Protein AF-0000000066700842 (afdb_homodimer)

Solvent-accessible surface area (backbone atoms only — not comparable to full-atom values): 39988 Å² total; per-residue (Å²): 136,82,82,76,76,73,84,73,77,69,73,78,73,84,53,83,78,74,80,72,80,72,80,82,64,70,74,82,77,83,47,33,60,37,54,50,39,67,72,70,68,52,43,60,32,34,36,45,34,36,33,27,32,25,20,32,38,39,31,43,34,75,40,54,44,80,88,47,80,78,62,74,87,70,60,76,51,50,92,52,49,38,45,78,55,42,80,39,56,25,23,54,95,92,33,82,44,49,33,39,39,32,76,28,30,33,30,40,50,82,71,65,73,36,75,87,44,85,44,36,34,33,31,70,65,45,78,86,78,27,48,77,42,82,59,62,88,60,90,57,68,44,55,42,69,49,47,75,46,54,38,51,87,19,44,25,37,33,43,28,30,29,42,66,55,52,50,31,33,42,31,33,29,33,64,83,80,69,40,75,79,48,66,41,67,51,81,64,62,69,68,56,44,62,30,66,20,76,85,74,30,33,38,35,36,33,42,77,52,56,30,32,28,47,38,48,67,62,87,44,46,75,44,73,52,68,60,70,43,71,53,48,58,60,78,69,74,53,66,81,47,54,18,40,22,83,60,30,34,39,34,32,36,52,44,79,84,48,51,34,32,32,32,33,39,38,67,69,37,71,67,65,44,45,33,39,74,44,56,86,93,55,48,77,41,69,38,49,30,44,41,54,90,76,65,72,25,67,34,43,56,52,36,53,68,79,56,53,75,76,67,73,71,61,72,76,69,67,73,73,70,72,71,72,70,71,72,68,79,76,80,69,77,68,84,73,69,71,72,68,63,69,69,65,63,66,66,82,108,136,82,81,76,77,73,84,75,79,67,72,80,73,83,50,80,78,74,79,72,80,73,76,89,63,72,72,82,78,84,48,32,60,36,54,50,39,66,73,70,68,53,43,59,32,36,37,44,34,35,34,27,31,25,20,31,37,40,33,43,34,76,42,53,44,80,87,49,81,80,63,74,84,70,60,77,52,50,91,50,49,37,44,78,53,42,81,40,55,24,22,55,94,91,33,81,42,50,32,37,38,32,75,28,31,34,30,42,50,81,72,66,72,35,76,87,44,86,44,36,32,32,31,70,66,44,79,87,78,27,47,77,40,81,58,62,87,61,90,55,68,42,53,40,68,51,45,75,46,53,39,51,86,19,46,24,38,35,42,28,28,30,42,65,54,54,51,29,32,42,32,34,28,32,64,82,79,69,40,76,79,48,67,42,67,51,80,63,64,69,69,57,43,65,30,64,20,74,84,77,29,33,38,36,36,33,42,78,53,55,29,33,28,48,38,47,66,63,86,45,46,75,43,72,51,71,60,71,43,70,53,48,58,60,79,70,73,53,66,79,47,54,17,40,22,85,60,30,34,38,35,32,34,51,44,80,86,48,54,34,32,32,31,33,38,39,68,68,38,71,66,66,44,45,33,38,74,46,56,86,90,54,47,75,41,68,35,51,30,45,40,57,92,77,63,72,25,67,35,42,56,51,37,53,69,79,57,54,75,76,67,73,70,62,71,74,70,67,69,80,65,79,78,72,73,74,74,72,72,80,75,66,68,67,80,65,61,92,75,83,69,88,70,68,73,74,67,75,121

Secondary structure (DSSP, 8-state):
----------------------TT--S-----TTHHHHHHSSS-EEEEEEETTSEEEEEEGGG--TT----GGGS---SS---S-EEEEEEETTEEEEEEEETTEEEEE----B--SSSEEEEE--TTTSEEEE----S-TT-EEEEEEE-TTSSEEEEEEE-TTS-EEEEEEETTTTEEEEEEEE--SS--EEEEETTTTEEEEESSSEEEEEEEEETTEEEEEEEEEEPTTPPP-EEEEEEEETTEEEEEEE-TTS-EEEEEEETT---EEEEEEE-TT--EEEEEEE--TTS-SHHHHHHHHHS-------------------------SS--SGGGGGGGGGGG-/----------------------SS--S-----TTHHHHHHSSS-EEEEEEETTSEEEEEEGGG--TT----GGGS---SS---S-EEEEEEETTEEEEEEEETTEEEEE----B--SSSEEEEE--TTTSEEEE----S-TT-EEEEEEE-TTSSEEEEEEE-TTS-EEEEEEETTTTEEEEEEEE--SS--EEEEETTTTEEEEESSSEEEEEEEEETTEEEEEEEEEEPTTPPP-EEEEEEEETTEEEEEEE-TTS-EEEEEEETT---EEEEEEE-TT--EEEEEEE--TTS-SHHHHHHHHHS-----------------------TTSSTT-S-SGGGSGGG--

Structure (mmCIF, N/CA/C/O backbone):
data_AF-0000000066700842-model_v1
#
loop_
_entity.id
_entity.type
_entity.pdbx_description
1 polymer 'Uncharacterized protein'
#
loop_
_atom_site.group_PDB
_atom_site.id
_atom_site.type_symbol
_atom_site.label_atom_id
_atom_site.label_alt_id
_atom_site.label_comp_id
_atom_site.label_asym_id
_atom_site.label_entity_id
_atom_site.label_seq_id
_atom_site.pdbx_PDB_ins_code
_atom_site.Cartn_x
_atom_site.Cartn_y
_atom_site.Cartn_z
_atom_site.occupancy
_atom_site.B_iso_or_equiv
_atom_site.auth_seq_id
_atom_site.auth_comp_id
_atom_site.auth_asym_id
_atom_site.auth_atom_id
_atom_site.pdbx_PDB_model_num
ATOM 1 N N . MET A 1 1 ? 36.562 4.559 14.281 1 19.84 1 MET A N 1
ATOM 2 C CA . MET A 1 1 ? 35.781 4.719 15.5 1 19.84 1 MET A CA 1
ATOM 3 C C . MET A 1 1 ? 34.344 4.266 15.281 1 19.84 1 MET A C 1
ATOM 5 O O . MET A 1 1 ? 33.594 4.887 14.523 1 19.84 1 MET A O 1
ATOM 9 N N . LYS A 1 2 ? 34 2.879 15.414 1 23.06 2 LYS A N 1
ATOM 10 C CA . LYS A 1 2 ? 32.812 2.025 15.258 1 23.06 2 LYS A CA 1
ATOM 11 C C . LYS A 1 2 ? 31.688 2.477 16.188 1 23.06 2 LYS A C 1
ATOM 13 O O . LYS A 1 2 ? 31.812 2.396 17.406 1 23.06 2 LYS A O 1
ATOM 18 N N . ALA A 1 3 ? 30.922 3.5 15.719 1 26.08 3 ALA A N 1
ATOM 19 C CA . ALA A 1 3 ? 29.875 4.082 16.547 1 26.08 3 ALA A CA 1
ATOM 20 C C . ALA A 1 3 ? 28.969 2.996 17.141 1 26.08 3 ALA A C 1
ATOM 22 O O . ALA A 1 3 ? 28.422 2.174 16.391 1 26.08 3 ALA A O 1
ATOM 23 N N . LEU A 1 4 ? 29.234 2.465 18.359 1 23.88 4 LEU A N 1
ATOM 24 C CA . LEU A 1 4 ? 28.656 1.458 19.234 1 23.88 4 LEU A CA 1
ATOM 25 C C . LEU A 1 4 ? 27.172 1.71 19.453 1 23.88 4 LEU A C 1
ATOM 27 O O . LEU A 1 4 ? 26.781 2.688 20.094 1 23.88 4 LEU A O 1
ATOM 31 N N . MET A 1 5 ? 26.328 1.499 18.422 1 29.5 5 MET A N 1
ATOM 32 C CA . MET A 1 5 ? 24.891 1.481 18.656 1 29.5 5 MET A CA 1
ATOM 33 C C . MET A 1 5 ? 24.547 0.594 19.859 1 29.5 5 MET A C 1
ATOM 35 O O . MET A 1 5 ? 24.906 -0.587 19.875 1 29.5 5 MET A O 1
ATOM 39 N N . ASP A 1 6 ? 24.578 1.137 21.016 1 29.22 6 ASP A N 1
ATOM 40 C CA . ASP A 1 6 ? 24.156 0.472 22.25 1 29.22 6 ASP A CA 1
ATOM 41 C C . ASP A 1 6 ? 22.891 -0.35 22.031 1 29.22 6 ASP A C 1
ATOM 43 O O . ASP A 1 6 ? 22.031 0.031 21.234 1 29.22 6 ASP A O 1
ATOM 47 N N . GLU A 1 7 ? 22.891 -1.622 22.391 1 31.84 7 GLU A N 1
ATOM 48 C CA . GLU A 1 7 ? 21.906 -2.709 22.391 1 31.84 7 GLU A CA 1
ATOM 49 C C . GLU A 1 7 ? 20.625 -2.293 23.094 1 31.84 7 GLU A C 1
ATOM 51 O O . GLU A 1 7 ? 20.531 -2.32 24.328 1 31.84 7 GLU A O 1
ATOM 56 N N . THR A 1 8 ? 19.953 -1.259 22.781 1 30.39 8 THR A N 1
ATOM 57 C CA . THR A 1 8 ? 18.703 -0.942 23.453 1 30.39 8 THR A CA 1
ATOM 58 C C . THR A 1 8 ? 17.719 -2.104 23.359 1 30.39 8 THR A C 1
ATOM 60 O O . THR A 1 8 ? 17.375 -2.539 22.25 1 30.39 8 THR A O 1
ATOM 63 N N . GLU A 1 9 ? 17.516 -2.865 24.453 1 24.47 9 GLU A N 1
ATOM 64 C CA . GLU A 1 9 ? 16.562 -3.943 24.656 1 24.47 9 GLU A CA 1
ATOM 65 C C . GLU A 1 9 ? 15.148 -3.514 24.266 1 24.47 9 GLU A C 1
ATOM 67 O O . GLU A 1 9 ? 14.648 -2.49 24.75 1 24.47 9 GLU A O 1
ATOM 72 N N . ALA A 1 10 ? 14.68 -3.998 23.25 1 32.94 10 ALA A N 1
ATOM 73 C CA . ALA A 1 10 ? 13.297 -3.842 22.812 1 32.94 10 ALA A CA 1
ATOM 74 C C . ALA A 1 10 ? 12.328 -4.426 23.828 1 32.94 10 ALA A C 1
ATOM 76 O O . ALA A 1 10 ? 12.445 -5.59 24.219 1 32.94 10 ALA A O 1
ATOM 77 N N . GLN A 1 11 ? 11.766 -3.734 24.797 1 27.69 11 GLN A N 1
ATOM 78 C CA . GLN A 1 11 ? 10.719 -4.195 25.703 1 27.69 11 GLN A CA 1
ATOM 79 C C . GLN A 1 11 ? 9.484 -4.664 24.922 1 27.69 11 GLN A C 1
ATOM 81 O O . GLN A 1 11 ? 8.914 -3.908 24.141 1 27.69 11 GLN A O 1
ATOM 86 N N . SER A 1 12 ? 9.32 -6.02 24.938 1 28.28 12 SER A N 1
ATOM 87 C CA . SER A 1 12 ? 8.164 -6.664 24.328 1 28.28 12 SER A CA 1
ATOM 88 C C . SER A 1 12 ? 6.898 -6.422 25.141 1 28.28 12 SER A C 1
ATOM 90 O O . SER A 1 12 ? 6.801 -6.867 26.297 1 28.28 12 SER A O 1
ATOM 92 N N . THR A 1 13 ? 6.242 -5.383 25.156 1 27.39 13 THR A N 1
ATOM 93 C CA . THR A 1 13 ? 4.961 -5.309 25.844 1 27.39 13 THR A CA 1
ATOM 94 C C . THR A 1 13 ? 3.932 -6.223 25.188 1 27.39 13 THR A C 1
ATOM 96 O O . THR A 1 13 ? 3.578 -6.027 24.031 1 27.39 13 THR A O 1
ATOM 99 N N . PHE A 1 14 ? 3.66 -7.445 25.75 1 25.64 14 PHE A N 1
ATOM 100 C CA . PHE A 1 14 ? 2.654 -8.422 25.359 1 25.64 14 PHE A CA 1
ATOM 101 C C . PHE A 1 14 ? 1.25 -7.891 25.625 1 25.64 14 PHE A C 1
ATOM 103 O O . PHE A 1 14 ? 0.866 -7.672 26.781 1 25.64 14 PHE A O 1
ATOM 110 N N . THR A 1 15 ? 0.658 -6.953 25 1 28.38 15 THR A N 1
ATOM 111 C CA . THR A 1 15 ? -0.712 -6.609 25.375 1 28.38 15 THR A CA 1
ATOM 112 C C . THR A 1 15 ? -1.689 -7.656 24.844 1 28.38 15 THR A C 1
ATOM 114 O O . THR A 1 15 ? -1.552 -8.133 23.719 1 28.38 15 THR A O 1
ATOM 117 N N . ALA A 1 16 ? -2.707 -8.195 25.75 1 25.86 16 ALA A N 1
ATOM 118 C CA . ALA A 1 16 ? -3.869 -9.07 25.625 1 25.86 16 ALA A CA 1
ATOM 119 C C . ALA A 1 16 ? -4.844 -8.531 24.578 1 25.86 16 ALA A C 1
ATOM 121 O O . ALA A 1 16 ? -5.262 -7.371 24.641 1 25.86 16 ALA A O 1
ATOM 122 N N . SER A 1 17 ? -4.934 -9.078 23.391 1 28.41 17 SER A N 1
ATOM 123 C CA . SER A 1 17 ? -5.914 -8.797 22.344 1 28.41 17 SER A CA 1
ATOM 124 C C . SER A 1 17 ? -7.332 -9.078 22.828 1 28.41 17 SER A C 1
ATOM 126 O O . SER A 1 17 ? -7.664 -10.219 23.172 1 28.41 17 SER A O 1
ATOM 128 N N . THR A 1 18 ? -7.949 -8.188 23.516 1 29.16 18 THR A N 1
ATOM 129 C CA . THR A 1 18 ? -9.375 -8.414 23.734 1 29.16 18 THR A CA 1
ATOM 130 C C . THR A 1 18 ? -10.102 -8.633 22.422 1 29.16 18 THR A C 1
ATOM 132 O O . THR A 1 18 ? -10.039 -7.789 21.516 1 29.16 18 THR A O 1
ATOM 135 N N . SER A 1 19 ? -10.555 -9.82 22.172 1 30.36 19 SER A N 1
ATOM 136 C CA . SER A 1 19 ? -11.406 -10.219 21.062 1 30.36 19 SER A CA 1
ATOM 137 C C . SER A 1 19 ? -12.664 -9.359 20.984 1 30.36 19 SER A C 1
ATOM 139 O O . SER A 1 19 ? -13.516 -9.422 21.875 1 30.36 19 SER A O 1
ATOM 141 N N . LEU A 1 20 ? -12.609 -8.227 20.469 1 31.84 20 LEU A N 1
ATOM 142 C CA . LEU A 1 20 ? -13.82 -7.453 20.219 1 31.84 20 LEU A CA 1
ATOM 143 C C . LEU A 1 20 ? -14.828 -8.273 19.422 1 31.84 20 LEU A C 1
ATOM 145 O O . LEU A 1 20 ? -14.508 -8.781 18.344 1 31.84 20 LEU A O 1
ATOM 149 N N . GLU A 1 21 ? -15.867 -8.781 20.031 1 32.81 21 GLU A N 1
ATOM 150 C CA . GLU A 1 21 ? -17.031 -9.438 19.438 1 32.81 21 GLU A CA 1
ATOM 151 C C . GLU A 1 21 ? -17.656 -8.578 18.328 1 32.81 21 GLU A C 1
ATOM 153 O O . GLU A 1 21 ? -18.047 -7.438 18.578 1 32.81 21 GLU A O 1
ATOM 158 N N . THR A 1 22 ? -17.172 -8.68 17.125 1 37.62 22 THR A N 1
ATOM 159 C CA . THR A 1 22 ? -17.734 -7.992 15.961 1 37.62 22 THR A CA 1
ATOM 160 C C . THR A 1 22 ? -19.234 -8.305 15.82 1 37.62 22 THR A C 1
ATOM 162 O O . THR A 1 22 ? -19.609 -9.453 15.609 1 37.62 22 THR A O 1
ATOM 165 N N . GLU A 1 23 ? -20.141 -7.645 16.359 1 40.72 23 GLU A N 1
ATOM 166 C CA . GLU A 1 23 ? -21.578 -7.836 16.406 1 40.72 23 GLU A CA 1
ATOM 167 C C . GLU A 1 23 ? -22.125 -8.258 15.047 1 40.72 23 GLU A C 1
ATOM 169 O O . GLU A 1 23 ? -23.031 -9.102 14.969 1 40.72 23 GLU A O 1
ATOM 174 N N . GLY A 1 24 ? -22.125 -7.367 13.93 1 43.5 24 GLY A N 1
ATOM 175 C CA . GLY A 1 24 ? -22.953 -7.609 12.766 1 43.5 24 GLY A CA 1
ATOM 176 C C . GLY A 1 24 ? -22.266 -8.43 11.688 1 43.5 24 GLY A C 1
ATOM 177 O O . GLY A 1 24 ? -21.984 -7.922 10.602 1 43.5 24 GLY A O 1
ATOM 178 N N . THR A 1 25 ? -21.516 -9.281 11.938 1 48.47 25 THR A N 1
ATOM 179 C CA . THR A 1 25 ? -20.828 -10.156 10.992 1 48.47 25 THR A CA 1
ATOM 180 C C . THR A 1 25 ? -21.828 -10.844 10.07 1 48.47 25 THR A C 1
ATOM 182 O O . THR A 1 25 ? -22.781 -11.469 10.539 1 48.47 25 THR A O 1
ATOM 185 N N . SER A 1 26 ? -21.922 -10.328 8.859 1 59.78 26 SER A N 1
ATOM 186 C CA . SER A 1 26 ? -22.625 -11.148 7.879 1 59.78 26 SER A CA 1
ATOM 187 C C . SER A 1 26 ? -22.312 -12.625 8.062 1 59.78 26 SER A C 1
ATOM 189 O O . SER A 1 26 ? -21.297 -12.977 8.68 1 59.78 26 SER A O 1
ATOM 191 N N . GLY A 1 27 ? -23.312 -13.484 7.93 1 67.44 27 GLY A N 1
ATOM 192 C CA . GLY A 1 27 ? -23.156 -14.93 7.953 1 67.44 27 GLY A CA 1
ATOM 193 C C . GLY A 1 27 ? -21.844 -15.391 7.336 1 67.44 27 GLY A C 1
ATOM 194 O O . GLY A 1 27 ? -21.094 -14.586 6.781 1 67.44 27 GLY A O 1
ATOM 195 N N . PRO A 1 28 ? -21.422 -16.562 7.734 1 79.12 28 PRO A N 1
ATOM 196 C CA . PRO A 1 28 ? -20.188 -17.125 7.176 1 79.12 28 PRO A CA 1
ATOM 197 C C . PRO A 1 28 ? -20.156 -17.047 5.652 1 79.12 28 PRO A C 1
ATOM 199 O O . PRO A 1 28 ? -21.188 -17.188 4.992 1 79.12 28 PRO A O 1
ATOM 202 N N . LEU A 1 29 ? -19.016 -16.609 5.176 1 89.75 29 LEU A N 1
ATOM 203 C CA . LEU A 1 29 ? -18.844 -16.641 3.727 1 89.75 29 LEU A CA 1
ATOM 204 C C . LEU A 1 29 ? -18.828 -18.078 3.213 1 89.75 29 LEU A C 1
ATOM 206 O O . LEU A 1 29 ? -18.25 -18.953 3.85 1 89.75 29 LEU A O 1
ATOM 210 N N . ASP A 1 30 ? -19.562 -18.406 2.25 1 90.81 30 ASP A N 1
ATOM 211 C CA . ASP A 1 30 ? -19.547 -19.719 1.609 1 90.81 30 ASP A CA 1
ATOM 212 C C . ASP A 1 30 ? -18.391 -19.828 0.619 1 90.81 30 ASP A C 1
ATOM 214 O O . ASP A 1 30 ? -18.594 -19.75 -0.594 1 90.81 30 ASP A O 1
ATOM 218 N N . CYS A 1 31 ? -17.156 -19.984 1.251 1 94.19 31 CYS A N 1
ATOM 219 C CA . CYS A 1 31 ? -15.961 -20.062 0.423 1 94.19 31 CYS A CA 1
ATOM 220 C C . CYS A 1 31 ? -15.461 -21.5 0.32 1 94.19 31 CYS A C 1
ATOM 222 O O . CYS A 1 31 ? -15.422 -22.219 1.318 1 94.19 31 CYS A O 1
ATOM 224 N N . SER A 1 32 ? -15.125 -21.891 -0.94 1 93.5 32 SER A N 1
ATOM 225 C CA . SER A 1 32 ? -14.531 -23.219 -1.135 1 93.5 32 SER A CA 1
ATOM 226 C C . SER A 1 32 ? -13.734 -23.266 -2.432 1 93.5 32 SER A C 1
ATOM 228 O O . SER A 1 32 ? -14.195 -22.797 -3.475 1 93.5 32 SER A O 1
ATOM 230 N N . LEU A 1 33 ? -12.625 -23.984 -2.35 1 94.31 33 LEU A N 1
ATOM 231 C CA . LEU A 1 33 ? -11.773 -24.141 -3.527 1 94.31 33 LEU A CA 1
ATOM 232 C C . LEU A 1 33 ? -12.469 -24.984 -4.59 1 94.31 33 LEU A C 1
ATOM 234 O O . LEU A 1 33 ? -12.141 -24.891 -5.773 1 94.31 33 LEU A O 1
ATOM 238 N N . ASN A 1 34 ? -13.352 -25.75 -4.152 1 92.31 34 ASN A N 1
ATOM 239 C CA . ASN A 1 34 ? -14.023 -26.672 -5.074 1 92.31 34 ASN A CA 1
ATOM 240 C C . ASN A 1 34 ? -14.891 -25.906 -6.074 1 92.31 34 ASN A C 1
ATOM 242 O O . ASN A 1 34 ? -15.281 -26.453 -7.105 1 92.31 34 ASN A O 1
ATOM 246 N N . LYS A 1 35 ? -15.188 -24.75 -5.801 1 94.12 35 LYS A N 1
ATOM 247 C CA . LYS A 1 35 ? -16.016 -23.938 -6.691 1 94.12 35 LYS A CA 1
ATOM 248 C C . LYS A 1 35 ? -15.242 -23.547 -7.949 1 94.12 35 LYS A C 1
ATOM 250 O O . LYS A 1 35 ? -15.844 -23.125 -8.945 1 94.12 35 LYS A O 1
ATOM 255 N N . LEU A 1 36 ? -13.945 -23.672 -7.895 1 95.19 36 LEU A N 1
ATOM 256 C CA . LEU A 1 36 ? -13.102 -23.281 -9.016 1 95.19 36 LEU A CA 1
ATOM 257 C C . LEU A 1 36 ? -13.352 -24.188 -10.219 1 95.19 36 LEU A C 1
ATOM 259 O O . LEU A 1 36 ? -13.43 -23.703 -11.359 1 95.19 36 LEU A O 1
ATOM 263 N N . SER A 1 37 ? -13.492 -25.438 -9.961 1 93.31 37 SER A N 1
ATOM 264 C CA . SER A 1 37 ? -13.711 -26.391 -11.039 1 93.31 37 SER A CA 1
ATOM 265 C C . SER A 1 37 ? -15.008 -26.094 -11.789 1 93.31 37 SER A C 1
ATOM 267 O O . SER A 1 37 ? -15.062 -26.188 -13.016 1 93.31 37 SER A O 1
ATOM 269 N N . THR A 1 38 ? -15.984 -25.75 -11.031 1 93.06 38 THR A N 1
ATOM 270 C CA . THR A 1 38 ? -17.266 -25.422 -11.641 1 93.06 38 THR A CA 1
ATOM 271 C C . THR A 1 38 ? -17.172 -24.125 -12.453 1 93.06 38 THR A C 1
ATOM 273 O O . THR A 1 38 ? -17.703 -24.047 -13.555 1 93.06 38 THR A O 1
ATOM 276 N N . LEU A 1 39 ? -16.531 -2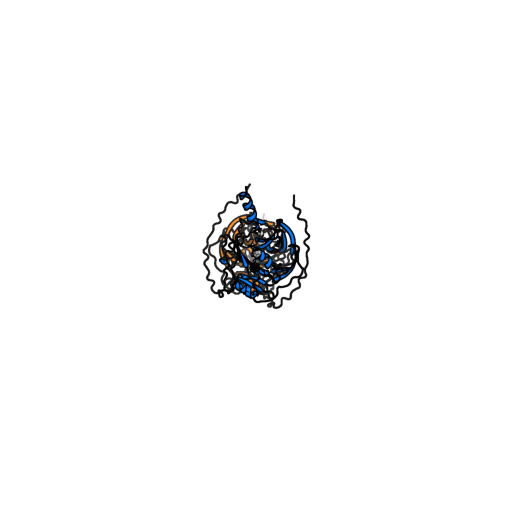3.172 -11.945 1 95.69 39 LEU A N 1
ATOM 277 C CA . LEU A 1 39 ? -16.375 -21.891 -12.617 1 95.69 39 LEU A CA 1
ATOM 278 C C . LEU A 1 39 ? -15.586 -22.047 -13.914 1 95.69 39 LEU A C 1
ATOM 280 O O . LEU A 1 39 ? -15.984 -21.516 -14.961 1 95.69 39 LEU A O 1
ATOM 284 N N . ILE A 1 40 ? -14.469 -22.781 -13.836 1 95 40 ILE A N 1
ATOM 285 C CA . ILE A 1 40 ? -13.562 -22.906 -14.969 1 95 40 ILE A CA 1
ATOM 286 C C . ILE A 1 40 ? -14.133 -23.891 -15.984 1 95 40 ILE A C 1
ATOM 288 O O . ILE A 1 40 ? -13.898 -23.75 -17.188 1 95 40 ILE A O 1
ATOM 292 N N . GLY A 1 41 ? -14.867 -24.906 -15.477 1 93.44 41 GLY A N 1
ATOM 293 C CA . GLY A 1 41 ? -15.508 -25.875 -16.344 1 93.44 41 GLY A CA 1
ATOM 294 C C . GLY A 1 41 ? -14.672 -27.125 -16.578 1 93.44 41 GLY A C 1
ATOM 295 O O . GLY A 1 41 ? -15.094 -28.031 -17.297 1 93.44 41 GLY A O 1
ATOM 296 N N . HIS A 1 42 ? -13.461 -27.141 -16.094 1 92.75 42 HIS A N 1
ATOM 297 C CA . HIS A 1 42 ? -12.578 -28.312 -16.156 1 92.75 42 HIS A CA 1
ATOM 298 C C . HIS A 1 42 ? -11.57 -28.297 -15.008 1 92.75 42 HIS A C 1
ATOM 300 O O . HIS A 1 42 ? -11.484 -27.312 -14.266 1 92.75 42 HIS A O 1
ATOM 306 N N . ASN A 1 43 ? -10.789 -29.328 -14.891 1 93.31 43 ASN A N 1
ATOM 307 C CA . ASN A 1 43 ? -9.859 -29.453 -13.773 1 93.31 43 ASN A CA 1
ATOM 308 C C . ASN A 1 43 ? -8.422 -29.234 -14.211 1 93.31 43 ASN A C 1
ATOM 310 O O . ASN A 1 43 ? -7.484 -29.516 -13.461 1 93.31 43 ASN A O 1
ATOM 314 N N . ASN A 1 44 ? -8.211 -28.75 -15.438 1 94.88 44 ASN A N 1
ATOM 315 C CA . ASN A 1 44 ? -6.871 -28.516 -15.953 1 94.88 44 ASN A CA 1
ATOM 316 C C . ASN A 1 44 ? -6.328 -27.156 -15.5 1 94.88 44 ASN A C 1
ATOM 318 O O . ASN A 1 44 ? -6.109 -26.266 -16.328 1 94.88 44 ASN A O 1
ATOM 322 N N . PHE A 1 45 ? -6.164 -27.062 -14.234 1 96.69 45 PHE A N 1
ATOM 323 C CA . PHE A 1 45 ? -5.605 -25.844 -13.656 1 96.69 45 PHE A CA 1
ATOM 324 C C . PHE A 1 45 ? -4.824 -26.156 -12.383 1 96.69 45 PHE A C 1
ATOM 326 O O . PHE A 1 45 ? -4.859 -27.297 -11.891 1 96.69 45 PHE A O 1
ATOM 333 N N . SER A 1 46 ? -4.074 -25.203 -11.938 1 97.44 46 SER A N 1
ATOM 334 C CA . SER A 1 46 ? -3.346 -25.344 -10.68 1 97.44 46 SER A CA 1
ATOM 335 C C . SER A 1 46 ? -3.297 -24.016 -9.93 1 97.44 46 SER A C 1
ATOM 337 O O . SER A 1 46 ? -3.551 -22.953 -10.508 1 97.44 46 SER A O 1
ATOM 339 N N . ILE A 1 47 ? -3.033 -24.078 -8.672 1 97.75 47 ILE A N 1
ATOM 340 C CA . ILE A 1 47 ? -2.855 -22.922 -7.797 1 97.75 47 ILE A CA 1
ATOM 341 C C . ILE A 1 47 ? -1.503 -23.016 -7.09 1 97.75 47 ILE A C 1
ATOM 343 O O . ILE A 1 47 ? -1.18 -24.047 -6.484 1 97.75 47 ILE A O 1
ATOM 347 N N . LEU A 1 48 ? -0.688 -22.016 -7.27 1 98.31 48 LEU A N 1
ATOM 348 C CA . LEU A 1 48 ? 0.511 -21.828 -6.457 1 98.31 48 LEU A CA 1
ATOM 349 C C . LEU A 1 48 ? 0.263 -20.828 -5.34 1 98.31 48 LEU A C 1
ATOM 351 O O . LEU A 1 48 ? -0.263 -19.734 -5.582 1 98.31 48 LEU A O 1
ATOM 355 N N . GLY A 1 49 ? 0.622 -21.172 -4.078 1 97.25 49 GLY A N 1
ATOM 356 C CA . GLY A 1 49 ? 0.383 -20.25 -2.986 1 97.25 49 GLY A CA 1
ATOM 357 C C . GLY A 1 49 ? 1.436 -20.328 -1.897 1 97.25 49 GLY A C 1
ATOM 358 O O . GLY A 1 49 ? 2.326 -21.172 -1.944 1 97.25 49 GLY A O 1
ATOM 359 N N . MET A 1 50 ? 1.317 -19.391 -1.054 1 96.56 50 MET A N 1
ATOM 360 C CA . MET A 1 50 ? 2.215 -19.312 0.095 1 96.56 50 MET A CA 1
ATOM 361 C C . MET A 1 50 ? 1.487 -18.75 1.316 1 96.56 50 MET A C 1
ATOM 363 O O . MET A 1 50 ? 0.695 -17.812 1.201 1 96.56 50 MET A O 1
ATOM 367 N N . LEU A 1 51 ? 1.799 -19.344 2.43 1 94.75 51 LEU A N 1
ATOM 368 C CA . LEU A 1 51 ? 1.16 -18.969 3.688 1 94.75 51 LEU A CA 1
ATOM 369 C C . LEU A 1 51 ? 2.109 -18.156 4.559 1 94.75 51 LEU A C 1
ATOM 371 O O . LEU A 1 51 ? 3.311 -18.094 4.285 1 94.75 51 LEU A O 1
ATOM 375 N N . GLN A 1 52 ? 1.584 -17.609 5.562 1 90.81 52 GLN A N 1
ATOM 376 C CA . GLN A 1 52 ? 2.332 -16.797 6.52 1 90.81 52 GLN A CA 1
ATOM 377 C C . GLN A 1 52 ? 3.406 -17.625 7.219 1 90.81 52 GLN A C 1
ATOM 379 O O . GLN A 1 52 ? 4.441 -17.094 7.629 1 90.81 52 GLN A O 1
ATOM 384 N N . ASN A 1 53 ? 3.135 -18.875 7.422 1 92 53 ASN A N 1
ATOM 385 C CA . ASN A 1 53 ? 4.09 -19.766 8.086 1 92 53 ASN A CA 1
ATOM 386 C C . ASN A 1 53 ? 5.176 -20.234 7.129 1 92 53 ASN A C 1
ATOM 388 O O . ASN A 1 53 ? 5.84 -21.25 7.387 1 92 53 ASN A O 1
ATOM 392 N N . CYS A 1 54 ? 5.262 -19.703 5.988 1 94.62 54 CYS A N 1
ATOM 393 C CA . CYS A 1 54 ? 6.32 -19.875 5 1 94.62 54 CYS A CA 1
ATOM 394 C C . CYS A 1 54 ? 6.125 -21.172 4.227 1 94.62 54 CYS A C 1
ATOM 396 O O . CYS A 1 54 ? 7.039 -21.641 3.537 1 94.62 54 CYS A O 1
ATOM 398 N N . ALA A 1 55 ? 4.98 -21.734 4.406 1 96.31 55 ALA A N 1
ATOM 399 C CA . ALA A 1 55 ? 4.672 -22.906 3.592 1 96.31 55 ALA A CA 1
ATOM 400 C C . ALA A 1 55 ? 4.234 -22.516 2.188 1 96.31 55 ALA A C 1
ATOM 402 O O . ALA A 1 55 ? 3.383 -21.625 2.023 1 96.31 55 ALA A O 1
ATOM 403 N N . ILE A 1 56 ? 4.848 -23.141 1.263 1 97.12 56 ILE A N 1
ATOM 404 C CA . ILE A 1 56 ? 4.438 -23 -0.132 1 97.12 56 ILE A CA 1
ATOM 405 C C . ILE A 1 56 ? 3.623 -24.234 -0.543 1 97.12 56 ILE A C 1
ATOM 407 O O . ILE A 1 56 ? 3.973 -25.359 -0.197 1 97.12 56 ILE A O 1
ATOM 411 N N . PHE A 1 57 ? 2.547 -24 -1.249 1 97.19 57 PHE A N 1
ATOM 412 C CA . PHE A 1 57 ? 1.727 -25.141 -1.657 1 97.19 57 PHE A CA 1
ATOM 413 C C . PHE A 1 57 ? 1.375 -25.047 -3.139 1 97.19 57 PHE A C 1
ATOM 415 O O . PHE A 1 57 ? 1.389 -23.953 -3.719 1 97.19 57 PHE A O 1
ATOM 422 N N . TYR A 1 58 ? 1.188 -26.141 -3.713 1 97.62 58 TYR A N 1
ATOM 423 C CA . TYR A 1 58 ? 0.777 -26.328 -5.102 1 97.62 58 TYR A CA 1
ATOM 424 C C . TYR A 1 58 ? -0.391 -27.297 -5.199 1 97.62 58 TYR A C 1
ATOM 426 O O . TYR A 1 58 ? -0.281 -28.453 -4.781 1 97.62 58 TYR A O 1
ATOM 434 N N . ILE A 1 59 ? -1.481 -26.781 -5.715 1 96.75 59 ILE A N 1
ATOM 435 C CA . ILE A 1 59 ? -2.697 -27.594 -5.809 1 96.75 59 ILE A CA 1
ATOM 436 C C . ILE A 1 59 ? -3.062 -27.812 -7.277 1 96.75 59 ILE A C 1
ATOM 438 O O . ILE A 1 59 ? -3.119 -26.859 -8.055 1 96.75 59 ILE A O 1
ATOM 442 N N . LEU A 1 60 ? -3.324 -29.016 -7.582 1 95.81 60 LEU A N 1
ATOM 443 C CA . LEU A 1 60 ? -3.824 -29.344 -8.914 1 95.81 60 LEU A CA 1
ATOM 444 C C . LEU A 1 60 ? -5.348 -29.438 -8.914 1 95.81 60 LEU A C 1
ATOM 446 O O . LEU A 1 60 ? -5.945 -29.953 -7.973 1 95.81 60 LEU A O 1
ATOM 450 N N . GLY A 1 61 ? -5.91 -28.891 -9.969 1 95.19 61 GLY A N 1
ATOM 451 C CA . GLY A 1 61 ? -7.359 -28.922 -10.078 1 95.19 61 GLY A CA 1
ATOM 452 C C . GLY A 1 61 ? -7.93 -30.328 -9.992 1 95.19 61 GLY A C 1
ATOM 453 O O . GLY A 1 61 ? -9.008 -30.531 -9.43 1 95.19 61 GLY A O 1
ATOM 454 N N . GLU A 1 62 ? -7.273 -31.297 -10.492 1 92.56 62 GLU A N 1
ATOM 455 C CA . GLU A 1 62 ? -7.738 -32.688 -10.508 1 92.56 62 GLU A CA 1
ATOM 456 C C . GLU A 1 62 ? -7.77 -33.281 -9.094 1 92.56 62 GLU A C 1
ATOM 458 O O . GLU A 1 62 ? -8.469 -34.25 -8.844 1 92.56 62 GLU A O 1
ATOM 463 N N . ASN A 1 63 ? -7.012 -32.625 -8.211 1 93.06 63 ASN A N 1
ATOM 464 C CA . ASN A 1 63 ? -6.949 -33.156 -6.848 1 93.06 63 ASN A CA 1
ATOM 465 C C . ASN A 1 63 ? -8.031 -32.531 -5.969 1 93.06 63 ASN A C 1
ATOM 467 O O . ASN A 1 63 ? -8.203 -32.906 -4.812 1 93.06 63 ASN A O 1
ATOM 471 N N . ILE A 1 64 ? -8.656 -31.5 -6.488 1 92.81 64 ILE A N 1
ATOM 472 C CA . ILE A 1 64 ? -9.734 -30.859 -5.742 1 92.81 64 ILE A CA 1
ATOM 473 C C . ILE A 1 64 ? -11.031 -31.656 -5.922 1 92.81 64 ILE A C 1
ATOM 475 O O . ILE A 1 64 ? -11.656 -31.594 -6.98 1 92.81 64 ILE A O 1
ATOM 479 N N . LYS A 1 65 ? -11.367 -32.25 -4.887 1 86.94 65 LYS A N 1
ATOM 480 C CA . LYS A 1 65 ? -12.586 -33.062 -4.941 1 86.94 65 LYS A CA 1
ATOM 481 C C . LYS A 1 65 ? -13.812 -32.219 -4.621 1 86.94 65 LYS A C 1
ATOM 483 O O . LYS A 1 65 ? -13.734 -31.25 -3.848 1 86.94 65 LYS A O 1
ATOM 488 N N . SER A 1 66 ? -14.898 -32.5 -5.172 1 79.19 66 SER A N 1
ATOM 489 C CA . SER A 1 66 ? -16.125 -31.734 -5.074 1 79.19 66 SER A CA 1
ATOM 490 C C . SER A 1 66 ? -16.594 -31.625 -3.629 1 79.19 66 SER A C 1
ATOM 492 O O . SER A 1 66 ? -17.125 -30.594 -3.221 1 79.19 66 SER A O 1
ATOM 494 N N . GLU A 1 67 ? -16.391 -32.594 -2.859 1 77.19 67 GLU A N 1
ATOM 495 C CA . GLU A 1 67 ? -16.969 -32.594 -1.519 1 77.19 67 GLU A CA 1
ATOM 496 C C . GLU A 1 67 ? -15.914 -32.25 -0.466 1 77.19 67 GLU A C 1
ATOM 498 O O . GLU A 1 67 ? -16.219 -32.219 0.729 1 77.19 67 GLU A O 1
ATOM 503 N N . SER A 1 68 ? -14.828 -31.844 -1.027 1 74.5 68 SER A N 1
ATOM 504 C CA . SER A 1 68 ? -13.773 -31.625 -0.046 1 74.5 68 SER A CA 1
ATOM 505 C C . SER A 1 68 ? -13.594 -30.141 0.252 1 74.5 68 SER A C 1
ATOM 507 O O . SER A 1 68 ? -13.656 -29.312 -0.656 1 74.5 68 SER A O 1
ATOM 509 N N . ASN A 1 69 ? -13.703 -29.875 1.56 1 78.31 69 ASN A N 1
ATOM 510 C CA . ASN A 1 69 ? -13.328 -28.547 2.01 1 78.31 69 ASN A CA 1
ATOM 511 C C . ASN A 1 69 ? -11.852 -28.469 2.396 1 78.31 69 ASN A C 1
ATOM 513 O O . ASN A 1 69 ? -11.438 -29.078 3.393 1 78.31 69 ASN A O 1
ATOM 517 N N . ILE A 1 70 ? -11.094 -27.938 1.565 1 85.69 70 ILE A N 1
ATOM 518 C CA . ILE A 1 70 ? -9.656 -27.812 1.795 1 85.69 70 ILE A CA 1
ATOM 519 C C . ILE A 1 70 ? -9.391 -26.609 2.701 1 85.69 70 ILE A C 1
ATOM 521 O O . ILE A 1 70 ? -9.734 -25.484 2.363 1 85.69 70 ILE A O 1
ATOM 525 N N . ASP A 1 71 ? -8.859 -26.859 3.83 1 87.12 71 ASP A N 1
ATOM 526 C CA . ASP A 1 71 ? -8.406 -25.797 4.703 1 87.12 71 ASP A CA 1
ATOM 527 C C . ASP A 1 71 ? -6.922 -25.5 4.484 1 87.12 71 ASP A C 1
ATOM 529 O O . ASP A 1 71 ? -6.059 -26.234 4.961 1 87.12 71 ASP A O 1
ATOM 533 N N . LEU A 1 72 ? -6.645 -24.453 3.863 1 91 72 LEU A N 1
ATOM 534 C CA . LEU A 1 72 ? -5.277 -24.078 3.498 1 91 72 LEU A CA 1
ATOM 535 C C . LEU A 1 72 ? -4.441 -23.797 4.738 1 91 72 LEU A C 1
ATOM 537 O O . LEU A 1 72 ? -3.215 -23.922 4.711 1 91 72 LEU A O 1
ATOM 541 N N . PHE A 1 73 ? -5.062 -23.406 5.805 1 87.19 73 PHE A N 1
ATOM 542 C CA . PHE A 1 73 ? -4.344 -22.953 6.992 1 87.19 73 PHE A CA 1
ATOM 543 C C . PHE A 1 73 ? -3.891 -24.156 7.828 1 87.19 73 PHE A C 1
ATOM 545 O O . PHE A 1 73 ? -3.156 -23.984 8.805 1 87.19 73 PHE A O 1
ATOM 552 N N . GLU A 1 74 ? -4.238 -25.359 7.359 1 87.44 74 GLU A N 1
ATOM 553 C CA . GLU A 1 74 ? -3.773 -26.594 8.008 1 87.44 74 GLU A CA 1
ATOM 554 C C . GLU A 1 74 ? -2.428 -27.031 7.445 1 87.44 74 GLU A C 1
ATOM 556 O O . GLU A 1 74 ? -1.778 -27.922 8 1 87.44 74 GLU A O 1
ATOM 561 N N . ILE A 1 75 ? -2.057 -26.391 6.406 1 91.25 75 ILE A N 1
ATOM 562 C CA . ILE A 1 75 ? -0.769 -26.75 5.82 1 91.25 75 ILE A CA 1
ATOM 563 C C . ILE A 1 75 ? 0.357 -26.344 6.773 1 91.25 75 ILE A C 1
ATOM 565 O O . ILE A 1 75 ? 0.485 -25.172 7.137 1 91.25 75 ILE A O 1
ATOM 569 N N . GLU A 1 76 ? 1.163 -27.266 7.117 1 89.69 76 GLU A N 1
ATOM 570 C CA . GLU A 1 76 ? 2.213 -27.047 8.109 1 89.69 76 GLU A CA 1
ATOM 571 C C . GLU A 1 76 ? 3.385 -26.281 7.52 1 89.69 76 GLU A C 1
ATOM 573 O O . GLU A 1 76 ? 3.789 -26.516 6.383 1 89.69 76 GLU A O 1
ATOM 578 N N . GLY A 1 77 ? 3.816 -25.297 8.25 1 91 77 GLY A N 1
ATOM 579 C CA . GLY A 1 77 ? 4.98 -24.516 7.879 1 91 77 GLY A CA 1
ATOM 580 C C . GLY A 1 77 ? 5.938 -24.281 9.031 1 91 77 GLY A C 1
ATOM 581 O O . GLY A 1 77 ? 6.141 -25.172 9.867 1 91 77 GLY A O 1
ATOM 582 N N . SER A 1 78 ? 6.688 -23.297 8.961 1 85.56 78 SER A N 1
ATOM 583 C CA . SER A 1 78 ? 7.656 -22.953 10 1 85.56 78 SER A CA 1
ATOM 584 C C . SER A 1 78 ? 7.109 -21.875 10.93 1 85.56 78 SER A C 1
ATOM 586 O O . SER A 1 78 ? 6.016 -21.359 10.703 1 85.56 78 SER A O 1
ATOM 588 N N . LEU A 1 79 ? 7.855 -21.656 11.969 1 75.88 79 LEU A N 1
ATOM 589 C CA . LEU A 1 79 ? 7.473 -20.641 12.93 1 75.88 79 LEU A CA 1
ATOM 590 C C . LEU A 1 79 ? 7.754 -19.234 12.383 1 75.88 79 LEU A C 1
ATOM 592 O O . LEU A 1 79 ? 7.324 -18.234 12.969 1 75.88 79 LEU A O 1
ATOM 596 N N . GLY A 1 80 ? 8.398 -19.359 11.289 1 67.81 80 GLY A N 1
ATOM 597 C CA . GLY A 1 80 ? 8.727 -18.062 10.711 1 67.81 80 GLY A CA 1
ATOM 598 C C . GLY A 1 80 ? 7.52 -17.344 10.148 1 67.81 80 GLY A C 1
ATOM 599 O O . GLY A 1 80 ? 6.445 -17.938 10.008 1 67.81 80 GLY A O 1
ATOM 600 N N . ARG A 1 81 ? 7.75 -16.016 10.031 1 81.75 81 ARG A N 1
ATOM 601 C CA . ARG A 1 81 ? 6.695 -15.203 9.438 1 81.75 81 ARG A CA 1
ATOM 602 C C . ARG A 1 81 ? 7.09 -14.727 8.047 1 81.75 81 ARG A C 1
ATOM 604 O O . ARG A 1 81 ? 8.117 -14.062 7.875 1 81.75 81 ARG A O 1
ATOM 611 N N . CYS A 1 82 ? 6.383 -15.25 7.125 1 87.88 82 CYS A N 1
ATOM 612 C CA . CYS A 1 82 ? 6.547 -14.844 5.734 1 87.88 82 CYS A CA 1
ATOM 613 C C . CYS A 1 82 ? 5.438 -13.898 5.305 1 87.88 82 CYS A C 1
ATOM 615 O O . CYS A 1 82 ? 4.387 -14.336 4.836 1 87.88 82 CYS A O 1
ATOM 617 N N . GLN A 1 83 ? 5.832 -12.633 5.586 1 83.31 83 GLN A N 1
ATOM 618 C CA . GLN A 1 83 ? 4.887 -11.594 5.188 1 83.31 83 GLN A CA 1
ATOM 619 C C . GLN A 1 83 ? 5.359 -10.875 3.926 1 83.31 83 GLN A C 1
ATOM 621 O O . GLN A 1 83 ? 6.562 -10.672 3.734 1 83.31 83 GLN A O 1
ATOM 626 N N . LEU A 1 84 ? 4.512 -10.578 3.072 1 83.31 84 LEU A N 1
ATOM 627 C CA . LEU A 1 84 ? 4.758 -9.797 1.865 1 83.31 84 LEU A CA 1
ATOM 628 C C . LEU A 1 84 ? 5.68 -10.555 0.91 1 83.31 84 LEU A C 1
ATOM 630 O O . LEU A 1 84 ? 6.559 -9.953 0.287 1 83.31 84 LEU A O 1
ATOM 634 N N . THR A 1 85 ? 5.652 -11.828 1.006 1 92.5 85 THR A N 1
ATOM 635 C CA . THR A 1 85 ? 6.418 -12.68 0.103 1 92.5 85 THR A CA 1
ATOM 636 C C . THR A 1 85 ? 5.508 -13.297 -0.955 1 92.5 85 THR A C 1
ATOM 638 O O . THR A 1 85 ? 4.336 -13.578 -0.688 1 92.5 85 THR A O 1
ATOM 641 N N . GLN A 1 86 ? 6.105 -13.477 -2.094 1 95.56 86 GLN A N 1
ATOM 642 C CA . GLN A 1 86 ? 5.367 -14.023 -3.227 1 95.56 86 GLN A CA 1
ATOM 643 C C . GLN A 1 86 ? 6.188 -15.094 -3.953 1 95.56 86 GLN A C 1
ATOM 645 O O . GLN A 1 86 ? 7.293 -14.812 -4.426 1 95.56 86 GLN A O 1
ATOM 650 N N . PRO A 1 87 ? 5.645 -16.297 -4.023 1 97.94 87 PRO A N 1
ATOM 651 C CA . PRO A 1 87 ? 6.316 -17.297 -4.84 1 97.94 87 PRO A CA 1
ATOM 652 C C . PRO A 1 87 ? 6.055 -17.125 -6.336 1 97.94 87 PRO A C 1
ATOM 654 O O . PRO A 1 87 ? 4.918 -16.859 -6.738 1 97.94 87 PRO A O 1
ATOM 657 N N . LEU A 1 88 ? 7.094 -17.25 -7.113 1 98.06 88 LEU A N 1
ATOM 658 C CA . LEU A 1 88 ? 7.004 -17.141 -8.562 1 98.06 88 LEU A CA 1
ATOM 659 C C . LEU A 1 88 ? 7.766 -18.281 -9.242 1 98.06 88 LEU A C 1
ATOM 661 O O . LEU A 1 88 ? 8.875 -18.625 -8.836 1 98.06 88 LEU A O 1
ATOM 665 N N . PHE A 1 89 ? 7.148 -18.828 -10.234 1 97.81 89 PHE A N 1
ATOM 666 C CA . PHE A 1 89 ? 7.871 -19.781 -11.07 1 97.81 89 PHE A CA 1
ATOM 667 C C . PHE A 1 89 ? 8.797 -19.047 -12.047 1 97.81 89 PHE A C 1
ATOM 669 O O . PHE A 1 89 ? 8.461 -17.969 -12.531 1 97.81 89 PHE A O 1
ATOM 676 N N . TYR A 1 90 ? 9.867 -19.609 -12.258 1 97.06 90 TYR A N 1
ATOM 677 C CA . TYR A 1 90 ? 10.773 -19.234 -13.344 1 97.06 90 TYR A CA 1
ATOM 678 C C . TYR A 1 90 ? 11.508 -20.453 -13.891 1 97.06 90 TYR A C 1
ATOM 680 O O . TYR A 1 90 ? 11.391 -21.562 -13.344 1 97.06 90 TYR A O 1
ATOM 688 N N . ARG A 1 91 ? 12.148 -20.281 -15 1 96.62 91 ARG A N 1
ATOM 689 C CA . ARG A 1 91 ? 12.805 -21.438 -15.609 1 96.62 91 ARG A CA 1
ATOM 690 C C . ARG A 1 91 ? 14.305 -21.203 -15.727 1 96.62 91 ARG A C 1
ATOM 692 O O . ARG A 1 91 ? 14.75 -20.156 -16.188 1 96.62 91 ARG A O 1
ATOM 699 N N . GLN A 1 92 ? 14.984 -22.125 -15.219 1 94.25 92 GLN A N 1
ATOM 700 C CA . GLN A 1 92 ? 16.438 -22.141 -15.312 1 94.25 92 GLN A CA 1
ATOM 701 C C . GLN A 1 92 ? 16.953 -23.547 -15.609 1 94.25 92 GLN A C 1
ATOM 703 O O . GLN A 1 92 ? 16.469 -24.531 -15.047 1 94.25 92 GLN A O 1
ATOM 708 N N . ASN A 1 93 ? 17.906 -23.625 -16.562 1 92.56 93 ASN A N 1
ATOM 709 C CA . ASN A 1 93 ? 18.469 -24.906 -16.984 1 92.56 93 ASN A CA 1
ATOM 710 C C . ASN A 1 93 ? 17.375 -25.891 -17.391 1 92.56 93 ASN A C 1
ATOM 712 O O . ASN A 1 93 ? 17.391 -27.047 -16.969 1 92.56 93 ASN A O 1
ATOM 716 N N . ASN A 1 94 ? 16.406 -25.438 -18.016 1 91.81 94 ASN A N 1
ATOM 717 C CA . ASN A 1 94 ? 15.305 -26.203 -18.594 1 91.81 94 ASN A CA 1
ATOM 718 C C . ASN A 1 94 ? 14.422 -26.812 -17.5 1 91.81 94 ASN A C 1
ATOM 720 O O . ASN A 1 94 ? 13.711 -27.781 -17.75 1 91.81 94 ASN A O 1
ATOM 724 N N . GLU A 1 95 ? 14.5 -26.25 -16.375 1 95.44 95 GLU A N 1
ATOM 725 C CA . GLU A 1 95 ? 13.656 -26.703 -15.266 1 95.44 95 GLU A CA 1
ATOM 726 C C . GLU A 1 95 ? 12.914 -25.531 -14.625 1 95.44 95 GLU A C 1
ATOM 728 O O . GLU A 1 95 ? 13.484 -24.453 -14.453 1 95.44 95 GLU A O 1
ATOM 733 N N . TYR A 1 96 ? 11.695 -25.844 -14.32 1 96.38 96 TYR A N 1
ATOM 734 C CA . TYR A 1 96 ? 10.938 -24.844 -13.578 1 96.38 96 TYR A CA 1
ATOM 735 C C . TYR A 1 96 ? 11.336 -24.844 -12.102 1 96.38 96 TYR A C 1
ATOM 737 O O . TYR A 1 96 ? 11.398 -25.906 -11.469 1 96.38 96 TYR A O 1
ATOM 745 N N . GLN A 1 97 ? 11.633 -23.688 -11.664 1 96.38 97 GLN A N 1
ATOM 746 C CA . GLN A 1 97 ? 12.031 -23.453 -10.281 1 96.38 97 GLN A CA 1
ATOM 747 C C . GLN A 1 97 ? 11.172 -22.375 -9.633 1 96.38 97 GLN A C 1
ATOM 749 O O . GLN A 1 97 ? 10.336 -21.75 -10.297 1 96.38 97 GLN A O 1
ATOM 754 N N . LEU A 1 98 ? 11.359 -22.234 -8.273 1 97.25 98 LEU A N 1
ATOM 755 C CA . LEU A 1 98 ? 10.633 -21.203 -7.559 1 97.25 98 LEU A CA 1
ATOM 756 C C . LEU A 1 98 ? 11.586 -20.109 -7.074 1 97.25 98 LEU A C 1
ATOM 758 O O . LEU A 1 98 ? 12.703 -20.406 -6.641 1 97.25 98 LEU A O 1
ATOM 762 N N . LEU A 1 99 ? 11.18 -18.969 -7.191 1 97.38 99 LEU A N 1
ATOM 763 C CA . LEU A 1 99 ? 11.797 -17.859 -6.465 1 97.38 99 LEU A CA 1
ATOM 764 C C . LEU A 1 99 ? 10.773 -17.156 -5.582 1 97.38 99 LEU A C 1
ATOM 766 O O . LEU A 1 99 ? 9.586 -17.094 -5.918 1 97.38 99 LEU A O 1
ATOM 770 N N . ILE A 1 100 ? 11.188 -16.703 -4.41 1 97.62 100 ILE A N 1
ATOM 771 C CA . ILE A 1 100 ? 10.344 -15.953 -3.488 1 97.62 100 ILE A CA 1
ATOM 772 C C . ILE A 1 100 ? 10.719 -14.469 -3.541 1 97.62 100 ILE A C 1
ATOM 774 O O . ILE A 1 100 ? 11.836 -14.094 -3.18 1 97.62 100 ILE A O 1
ATOM 778 N N . ALA A 1 101 ? 9.812 -13.68 -4.035 1 97.25 101 ALA A N 1
ATOM 779 C CA . ALA A 1 101 ? 10.039 -12.242 -4.133 1 97.25 101 ALA A CA 1
ATOM 780 C C . ALA A 1 101 ? 9.555 -11.523 -2.881 1 97.25 101 ALA A C 1
ATOM 782 O O . ALA A 1 101 ? 8.484 -11.836 -2.355 1 97.25 101 ALA A O 1
ATOM 783 N N . GLN A 1 102 ? 10.375 -10.594 -2.422 1 94.62 102 GLN A N 1
ATOM 784 C CA . GLN A 1 102 ? 10.031 -9.742 -1.291 1 94.62 102 GLN A CA 1
ATOM 785 C C . GLN A 1 102 ? 10.664 -8.359 -1.435 1 94.62 102 GLN A C 1
ATOM 787 O O . GLN A 1 102 ? 11.852 -8.18 -1.154 1 94.62 102 GLN A O 1
ATOM 792 N N . LYS A 1 103 ? 9.867 -7.414 -1.859 1 93.44 103 LYS A N 1
ATOM 793 C CA . LYS A 1 103 ? 10.281 -6.023 -2.021 1 93.44 103 LYS A CA 1
ATOM 794 C C . LYS A 1 103 ? 11.547 -5.922 -2.857 1 93.44 103 LYS A C 1
ATOM 796 O O . LYS A 1 103 ? 11.562 -6.305 -4.031 1 93.44 103 LYS A O 1
ATOM 801 N N . MET A 1 104 ? 12.734 -5.648 -2.182 1 95 104 MET A N 1
ATOM 802 C CA . MET A 1 104 ? 13.961 -5.41 -2.945 1 95 104 MET A CA 1
ATOM 803 C C . MET A 1 104 ? 14.875 -6.633 -2.902 1 95 104 MET A C 1
ATOM 805 O O . MET A 1 104 ? 16.062 -6.535 -3.219 1 95 104 MET A O 1
ATOM 809 N N . SER A 1 105 ? 14.266 -7.785 -2.566 1 95.69 105 SER A N 1
ATOM 810 C CA . SER A 1 105 ? 15.023 -9.031 -2.527 1 95.69 105 SER A CA 1
ATOM 811 C C . SER A 1 105 ? 14.258 -10.172 -3.191 1 95.69 105 SER A C 1
ATOM 813 O O . SER A 1 105 ? 13.031 -10.133 -3.275 1 95.69 105 SER A O 1
ATOM 815 N N . VAL A 1 106 ? 15.016 -11.07 -3.635 1 97.12 106 VAL A N 1
ATOM 816 C CA . VAL A 1 106 ? 14.453 -12.352 -4.039 1 97.12 106 VAL A CA 1
ATOM 817 C C . VAL A 1 106 ? 15.297 -13.492 -3.467 1 97.12 106 VAL A C 1
ATOM 819 O O . VAL A 1 106 ? 16.5 -13.32 -3.236 1 97.12 106 VAL A O 1
ATOM 822 N N . TYR A 1 107 ? 14.633 -14.562 -3.219 1 96.56 107 TYR A N 1
ATOM 823 C CA . TYR A 1 107 ? 15.273 -15.766 -2.699 1 96.56 107 TYR A CA 1
ATOM 824 C C . TYR A 1 107 ? 15.148 -16.922 -3.686 1 96.56 107 TYR A C 1
ATOM 826 O O . TYR A 1 107 ? 14.047 -17.25 -4.129 1 96.56 107 TYR A O 1
ATOM 834 N N . THR A 1 108 ? 16.281 -17.406 -3.982 1 96.56 108 THR A N 1
ATOM 835 C CA . THR A 1 108 ? 16.281 -18.594 -4.832 1 96.56 108 THR A CA 1
ATOM 836 C C . THR A 1 108 ? 16.734 -19.828 -4.047 1 96.56 108 THR A C 1
ATOM 838 O O . THR A 1 108 ? 17.609 -19.719 -3.182 1 96.56 108 THR A O 1
ATOM 841 N N . GLY A 1 109 ? 16.094 -20.859 -4.281 1 91.75 109 GLY A N 1
ATOM 842 C CA . GLY A 1 109 ? 16.391 -22.125 -3.639 1 91.75 109 GLY A CA 1
ATOM 843 C C . GLY A 1 109 ? 15.617 -23.297 -4.234 1 91.75 109 GLY A C 1
ATOM 844 O O . GLY A 1 109 ? 14.938 -23.141 -5.25 1 91.75 109 GLY A O 1
ATOM 845 N N . GLN A 1 110 ? 15.859 -24.391 -3.662 1 89.44 110 GLN A N 1
ATOM 846 C CA . GLN A 1 110 ? 15.211 -25.594 -4.172 1 89.44 110 GLN A CA 1
ATOM 847 C C . GLN A 1 110 ? 13.961 -25.922 -3.365 1 89.44 110 GLN A C 1
ATOM 849 O O . GLN A 1 110 ? 14.031 -26.109 -2.146 1 89.44 110 GLN A O 1
ATOM 854 N N . CYS A 1 111 ? 12.93 -25.859 -4.016 1 93.88 111 CYS A N 1
ATOM 855 C CA . CYS A 1 111 ? 11.688 -26.359 -3.436 1 93.88 111 CYS A CA 1
ATOM 856 C C . CYS A 1 111 ? 11.539 -27.859 -3.672 1 93.88 111 CYS A C 1
ATOM 858 O O . CYS A 1 111 ? 11.297 -28.297 -4.801 1 93.88 111 CYS A O 1
ATOM 860 N N . ILE A 1 112 ? 11.727 -28.625 -2.631 1 92.44 112 ILE A N 1
ATOM 861 C CA . ILE A 1 112 ? 11.492 -30.062 -2.707 1 92.44 112 ILE A CA 1
ATOM 862 C C . ILE A 1 112 ? 10.031 -30.375 -2.371 1 92.44 112 ILE A C 1
ATOM 864 O O . ILE A 1 112 ? 9.664 -30.453 -1.197 1 92.44 112 ILE A O 1
ATOM 868 N N . TRP A 1 113 ? 9.312 -30.531 -3.402 1 95.56 113 TRP A N 1
ATOM 869 C CA . TRP A 1 113 ? 7.875 -30.734 -3.248 1 95.56 113 TRP A CA 1
ATOM 870 C C . TRP A 1 113 ? 7.578 -32.031 -2.488 1 95.56 113 TRP A C 1
ATOM 872 O O . TRP A 1 113 ? 8.031 -33.094 -2.881 1 95.56 113 TRP A O 1
ATOM 882 N N . GLN A 1 114 ? 6.902 -31.875 -1.454 1 93 114 GLN A N 1
ATOM 883 C CA . GLN A 1 114 ? 6.461 -33.031 -0.662 1 93 114 GLN A CA 1
ATOM 884 C C . GLN A 1 114 ? 4.988 -33.344 -0.91 1 93 114 GLN A C 1
ATOM 886 O O . GLN A 1 114 ? 4.176 -32.406 -1.062 1 93 114 GLN A O 1
ATOM 891 N N . ASN A 1 115 ? 4.691 -34.562 -0.948 1 90.25 115 ASN A N 1
ATOM 892 C CA . ASN A 1 115 ? 3.32 -35.031 -1.162 1 90.25 115 ASN A CA 1
ATOM 893 C C . ASN A 1 115 ? 2.711 -35.594 0.119 1 90.25 115 ASN A C 1
ATOM 895 O O . ASN A 1 115 ? 2.393 -36.781 0.191 1 90.25 115 ASN A O 1
ATOM 899 N N . ARG A 1 116 ? 2.449 -34.75 1.021 1 83.38 116 ARG A N 1
ATOM 900 C CA . ARG A 1 116 ? 1.918 -35.188 2.309 1 83.38 116 ARG A CA 1
ATOM 901 C C . ARG A 1 116 ? 0.395 -35.125 2.324 1 83.38 116 ARG A C 1
ATOM 903 O O . ARG A 1 116 ? -0.236 -35.438 3.336 1 83.38 116 ARG A O 1
ATOM 910 N N . SER A 1 117 ? -0.178 -34.656 1.27 1 87.81 117 SER A N 1
ATOM 911 C CA . SER A 1 117 ? -1.623 -34.531 1.109 1 87.81 117 SER A CA 1
ATOM 912 C C . SER A 1 117 ? -2.068 -35.031 -0.264 1 87.81 117 SER A C 1
ATOM 914 O O . SER A 1 117 ? -1.309 -34.969 -1.232 1 87.81 117 SER A O 1
ATOM 916 N N . ASP A 1 118 ? -3.254 -35.562 -0.254 1 87.56 118 ASP A N 1
ATOM 917 C CA . ASP A 1 118 ? -3.812 -35.969 -1.538 1 87.56 118 ASP A CA 1
ATOM 918 C C . ASP A 1 118 ? -4.289 -34.781 -2.344 1 87.56 118 ASP A C 1
ATOM 920 O O . ASP A 1 118 ? -4.637 -34.906 -3.518 1 87.56 118 ASP A O 1
ATOM 924 N N . VAL A 1 119 ? -4.156 -33.688 -1.748 1 90.25 119 VAL A N 1
ATOM 925 C CA . VAL A 1 119 ? -4.758 -32.5 -2.367 1 90.25 119 VAL A CA 1
ATOM 926 C C . VAL A 1 119 ? -3.662 -31.562 -2.877 1 90.25 119 VAL A C 1
ATOM 928 O O . VAL A 1 119 ? -3.793 -30.969 -3.949 1 90.25 119 VAL A O 1
ATOM 931 N N . TYR A 1 120 ? -2.635 -31.516 -2.057 1 94.25 120 TYR A N 1
ATOM 932 C CA . TYR A 1 120 ? -1.644 -30.5 -2.414 1 94.25 120 TYR A CA 1
ATOM 933 C C . TYR A 1 120 ? -0.229 -31.031 -2.23 1 94.25 120 TYR A C 1
ATOM 935 O O . TYR A 1 120 ? -0.004 -31.953 -1.443 1 94.25 120 TYR A O 1
ATOM 943 N N . LEU A 1 121 ? 0.708 -30.469 -3.027 1 96.12 121 LEU A N 1
ATOM 944 C CA . LEU A 1 121 ? 2.141 -30.547 -2.766 1 96.12 121 LEU A CA 1
ATOM 945 C C . LEU A 1 121 ? 2.613 -29.344 -1.959 1 96.12 121 LEU A C 1
ATOM 947 O O . LEU A 1 121 ? 2.004 -28.266 -2.018 1 96.12 121 LEU A O 1
ATOM 951 N N . SER A 1 122 ? 3.633 -29.562 -1.168 1 96.38 122 SER A N 1
ATOM 952 C CA . SER A 1 122 ? 4.094 -28.422 -0.386 1 96.38 122 SER A CA 1
ATOM 953 C C . SER A 1 122 ? 5.609 -28.453 -0.218 1 96.38 122 SER A C 1
ATOM 955 O O . SER A 1 122 ? 6.246 -29.484 -0.39 1 96.38 122 SER A O 1
ATOM 957 N N . CYS A 1 123 ? 6.227 -27.375 -0.012 1 96.38 123 CYS A N 1
ATOM 958 C CA . CYS A 1 123 ? 7.605 -27.188 0.422 1 96.38 123 CYS A CA 1
ATOM 959 C C . CYS A 1 123 ? 7.738 -26 1.356 1 96.38 123 CYS A C 1
ATOM 961 O O . CYS A 1 123 ? 6.77 -25.266 1.582 1 96.38 123 CYS A O 1
ATOM 963 N N . LEU A 1 124 ? 8.875 -25.859 1.971 1 95.38 124 LEU A N 1
ATOM 964 C CA . LEU A 1 124 ? 9.062 -24.828 2.988 1 95.38 124 LEU A CA 1
ATOM 965 C C . LEU A 1 124 ? 10.102 -23.812 2.547 1 95.38 124 LEU A C 1
ATOM 967 O O . LEU A 1 124 ? 11.188 -24.172 2.098 1 95.38 124 LEU A O 1
ATOM 971 N N . PHE A 1 125 ? 9.766 -22.562 2.631 1 95.62 125 PHE A N 1
ATOM 972 C CA . PHE A 1 125 ? 10.727 -21.484 2.443 1 95.62 125 PHE A CA 1
ATOM 973 C C . PHE A 1 125 ? 11.477 -21.188 3.736 1 95.62 125 PHE A C 1
ATOM 975 O O . PHE A 1 125 ? 10.867 -20.938 4.773 1 95.62 125 PHE A O 1
ATOM 982 N N . ASP A 1 126 ? 12.68 -21.266 3.617 1 91.69 126 ASP A N 1
ATOM 983 C CA . ASP A 1 126 ? 13.57 -20.922 4.719 1 91.69 126 ASP A CA 1
ATOM 984 C C . ASP A 1 126 ? 14.586 -19.859 4.297 1 91.69 126 ASP A C 1
ATOM 986 O O . ASP A 1 126 ? 15.508 -20.141 3.531 1 91.69 126 ASP A O 1
ATOM 990 N N . ARG A 1 127 ? 14.484 -18.75 4.867 1 88.62 127 ARG A N 1
ATOM 991 C CA . ARG A 1 127 ? 15.328 -17.609 4.516 1 88.62 127 ARG A CA 1
ATOM 992 C C . ARG A 1 127 ? 16.797 -17.938 4.723 1 88.62 127 ARG A C 1
ATOM 994 O O . ARG A 1 127 ? 17.672 -17.391 4.043 1 88.62 127 ARG A O 1
ATOM 1001 N N . LYS A 1 128 ? 17.062 -18.766 5.652 1 88 128 LYS A N 1
ATOM 1002 C CA . LYS A 1 128 ? 18.438 -19.094 5.973 1 88 128 LYS A CA 1
ATOM 1003 C C . LYS A 1 128 ? 19.031 -20.047 4.941 1 88 128 LYS A C 1
ATOM 1005 O O . LYS A 1 128 ? 20.25 -20.047 4.707 1 88 128 LYS A O 1
ATOM 1010 N N . GLN A 1 129 ? 18.219 -20.828 4.348 1 92.12 129 GLN A N 1
ATOM 1011 C CA . GLN A 1 129 ? 18.703 -21.875 3.438 1 92.12 129 GLN A CA 1
ATOM 1012 C C . GLN A 1 129 ? 18.656 -21.406 1.987 1 92.12 129 GLN A C 1
ATOM 1014 O O . GLN A 1 129 ? 19.375 -21.906 1.134 1 92.12 129 GLN A O 1
ATOM 1019 N N . TRP A 1 130 ? 17.766 -20.5 1.708 1 95.19 130 TRP A N 1
ATOM 1020 C CA . TRP A 1 130 ? 17.625 -19.984 0.346 1 95.19 130 TRP A CA 1
ATOM 1021 C C . TRP A 1 130 ? 18.578 -18.828 0.098 1 95.19 130 TRP A C 1
ATOM 1023 O O . TRP A 1 130 ? 18.891 -18.047 1.012 1 95.19 130 TRP A O 1
ATOM 1033 N N . GLN A 1 131 ? 19.094 -18.75 -1.078 1 96.19 131 GLN A N 1
ATOM 1034 C CA . GLN A 1 131 ? 20.031 -17.688 -1.436 1 96.19 131 GLN A CA 1
ATOM 1035 C C . GLN A 1 131 ? 19.297 -16.359 -1.678 1 96.19 131 GLN A C 1
ATOM 1037 O O . GLN A 1 131 ? 18.391 -16.297 -2.508 1 96.19 131 GLN A O 1
ATOM 1042 N N . LYS A 1 132 ? 19.719 -15.367 -0.914 1 95.38 132 LYS A N 1
ATOM 1043 C CA . LYS A 1 132 ? 19.125 -14.039 -1.061 1 95.38 132 LYS A CA 1
ATOM 1044 C C . LYS A 1 132 ? 19.844 -13.234 -2.139 1 95.38 132 LYS A C 1
ATOM 1046 O O . LYS A 1 132 ? 21.078 -13.188 -2.174 1 95.38 132 LYS A O 1
ATOM 1051 N N . HIS A 1 133 ? 19.125 -12.672 -3.043 1 96.62 133 HIS A N 1
ATOM 1052 C CA . HIS A 1 133 ? 19.609 -11.758 -4.066 1 96.62 133 HIS A CA 1
ATOM 1053 C C . HIS A 1 133 ? 18.969 -10.383 -3.934 1 96.62 133 HIS A C 1
ATOM 1055 O O . HIS A 1 133 ? 17.766 -10.266 -3.727 1 96.62 133 HIS A O 1
ATOM 1061 N N . SER A 1 134 ? 19.812 -9.336 -3.969 1 95.19 134 SER A N 1
ATOM 1062 C CA . SER A 1 134 ? 19.281 -7.977 -4 1 95.19 134 SER A CA 1
ATOM 1063 C C . SER A 1 134 ? 18.766 -7.617 -5.395 1 95.19 134 SER A C 1
ATOM 1065 O O . SER A 1 134 ? 19.5 -7.727 -6.375 1 95.19 134 SER A O 1
ATOM 1067 N N . VAL A 1 135 ? 17.562 -7.273 -5.461 1 97.19 135 VAL A N 1
ATOM 1068 C CA . VAL A 1 135 ? 16.984 -6.82 -6.723 1 97.19 135 VAL A CA 1
ATOM 1069 C C . VAL A 1 135 ? 16.547 -5.367 -6.594 1 97.19 135 VAL A C 1
ATOM 1071 O O . VAL A 1 135 ? 15.414 -5.023 -6.941 1 97.19 135 VAL A O 1
ATOM 1074 N N . LYS A 1 136 ? 17.359 -4.594 -6.031 1 94.94 136 LYS A N 1
ATOM 1075 C CA . LYS A 1 136 ? 17.141 -3.154 -5.934 1 94.94 136 LYS A CA 1
ATOM 1076 C C . LYS A 1 136 ? 17.375 -2.471 -7.277 1 94.94 136 LYS A C 1
ATOM 1078 O O . LYS A 1 136 ? 18.516 -2.332 -7.719 1 94.94 136 LYS A O 1
ATOM 1083 N N . PRO A 1 137 ? 16.344 -1.96 -7.848 1 95.56 137 PRO A N 1
ATOM 1084 C CA . PRO A 1 137 ? 16.484 -1.477 -9.227 1 95.56 137 PRO A CA 1
ATOM 1085 C C . PRO A 1 137 ? 17.078 -0.077 -9.297 1 95.56 137 PRO A C 1
ATOM 1087 O O . PRO A 1 137 ? 17.5 0.364 -10.375 1 95.56 137 PRO A O 1
ATOM 1090 N N . SER A 1 138 ? 17.078 0.65 -8.219 1 92.12 138 SER A N 1
ATOM 1091 C CA . SER A 1 138 ? 17.594 2.016 -8.164 1 92.12 138 SER A CA 1
ATOM 1092 C C . SER A 1 138 ? 18.391 2.26 -6.891 1 92.12 138 SER A C 1
ATOM 1094 O O . SER A 1 138 ? 18.156 1.599 -5.875 1 92.12 138 SER A O 1
ATOM 1096 N N . THR A 1 139 ? 19.25 3.203 -6.984 1 88.62 139 THR A N 1
ATOM 1097 C CA . THR A 1 139 ? 20.047 3.551 -5.816 1 88.62 139 THR A CA 1
ATOM 1098 C C . THR A 1 139 ? 19.266 4.465 -4.875 1 88.62 139 THR A C 1
ATOM 1100 O O . THR A 1 139 ? 19.656 4.656 -3.723 1 88.62 139 THR A O 1
ATOM 1103 N N . SER A 1 140 ? 18.203 4.934 -5.367 1 87.19 140 SER A N 1
ATOM 1104 C CA . SER A 1 140 ? 17.406 5.852 -4.559 1 87.19 140 SER A CA 1
ATOM 1105 C C . SER A 1 140 ? 16.734 5.125 -3.398 1 87.19 140 SER A C 1
ATOM 1107 O O . SER A 1 140 ? 16.156 4.051 -3.586 1 87.19 140 SER A O 1
ATOM 1109 N N . ASP A 1 141 ? 16.766 5.742 -2.244 1 85.06 141 ASP A N 1
ATOM 1110 C CA . ASP A 1 141 ? 16.125 5.191 -1.058 1 85.06 141 ASP A CA 1
ATOM 1111 C C . ASP A 1 141 ? 14.609 5.355 -1.128 1 85.06 141 ASP A C 1
ATOM 1113 O O . ASP A 1 141 ? 13.875 4.738 -0.355 1 85.06 141 ASP A O 1
ATOM 1117 N N . ASP A 1 142 ? 14.195 6.066 -2.072 1 87.19 142 ASP A N 1
ATOM 1118 C CA . ASP A 1 142 ? 12.766 6.367 -2.131 1 87.19 142 ASP A CA 1
ATOM 1119 C C . ASP A 1 142 ? 12.07 5.523 -3.193 1 87.19 142 ASP A C 1
ATOM 1121 O O . ASP A 1 142 ? 10.938 5.82 -3.586 1 87.19 142 ASP A O 1
ATOM 1125 N N . THR A 1 143 ? 12.758 4.527 -3.598 1 90.62 143 THR A N 1
ATOM 1126 C CA . THR A 1 143 ? 12.188 3.557 -4.527 1 90.62 143 THR A CA 1
ATOM 1127 C C . THR A 1 143 ? 11.133 2.705 -3.834 1 90.62 143 THR A C 1
ATOM 1129 O O . THR A 1 143 ? 11.352 2.209 -2.727 1 90.62 143 THR A O 1
ATOM 1132 N N . GLU A 1 144 ? 9.984 2.586 -4.492 1 91.56 144 GLU A N 1
ATOM 1133 C CA . GLU A 1 144 ? 8.922 1.745 -3.947 1 91.56 144 GLU A CA 1
ATOM 1134 C C . GLU A 1 144 ? 8.578 0.607 -4.902 1 91.56 144 GLU A C 1
ATOM 1136 O O . GLU A 1 144 ? 8.117 0.846 -6.02 1 91.56 144 GLU A O 1
ATOM 1141 N N . ILE A 1 145 ? 8.711 -0.558 -4.422 1 95.06 145 ILE A N 1
ATOM 1142 C CA . ILE A 1 145 ? 8.414 -1.725 -5.246 1 95.06 145 ILE A CA 1
ATOM 1143 C C . ILE A 1 145 ? 6.902 -1.914 -5.352 1 95.06 145 ILE A C 1
ATOM 1145 O O . ILE A 1 145 ? 6.199 -1.914 -4.336 1 95.06 145 ILE A O 1
ATOM 1149 N N . ILE A 1 146 ? 6.461 -2.051 -6.539 1 94.94 146 ILE A N 1
ATOM 1150 C CA . ILE A 1 146 ? 5.047 -2.287 -6.801 1 94.94 146 ILE A CA 1
ATOM 1151 C C . ILE A 1 146 ? 4.77 -3.789 -6.824 1 94.94 146 ILE A C 1
ATOM 1153 O O . ILE A 1 146 ? 3.783 -4.254 -6.25 1 94.94 146 ILE A O 1
ATOM 1157 N N . GLY A 1 147 ? 5.637 -4.453 -7.551 1 96.56 147 GLY A N 1
ATOM 1158 C CA . GLY A 1 147 ? 5.449 -5.895 -7.648 1 96.56 147 GLY A CA 1
ATOM 1159 C C . GLY A 1 147 ? 6.508 -6.578 -8.492 1 96.56 147 GLY A C 1
ATOM 1160 O O . GLY A 1 147 ? 7.391 -5.918 -9.039 1 96.56 147 GLY A O 1
ATOM 1161 N N . HIS A 1 148 ? 6.367 -7.863 -8.531 1 97.94 148 HIS A N 1
ATOM 1162 C CA . HIS A 1 148 ? 7.281 -8.719 -9.281 1 97.94 148 HIS A CA 1
ATOM 1163 C C . HIS A 1 148 ? 6.52 -9.625 -10.234 1 97.94 148 HIS A C 1
ATOM 1165 O O . HIS A 1 148 ? 5.453 -10.148 -9.898 1 97.94 148 HIS A O 1
ATOM 1171 N N . ILE A 1 149 ? 7.113 -9.766 -11.391 1 97.81 149 ILE A N 1
ATOM 1172 C CA . ILE A 1 149 ? 6.551 -10.672 -12.383 1 97.81 149 ILE A CA 1
ATOM 1173 C C . ILE A 1 149 ? 7.672 -11.453 -13.062 1 97.81 149 ILE A C 1
ATOM 1175 O O . ILE A 1 149 ? 8.742 -10.906 -13.344 1 97.81 149 ILE A O 1
ATOM 1179 N N . THR A 1 150 ? 7.379 -12.68 -13.273 1 96.56 150 THR A N 1
ATOM 1180 C CA . THR A 1 150 ? 8.297 -13.453 -14.094 1 96.56 150 THR A CA 1
ATOM 1181 C C . THR A 1 150 ? 7.641 -13.844 -15.414 1 96.56 150 THR A C 1
ATOM 1183 O O . THR A 1 150 ? 6.418 -14.008 -15.484 1 96.56 150 THR A O 1
ATOM 1186 N N . ASP A 1 151 ? 8.438 -13.898 -16.406 1 93.56 151 ASP A N 1
ATOM 1187 C CA . ASP A 1 151 ? 8.078 -14.75 -17.531 1 93.56 151 ASP A CA 1
ATOM 1188 C C . ASP A 1 151 ? 8.453 -16.203 -17.266 1 93.56 151 ASP A C 1
ATOM 1190 O O . ASP A 1 151 ? 9.633 -16.562 -17.312 1 93.56 151 ASP A O 1
ATOM 1194 N N . VAL A 1 152 ? 7.492 -16.953 -17.016 1 95 152 VAL A N 1
ATOM 1195 C CA . VAL A 1 152 ? 7.629 -18.266 -16.391 1 95 152 VAL A CA 1
ATOM 1196 C C . VAL A 1 152 ? 8.578 -19.141 -17.203 1 95 152 VAL A C 1
ATOM 1198 O O . VAL A 1 152 ? 9.25 -20.016 -16.656 1 95 152 VAL A O 1
ATOM 1201 N N . ASP A 1 153 ? 8.758 -18.922 -18.453 1 94 153 ASP A N 1
ATOM 1202 C CA . ASP A 1 153 ? 9.547 -19.781 -19.328 1 94 153 ASP A CA 1
ATOM 1203 C C . ASP A 1 153 ? 10.977 -19.266 -19.469 1 94 153 ASP A C 1
ATOM 1205 O O . ASP A 1 153 ? 11.75 -19.766 -20.281 1 94 153 ASP A O 1
ATOM 1209 N N . THR A 1 154 ? 11.297 -18.281 -18.703 1 96.81 154 THR A N 1
ATOM 1210 C CA . THR A 1 154 ? 12.633 -17.688 -18.781 1 96.81 154 THR A CA 1
ATOM 1211 C C . THR A 1 154 ? 13.203 -17.484 -17.375 1 96.81 154 THR A C 1
ATOM 1213 O O . THR A 1 154 ? 12.531 -17.766 -16.375 1 96.81 154 THR A O 1
ATOM 1216 N N . ASN A 1 155 ? 14.43 -17.047 -17.344 1 97.25 155 ASN A N 1
ATOM 1217 C CA . ASN A 1 155 ? 15.062 -16.719 -16.078 1 97.25 155 ASN A CA 1
ATOM 1218 C C . ASN A 1 155 ? 15.023 -15.219 -15.805 1 97.25 155 ASN A C 1
ATOM 1220 O O . ASN A 1 155 ? 15.898 -14.68 -15.133 1 97.25 155 ASN A O 1
ATOM 1224 N N . ILE A 1 156 ? 14 -14.609 -16.391 1 98 156 ILE A N 1
ATOM 1225 C CA . ILE A 1 156 ? 13.891 -13.156 -16.297 1 98 156 ILE A CA 1
ATOM 1226 C C . ILE A 1 156 ? 12.852 -12.781 -15.242 1 98 156 ILE A C 1
ATOM 1228 O O . ILE A 1 156 ? 11.734 -13.312 -15.258 1 98 156 ILE A O 1
ATOM 1232 N N . LEU A 1 157 ? 13.203 -11.93 -14.336 1 98.31 157 LEU A N 1
ATOM 1233 C CA . LEU A 1 157 ? 12.328 -11.305 -13.352 1 98.31 157 LEU A CA 1
ATOM 1234 C C . LEU A 1 157 ? 12.102 -9.836 -13.672 1 98.31 157 LEU A C 1
ATOM 1236 O O . LEU A 1 157 ? 13.062 -9.094 -13.922 1 98.31 157 LEU A O 1
ATOM 1240 N N . HIS A 1 158 ? 10.922 -9.445 -13.711 1 98.56 158 HIS A N 1
ATOM 1241 C CA . HIS A 1 158 ? 10.562 -8.031 -13.836 1 98.56 158 HIS A CA 1
ATOM 1242 C C . HIS A 1 158 ? 10.227 -7.43 -12.477 1 98.56 158 HIS A C 1
ATOM 1244 O O . HIS A 1 158 ? 9.359 -7.934 -11.766 1 98.56 158 HIS A O 1
ATOM 1250 N N . VAL A 1 159 ? 10.93 -6.395 -12.148 1 98.19 159 VAL A N 1
ATOM 1251 C CA . VAL A 1 159 ? 10.695 -5.652 -10.914 1 98.19 159 VAL A CA 1
ATOM 1252 C C . VAL A 1 159 ? 10.039 -4.312 -11.234 1 98.19 159 VAL A C 1
ATOM 1254 O O . VAL A 1 159 ? 10.688 -3.416 -11.789 1 98.19 159 VAL A O 1
ATOM 1257 N N . PHE A 1 160 ? 8.852 -4.199 -10.828 1 97.94 160 PHE A N 1
ATOM 1258 C CA . PHE A 1 160 ? 8.109 -2.965 -11.062 1 97.94 160 PHE A CA 1
ATOM 1259 C C . PHE A 1 160 ? 8.211 -2.041 -9.852 1 97.94 160 PHE A C 1
ATOM 1261 O O . PHE A 1 160 ? 8.016 -2.475 -8.711 1 97.94 160 PHE A O 1
ATOM 1268 N N . TYR A 1 161 ? 8.516 -0.746 -10.148 1 95.94 161 TYR A N 1
ATOM 1269 C CA . TYR A 1 161 ? 8.688 0.148 -9.008 1 95.94 161 TYR A CA 1
ATOM 1270 C C . TYR A 1 161 ? 8.352 1.586 -9.391 1 95.94 161 TYR A C 1
ATOM 1272 O O . TYR A 1 161 ? 8.367 1.942 -10.57 1 95.94 161 TYR A O 1
ATOM 1280 N N . ASN A 1 162 ? 8.008 2.367 -8.344 1 92.81 162 ASN A N 1
ATOM 1281 C CA . ASN A 1 162 ? 7.902 3.82 -8.43 1 92.81 162 ASN A CA 1
ATOM 1282 C C . ASN A 1 162 ? 9.211 4.504 -8.031 1 92.81 162 ASN A C 1
ATOM 1284 O O . ASN A 1 162 ? 9.805 4.168 -7.008 1 92.81 162 ASN A O 1
ATOM 1288 N N . ASP A 1 163 ? 9.609 5.402 -8.852 1 90.75 163 ASP A N 1
ATOM 1289 C CA . ASP A 1 163 ? 10.742 6.211 -8.414 1 90.75 163 ASP A CA 1
ATOM 1290 C C . ASP A 1 163 ? 10.281 7.398 -7.578 1 90.75 163 ASP A C 1
ATOM 1292 O O . ASP A 1 163 ? 9.102 7.512 -7.242 1 90.75 163 ASP A O 1
ATOM 1296 N N . GLU A 1 164 ? 11.172 8.266 -7.207 1 84.5 164 GLU A N 1
ATOM 1297 C CA . GLU A 1 164 ? 10.891 9.367 -6.289 1 84.5 164 GLU A CA 1
ATOM 1298 C C . GLU A 1 164 ? 9.938 10.383 -6.918 1 84.5 164 GLU A C 1
ATOM 1300 O O . GLU A 1 164 ? 9.305 11.164 -6.207 1 84.5 164 GLU A O 1
ATOM 1305 N N . ASN A 1 165 ? 9.828 10.383 -8.25 1 83.75 165 ASN A N 1
ATOM 1306 C CA . ASN A 1 165 ? 8.961 11.32 -8.953 1 83.75 165 ASN A CA 1
ATOM 1307 C C . ASN A 1 165 ? 7.613 10.688 -9.297 1 83.75 165 ASN A C 1
ATOM 1309 O O . ASN A 1 165 ? 6.766 11.328 -9.922 1 83.75 165 ASN A O 1
ATOM 1313 N N . GLY A 1 166 ? 7.461 9.445 -8.922 1 84.06 166 GLY A N 1
ATOM 1314 C CA . GLY A 1 166 ? 6.195 8.773 -9.188 1 84.06 166 GLY A CA 1
ATOM 1315 C C . GLY A 1 166 ? 6.145 8.109 -10.547 1 84.06 166 GLY A C 1
ATOM 1316 O O . GLY A 1 166 ? 5.082 7.668 -10.992 1 84.06 166 GLY A O 1
ATOM 1317 N N . ILE A 1 167 ? 7.27 8.094 -11.203 1 90.19 167 ILE A N 1
ATOM 1318 C CA . ILE A 1 167 ? 7.34 7.418 -12.492 1 90.19 167 ILE A CA 1
ATOM 1319 C C . ILE A 1 167 ? 7.457 5.91 -12.281 1 90.19 167 ILE A C 1
ATOM 1321 O O . ILE A 1 167 ? 8.211 5.457 -11.414 1 90.19 167 ILE A O 1
ATOM 1325 N N . ILE A 1 168 ? 6.73 5.176 -13.086 1 93.56 168 ILE A N 1
ATOM 1326 C CA . ILE A 1 168 ? 6.699 3.727 -12.938 1 93.56 168 ILE A CA 1
ATOM 1327 C C . ILE A 1 168 ? 7.688 3.084 -13.906 1 93.56 168 ILE A C 1
ATOM 1329 O O . ILE A 1 168 ? 7.703 3.414 -15.094 1 93.56 168 ILE A O 1
ATOM 1333 N N . HIS A 1 169 ? 8.461 2.15 -13.383 1 96.62 169 HIS A N 1
ATOM 1334 C CA . HIS A 1 169 ? 9.492 1.476 -14.164 1 96.62 169 HIS A CA 1
ATOM 1335 C C . HIS A 1 169 ? 9.312 -0.038 -14.125 1 96.62 169 HIS A C 1
ATOM 1337 O O . HIS A 1 169 ? 8.844 -0.583 -13.125 1 96.62 169 HIS A O 1
ATOM 1343 N N . ASP A 1 170 ? 9.602 -0.659 -15.25 1 97.81 170 ASP A N 1
ATOM 1344 C CA . ASP A 1 170 ? 9.867 -2.09 -15.344 1 97.81 170 ASP A CA 1
ATOM 1345 C C . ASP A 1 170 ? 11.367 -2.357 -15.484 1 97.81 170 ASP A C 1
ATOM 1347 O O . ASP A 1 170 ? 11.945 -2.123 -16.547 1 97.81 170 ASP A O 1
ATOM 1351 N N . ALA A 1 171 ? 11.953 -2.83 -14.367 1 98.31 171 ALA A N 1
ATOM 1352 C CA . ALA A 1 171 ? 13.359 -3.225 -14.406 1 98.31 171 ALA A CA 1
ATOM 1353 C C . ALA A 1 171 ? 13.508 -4.727 -14.625 1 98.31 171 ALA A C 1
ATOM 1355 O O . ALA A 1 171 ? 13.016 -5.527 -13.828 1 98.31 171 ALA A O 1
ATOM 1356 N N . THR A 1 172 ? 14.172 -5.047 -15.703 1 98.25 172 THR A N 1
ATOM 1357 C CA . THR A 1 172 ? 14.344 -6.445 -16.078 1 98.25 172 THR A CA 1
ATOM 1358 C C . THR A 1 172 ? 15.609 -7.023 -15.445 1 98.25 172 THR A C 1
ATOM 1360 O O . THR A 1 172 ? 16.719 -6.57 -15.734 1 98.25 172 THR A O 1
ATOM 1363 N N . TYR A 1 173 ? 15.414 -8.016 -14.609 1 98.19 173 TYR A N 1
ATOM 1364 C CA . TYR A 1 173 ? 16.484 -8.68 -13.875 1 98.19 173 TYR A CA 1
ATOM 1365 C C . TYR A 1 173 ? 16.688 -10.102 -14.383 1 98.19 173 TYR A C 1
ATOM 1367 O O . TYR A 1 173 ? 15.734 -10.875 -14.492 1 98.19 173 TYR A O 1
ATOM 1375 N N . ASN A 1 174 ? 17.875 -10.414 -14.719 1 97.56 174 ASN A N 1
ATOM 1376 C CA . ASN A 1 174 ? 18.234 -11.781 -15.078 1 97.56 174 ASN A CA 1
ATOM 1377 C C . ASN A 1 174 ? 18.672 -12.586 -13.859 1 97.56 174 ASN A C 1
ATOM 1379 O O . ASN A 1 174 ? 19.719 -12.297 -13.266 1 97.56 174 ASN A O 1
ATOM 1383 N N . ALA A 1 175 ? 17.953 -13.586 -13.539 1 95.5 175 ALA A N 1
ATOM 1384 C CA . ALA A 1 175 ? 18.203 -14.352 -12.32 1 95.5 175 ALA A CA 1
ATOM 1385 C C . ALA A 1 175 ? 19.484 -15.156 -12.422 1 95.5 175 ALA A C 1
ATOM 1387 O O . ALA A 1 175 ? 20.156 -15.398 -11.414 1 95.5 175 ALA A O 1
ATOM 1388 N N . SER A 1 176 ? 19.859 -15.562 -13.539 1 93.44 176 SER A N 1
ATOM 1389 C CA . SER A 1 176 ? 21.062 -16.359 -13.734 1 93.44 176 SER A CA 1
ATOM 1390 C C . SER A 1 176 ? 22.328 -15.516 -13.602 1 93.44 176 SER A C 1
ATOM 1392 O O . SER A 1 176 ? 23.266 -15.898 -12.906 1 93.44 176 SER A O 1
ATOM 1394 N N . SER A 1 177 ? 22.344 -14.383 -14.242 1 94.62 177 SER A N 1
ATOM 1395 C CA . SER A 1 177 ? 23.516 -13.516 -14.188 1 94.62 177 SER A CA 1
ATOM 1396 C C . SER A 1 177 ? 23.453 -12.586 -12.984 1 94.62 177 SER A C 1
ATOM 1398 O O . SER A 1 177 ? 24.438 -11.906 -12.672 1 94.62 177 SER A O 1
ATOM 1400 N N . GLU A 1 178 ? 22.344 -12.5 -12.359 1 95.44 178 GLU A N 1
ATOM 1401 C CA . GLU A 1 178 ? 22.125 -11.695 -11.156 1 95.44 178 GLU A CA 1
ATOM 1402 C C . GLU A 1 178 ? 22.375 -10.211 -11.438 1 95.44 178 GLU A C 1
ATOM 1404 O O . GLU A 1 178 ? 23.047 -9.531 -10.656 1 95.44 178 GLU A O 1
ATOM 1409 N N . ARG A 1 179 ? 21.812 -9.82 -12.578 1 96.19 179 ARG A N 1
ATOM 1410 C CA . ARG A 1 179 ? 21.984 -8.414 -12.953 1 96.19 179 ARG A CA 1
ATOM 1411 C C . ARG A 1 179 ? 20.734 -7.883 -13.648 1 96.19 179 ARG A C 1
ATOM 1413 O O . ARG A 1 179 ? 20 -8.641 -14.297 1 96.19 179 ARG A O 1
ATOM 1420 N N . PHE A 1 180 ? 20.609 -6.625 -13.477 1 97.81 180 PHE A N 1
ATOM 1421 C CA . PHE A 1 180 ? 19.594 -5.945 -14.289 1 97.81 180 PHE A CA 1
ATOM 1422 C C . PHE A 1 180 ? 20.094 -5.754 -15.719 1 97.81 180 PHE A C 1
ATOM 1424 O O . PHE A 1 180 ? 21.234 -5.352 -15.938 1 97.81 180 PHE A O 1
ATOM 1431 N N . ILE A 1 181 ? 19.203 -6 -16.734 1 96.81 181 ILE A N 1
ATOM 1432 C CA . ILE A 1 181 ? 19.688 -6.004 -18.109 1 96.81 181 ILE A CA 1
ATOM 1433 C C . ILE A 1 181 ? 18.922 -4.977 -18.938 1 96.81 181 ILE A C 1
ATOM 1435 O O . ILE A 1 181 ? 19.344 -4.609 -20.031 1 96.81 181 ILE A O 1
ATOM 1439 N N . LYS A 1 182 ? 17.781 -4.531 -18.484 1 95.75 182 LYS A N 1
ATOM 1440 C CA . LYS A 1 182 ? 16.969 -3.551 -19.188 1 95.75 182 LYS A CA 1
ATOM 1441 C C . LYS A 1 182 ? 16.047 -2.814 -18.234 1 95.75 182 LYS A C 1
ATOM 1443 O O . LYS A 1 182 ? 15.656 -3.359 -17.188 1 95.75 182 LYS A O 1
ATOM 1448 N N . GLN A 1 183 ? 15.742 -1.604 -18.516 1 95.56 183 GLN A N 1
ATOM 1449 C CA . GLN A 1 183 ? 14.75 -0.814 -17.781 1 95.56 183 GLN A CA 1
ATOM 1450 C C . GLN A 1 183 ? 13.789 -0.117 -18.734 1 95.56 183 GLN A C 1
ATOM 1452 O O . GLN A 1 183 ? 14.211 0.412 -19.766 1 95.56 183 GLN A O 1
ATOM 1457 N N . ALA A 1 184 ? 12.57 -0.223 -18.469 1 95.38 184 ALA A N 1
ATOM 1458 C CA . ALA A 1 184 ? 11.531 0.442 -19.25 1 95.38 184 ALA A CA 1
ATOM 1459 C C . ALA A 1 184 ? 10.664 1.334 -18.375 1 95.38 184 ALA A C 1
ATOM 1461 O O . ALA A 1 184 ? 10.398 1.008 -17.219 1 95.38 184 ALA A O 1
ATOM 1462 N N . VAL A 1 185 ? 10.234 2.469 -18.922 1 94.38 185 VAL A N 1
ATOM 1463 C CA . VAL A 1 185 ? 9.289 3.354 -18.25 1 94.38 185 VAL A CA 1
ATOM 1464 C C . VAL A 1 185 ? 7.867 3.062 -18.734 1 94.38 185 VAL A C 1
ATOM 1466 O O . VAL A 1 185 ? 7.625 2.984 -19.938 1 94.38 185 VAL A O 1
ATOM 1469 N N . LEU A 1 186 ? 7.051 2.869 -17.781 1 92.81 186 LEU A N 1
ATOM 1470 C CA . LEU A 1 186 ? 5.656 2.633 -18.156 1 92.81 186 LEU A CA 1
ATOM 1471 C C . LEU A 1 186 ? 4.871 3.939 -18.172 1 92.81 186 LEU A C 1
ATOM 1473 O O . LEU A 1 186 ? 5.199 4.879 -17.438 1 92.81 186 LEU A O 1
ATOM 1477 N N . GLN A 1 187 ? 3.82 3.938 -18.906 1 83.5 187 GLN A N 1
ATOM 1478 C CA . GLN A 1 187 ? 2.998 5.133 -19.062 1 83.5 187 GLN A CA 1
ATOM 1479 C C . GLN A 1 187 ? 1.937 5.211 -17.969 1 83.5 187 GLN A C 1
ATOM 1481 O O . GLN A 1 187 ? 1.377 6.277 -17.703 1 83.5 187 GLN A O 1
ATOM 1486 N N . GLN A 1 188 ? 1.662 4.156 -17.438 1 81.19 188 GLN A N 1
ATOM 1487 C CA . GLN A 1 188 ? 0.604 4.09 -16.438 1 81.19 188 GLN A CA 1
ATOM 1488 C C . GLN A 1 188 ? 0.936 4.965 -15.234 1 81.19 188 GLN A C 1
ATOM 1490 O O . GLN A 1 188 ? 2.098 5.059 -14.828 1 81.19 188 GLN A O 1
ATOM 1495 N N . LYS A 1 189 ? -0.204 5.523 -14.852 1 77.5 189 LYS A N 1
ATOM 1496 C CA . LYS A 1 189 ? -0.102 6.266 -13.594 1 77.5 189 LYS A CA 1
ATOM 1497 C C . LYS A 1 189 ? -0.833 5.543 -12.469 1 77.5 189 LYS A C 1
ATOM 1499 O O . LYS A 1 189 ? -1.784 4.797 -12.711 1 77.5 189 LYS A O 1
ATOM 1504 N N . ASN A 1 190 ? -0.396 5.586 -11.312 1 79.5 190 ASN A N 1
ATOM 1505 C CA . ASN A 1 190 ? -1.043 5.047 -10.117 1 79.5 190 ASN A CA 1
ATOM 1506 C C . ASN A 1 190 ? -1.162 3.525 -10.188 1 79.5 190 ASN A C 1
ATOM 1508 O O . ASN A 1 190 ? -2.225 2.969 -9.906 1 79.5 190 ASN A O 1
ATOM 1512 N N . LEU A 1 191 ? -0.165 2.93 -10.758 1 89.5 191 LEU A N 1
ATOM 1513 C CA . LEU A 1 191 ? -0.127 1.472 -10.805 1 89.5 191 LEU A CA 1
ATOM 1514 C C . LEU A 1 191 ? -0.004 0.885 -9.406 1 89.5 191 LEU A C 1
ATOM 1516 O O . LEU A 1 191 ? 0.923 1.224 -8.664 1 89.5 191 LEU A O 1
ATOM 1520 N N . LYS A 1 192 ? -0.946 -0.015 -9.094 1 87 192 LYS A N 1
ATOM 1521 C CA . LYS A 1 192 ? -0.984 -0.551 -7.73 1 87 192 LYS A CA 1
ATOM 1522 C C . LYS A 1 192 ? -0.542 -2.012 -7.703 1 87 192 LYS A C 1
ATOM 1524 O O . LYS A 1 192 ? 0.193 -2.426 -6.805 1 87 192 LYS A O 1
ATOM 1529 N N . LYS A 1 193 ? -1.04 -2.758 -8.625 1 92.75 193 LYS A N 1
ATOM 1530 C CA . LYS A 1 193 ? -0.791 -4.195 -8.695 1 92.75 193 LYS A CA 1
ATOM 1531 C C . LYS A 1 193 ? -0.753 -4.676 -10.141 1 92.75 193 LYS A C 1
ATOM 1533 O O . LYS A 1 193 ? -1.273 -4.004 -11.039 1 92.75 193 LYS A O 1
ATOM 1538 N N . LEU A 1 194 ? -0.148 -5.836 -10.297 1 95.44 194 LEU A N 1
ATOM 1539 C CA . LEU A 1 194 ? -0.056 -6.348 -11.664 1 95.44 194 LEU A CA 1
ATOM 1540 C C . LEU A 1 194 ? -0.048 -7.875 -11.672 1 95.44 194 LEU A C 1
ATOM 1542 O O . LEU A 1 194 ? 0.234 -8.5 -10.648 1 95.44 194 LEU A O 1
ATOM 1546 N N . SER A 1 195 ? -0.404 -8.422 -12.773 1 97 195 SER A N 1
ATOM 1547 C CA . SER A 1 195 ? -0.388 -9.844 -13.086 1 97 195 SER A CA 1
ATOM 1548 C C . SER A 1 195 ? -0.127 -10.086 -14.57 1 97 195 SER A C 1
ATOM 1550 O O . SER A 1 195 ? -0.62 -9.336 -15.422 1 97 195 SER A O 1
ATOM 1552 N N . TYR A 1 196 ? 0.645 -11.094 -14.852 1 97.62 196 TYR A N 1
ATOM 1553 C CA . TYR A 1 196 ? 0.99 -11.398 -16.234 1 97.62 196 TYR A CA 1
ATOM 1554 C C . TYR A 1 196 ? 0.503 -12.789 -16.625 1 97.62 196 TYR A C 1
ATOM 1556 O O . TYR A 1 196 ? 0.796 -13.773 -15.938 1 97.62 196 TYR A O 1
ATOM 1564 N N . ASP A 1 197 ? -0.258 -12.766 -17.641 1 95.94 197 ASP A N 1
ATOM 1565 C CA . ASP A 1 197 ? -0.667 -14.008 -18.297 1 95.94 197 ASP A CA 1
ATOM 1566 C C . ASP A 1 197 ? 0.265 -14.352 -19.453 1 95.94 197 ASP A C 1
ATOM 1568 O O . ASP A 1 197 ? 0.107 -13.828 -20.562 1 95.94 197 ASP A O 1
ATOM 1572 N N . SER A 1 198 ? 1.076 -15.25 -19.234 1 92.56 198 SER A N 1
ATOM 1573 C CA . SER A 1 198 ? 2.117 -15.586 -20.188 1 92.56 198 SER A CA 1
ATOM 1574 C C . SER A 1 198 ? 1.523 -16.234 -21.438 1 92.56 198 SER A C 1
ATOM 1576 O O . SER A 1 198 ? 2.029 -16.031 -22.547 1 92.56 198 SER A O 1
ATOM 1578 N N . ASP A 1 199 ? 0.531 -17.031 -21.328 1 92.19 199 ASP A N 1
ATOM 1579 C CA . ASP A 1 199 ? -0.076 -17.719 -22.469 1 92.19 199 ASP A CA 1
ATOM 1580 C C . ASP A 1 199 ? -0.713 -16.719 -23.438 1 92.19 199 ASP A C 1
ATOM 1582 O O . ASP A 1 199 ? -0.626 -16.891 -24.656 1 92.19 199 ASP A O 1
ATOM 1586 N N . ARG A 1 200 ? -1.342 -15.758 -22.875 1 93.88 200 ARG A N 1
ATOM 1587 C CA . ARG A 1 200 ? -2.043 -14.781 -23.703 1 93.88 200 ARG A CA 1
ATOM 1588 C C . ARG A 1 200 ? -1.185 -13.539 -23.938 1 93.88 200 ARG A C 1
ATOM 1590 O O . ARG A 1 200 ? -1.559 -12.656 -24.703 1 93.88 200 ARG A O 1
ATOM 1597 N N . GLN A 1 201 ? -0.105 -13.469 -23.25 1 95 201 GLN A N 1
ATOM 1598 C CA . GLN A 1 201 ? 0.806 -12.328 -23.344 1 95 201 GLN A CA 1
ATOM 1599 C C . GLN A 1 201 ? 0.092 -11.023 -23 1 95 201 GLN A C 1
ATOM 1601 O O . GLN A 1 201 ? 0.185 -10.047 -23.75 1 95 201 GLN A O 1
ATOM 1606 N N . LEU A 1 202 ? -0.586 -11.039 -21.906 1 97 202 LEU A N 1
ATOM 1607 C CA . LEU A 1 202 ? -1.318 -9.883 -21.406 1 97 202 LEU A CA 1
ATOM 1608 C C . LEU A 1 202 ? -0.848 -9.5 -20.016 1 97 202 LEU A C 1
ATOM 1610 O O . LEU A 1 202 ? -0.766 -10.352 -19.125 1 97 202 LEU A O 1
ATOM 1614 N N . MET A 1 203 ? -0.493 -8.25 -19.906 1 97.06 203 MET A N 1
ATOM 1615 C CA . MET A 1 203 ? -0.211 -7.68 -18.594 1 97.06 203 MET A CA 1
ATOM 1616 C C . MET A 1 203 ? -1.453 -7.016 -18 1 97.06 203 MET A C 1
ATOM 1618 O O . MET A 1 203 ? -1.954 -6.035 -18.562 1 97.06 203 MET A O 1
ATOM 1622 N N . TYR A 1 204 ? -1.929 -7.562 -16.922 1 96.44 204 TYR A N 1
ATOM 1623 C CA . TYR A 1 204 ? -3.045 -6.953 -16.203 1 96.44 204 TYR A CA 1
ATOM 1624 C C . TYR A 1 204 ? -2.545 -5.992 -15.141 1 96.44 204 TYR A C 1
ATOM 1626 O O . TYR A 1 204 ? -1.639 -6.32 -14.375 1 96.44 204 TYR A O 1
ATOM 1634 N N . MET A 1 205 ? -3.146 -4.832 -15.094 1 94.12 205 MET A N 1
ATOM 1635 C CA . MET A 1 205 ? -2.701 -3.766 -14.195 1 94.12 205 MET A CA 1
ATOM 1636 C C . MET A 1 205 ? -3.885 -3.135 -13.477 1 94.12 205 MET A C 1
ATOM 1638 O O . MET A 1 205 ? -4.883 -2.773 -14.102 1 94.12 205 MET A O 1
ATOM 1642 N N . LEU A 1 206 ? -3.67 -3.033 -12.156 1 91.56 206 LEU A N 1
ATOM 1643 C CA . LEU A 1 206 ? -4.656 -2.299 -11.375 1 91.56 206 LEU A CA 1
ATOM 1644 C C . LEU A 1 206 ? -4.227 -0.847 -11.18 1 91.56 206 LEU A C 1
ATOM 1646 O O . LEU A 1 206 ? -3.258 -0.57 -10.469 1 91.56 206 LEU A O 1
ATOM 1650 N N . THR A 1 207 ? -4.867 -0.002 -11.82 1 84.5 207 THR A N 1
ATOM 1651 C CA . THR A 1 207 ? -4.75 1.438 -11.617 1 84.5 207 THR A CA 1
ATOM 1652 C C . THR A 1 207 ? -6.004 1.992 -10.945 1 84.5 207 THR A C 1
ATOM 1654 O O . THR A 1 207 ? -6.41 1.513 -9.883 1 84.5 207 THR A O 1
ATOM 1657 N N . ASN A 1 208 ? -6.703 2.889 -11.562 1 74.88 208 ASN A N 1
ATOM 1658 C CA . ASN A 1 208 ? -8.031 3.264 -11.086 1 74.88 208 ASN A CA 1
ATOM 1659 C C . ASN A 1 208 ? -9.078 2.23 -11.492 1 74.88 208 ASN A C 1
ATOM 1661 O O . ASN A 1 208 ? -10.133 2.133 -10.859 1 74.88 208 ASN A O 1
ATOM 1665 N N . GLU A 1 209 ? -8.727 1.614 -12.539 1 82.94 209 GLU A N 1
ATOM 1666 C CA . GLU A 1 209 ? -9.492 0.477 -13.039 1 82.94 209 GLU A CA 1
ATOM 1667 C C . GLU A 1 209 ? -8.57 -0.665 -13.469 1 82.94 209 GLU A C 1
ATOM 1669 O O . GLU A 1 209 ? -7.359 -0.479 -13.586 1 82.94 209 GLU A O 1
ATOM 1674 N N . MET A 1 210 ? -9.234 -1.766 -13.586 1 90.19 210 MET A N 1
ATOM 1675 C CA . MET A 1 210 ? -8.461 -2.902 -14.086 1 90.19 210 MET A CA 1
ATOM 1676 C C . MET A 1 210 ? -8.281 -2.826 -15.594 1 90.19 210 MET A C 1
ATOM 1678 O O . MET A 1 210 ? -9.266 -2.793 -16.344 1 90.19 210 MET A O 1
ATOM 1682 N N . VAL A 1 211 ? -7.035 -2.77 -16.031 1 91.94 211 VAL A N 1
ATOM 1683 C CA . VAL A 1 211 ? -6.742 -2.695 -17.469 1 91.94 211 VAL A CA 1
ATOM 1684 C C . VAL A 1 211 ? -5.758 -3.797 -17.844 1 91.94 211 VAL A C 1
ATOM 1686 O O . VAL A 1 211 ? -5.168 -4.441 -16.969 1 91.94 211 VAL A O 1
ATOM 1689 N N . TYR A 1 212 ? -5.715 -4.102 -19.062 1 95 212 TYR A N 1
ATOM 1690 C CA . TYR A 1 212 ? -4.66 -4.988 -19.547 1 95 212 TYR A CA 1
ATOM 1691 C C . TYR A 1 212 ? -4.004 -4.422 -20.797 1 95 212 TYR A C 1
ATOM 1693 O O . TYR A 1 212 ? -4.602 -3.609 -21.5 1 95 212 TYR A O 1
ATOM 1701 N N . GLN A 1 213 ? -2.781 -4.785 -20.906 1 95.56 213 GLN A N 1
ATOM 1702 C CA . GLN A 1 213 ? -1.945 -4.371 -22.031 1 95.56 213 GLN A CA 1
ATOM 1703 C C . GLN A 1 213 ? -1.232 -5.57 -22.656 1 95.56 213 GLN A C 1
ATOM 1705 O O . GLN A 1 213 ? -0.767 -6.461 -21.938 1 95.56 213 GLN A O 1
ATOM 1710 N N . LYS A 1 214 ? -1.229 -5.555 -23.969 1 96.56 214 LYS A N 1
ATOM 1711 C CA . LYS A 1 214 ? -0.486 -6.605 -24.672 1 96.56 214 LYS A CA 1
ATOM 1712 C C . LYS A 1 214 ? 1.02 -6.398 -24.516 1 96.56 214 LYS A C 1
ATOM 1714 O O . LYS A 1 214 ? 1.511 -5.273 -24.641 1 96.56 214 LYS A O 1
ATOM 1719 N N . VAL A 1 215 ? 1.65 -7.492 -24.266 1 96.31 215 VAL A N 1
ATOM 1720 C CA . VAL A 1 215 ? 3.094 -7.484 -24.047 1 96.31 215 VAL A CA 1
ATOM 1721 C C . VAL A 1 215 ? 3.754 -8.539 -24.922 1 96.31 215 VAL A C 1
ATOM 1723 O O . VAL A 1 215 ? 3.316 -9.695 -24.953 1 96.31 215 VAL A O 1
ATOM 1726 N N . LYS A 1 216 ? 4.723 -8.109 -25.641 1 95.12 216 LYS A N 1
ATOM 1727 C CA . LYS A 1 216 ? 5.559 -9.062 -26.375 1 95.12 216 LYS A CA 1
ATOM 1728 C C . LYS A 1 216 ? 6.801 -9.43 -25.562 1 95.12 216 LYS A C 1
ATOM 1730 O O . LYS A 1 216 ? 7.512 -8.555 -25.062 1 95.12 216 LYS A O 1
ATOM 1735 N N . SER A 1 217 ? 6.977 -10.703 -25.406 1 94.81 217 SER A N 1
ATOM 1736 C CA . SER A 1 217 ? 8.141 -11.195 -24.672 1 94.81 217 SER A CA 1
ATOM 1737 C C . SER A 1 217 ? 9.18 -11.773 -25.625 1 94.81 217 SER A C 1
ATOM 1739 O O . SER A 1 217 ? 8.891 -12.703 -26.375 1 94.81 217 SER A O 1
ATOM 1741 N N . ASN A 1 218 ? 10.328 -11.125 -25.672 1 95.25 218 ASN A N 1
ATOM 1742 C CA . ASN A 1 218 ? 11.5 -11.688 -26.328 1 95.25 218 ASN A CA 1
ATOM 1743 C C . ASN A 1 218 ? 12.477 -12.289 -25.328 1 95.25 218 ASN A C 1
ATOM 1745 O O . ASN A 1 218 ? 13.375 -11.594 -24.828 1 95.25 218 ASN A O 1
ATOM 1749 N N . PHE A 1 219 ? 12.398 -13.578 -25.078 1 93 219 PHE A N 1
ATOM 1750 C CA . PHE A 1 219 ? 13.195 -14.289 -24.094 1 93 219 PHE A CA 1
ATOM 1751 C C . PHE A 1 219 ? 13.078 -13.625 -22.719 1 93 219 PHE A C 1
ATOM 1753 O O . PHE A 1 219 ? 14.086 -13.367 -22.062 1 93 219 PHE A O 1
ATOM 1760 N N . GLY A 1 220 ? 11.922 -13.211 -22.438 1 94.88 220 GLY A N 1
ATOM 1761 C CA . GLY A 1 220 ? 11.633 -12.656 -21.125 1 94.88 220 GLY A CA 1
ATOM 1762 C C . GLY A 1 220 ? 11.703 -11.141 -21.078 1 94.88 220 GLY A C 1
ATOM 1763 O O . GLY A 1 220 ? 11.258 -10.523 -20.109 1 94.88 220 GLY A O 1
ATOM 1764 N N . ILE A 1 221 ? 12.266 -10.562 -22.109 1 96 221 ILE A N 1
ATOM 1765 C CA . ILE A 1 221 ? 12.328 -9.102 -22.156 1 96 221 ILE A CA 1
ATOM 1766 C C . ILE A 1 221 ? 11.039 -8.555 -22.766 1 96 221 ILE A C 1
ATOM 1768 O O . ILE A 1 221 ? 10.719 -8.844 -23.922 1 96 221 ILE A O 1
ATOM 1772 N N . PHE A 1 222 ? 10.383 -7.707 -22.047 1 97.06 222 PHE A N 1
ATOM 1773 C CA . PHE A 1 222 ? 9.047 -7.27 -22.422 1 97.06 222 PHE A CA 1
ATOM 1774 C C . PHE A 1 222 ? 9.109 -6.023 -23.297 1 97.06 222 PHE A C 1
ATOM 1776 O O . PHE A 1 222 ? 9.93 -5.133 -23.062 1 97.06 222 PHE A O 1
ATOM 1783 N N . SER A 1 223 ? 8.336 -6.027 -24.297 1 95.75 223 SER A N 1
ATOM 1784 C CA . SER A 1 223 ? 7.941 -4.84 -25.047 1 95.75 223 SER A CA 1
ATOM 1785 C C . SER A 1 223 ? 6.438 -4.609 -24.969 1 95.75 223 SER A C 1
ATOM 1787 O O . SER A 1 223 ? 5.648 -5.516 -25.234 1 95.75 223 SER A O 1
ATOM 1789 N N . TYR A 1 224 ? 6.117 -3.424 -24.594 1 94.62 224 TYR A N 1
ATOM 1790 C CA . TYR A 1 224 ? 4.715 -3.117 -24.328 1 94.62 224 TYR A CA 1
ATOM 1791 C C . TYR A 1 224 ? 4.066 -2.461 -25.547 1 94.62 224 TYR A C 1
ATOM 1793 O O . TYR A 1 224 ? 4.613 -1.51 -26.109 1 94.62 224 TYR A O 1
ATOM 1801 N N . GLU A 1 225 ? 2.922 -2.951 -25.844 1 93.56 225 GLU A N 1
ATOM 1802 C CA . GLU A 1 225 ? 2.133 -2.238 -26.844 1 93.56 225 GLU A CA 1
ATOM 1803 C C . GLU A 1 225 ? 1.572 -0.936 -26.266 1 93.56 225 GLU A C 1
ATOM 1805 O O . GLU A 1 225 ? 1.242 -0.858 -25.094 1 93.56 225 GLU A O 1
ATOM 1810 N N . PRO A 1 226 ? 1.326 0.015 -27.062 1 88.19 226 PRO A N 1
ATOM 1811 C CA . PRO A 1 226 ? 0.979 1.344 -26.562 1 88.19 226 PRO A CA 1
ATOM 1812 C C . PRO A 1 226 ? -0.472 1.438 -26.094 1 88.19 226 PRO A C 1
ATOM 1814 O O . PRO A 1 226 ? -0.828 2.354 -25.344 1 88.19 226 PRO A O 1
ATOM 1817 N N . THR A 1 227 ? -1.295 0.468 -26.484 1 89 227 THR A N 1
ATOM 1818 C CA . THR A 1 227 ? -2.713 0.572 -26.156 1 89 227 THR A CA 1
ATOM 1819 C C . THR A 1 227 ? -3.066 -0.353 -25 1 89 227 THR A C 1
ATOM 1821 O O . THR A 1 227 ? -2.471 -1.422 -24.844 1 89 227 THR A O 1
ATOM 1824 N N . TYR A 1 228 ? -3.963 0.154 -24.203 1 88.44 228 TYR A N 1
ATOM 1825 C CA . TYR A 1 228 ? -4.508 -0.655 -23.125 1 88.44 228 TYR A CA 1
ATOM 1826 C C . TYR A 1 228 ? -6.016 -0.829 -23.281 1 88.44 228 TYR A C 1
ATOM 1828 O O . TYR A 1 228 ? -6.672 -0.037 -23.953 1 88.44 228 TYR A O 1
ATOM 1836 N N . ALA A 1 229 ? -6.496 -1.873 -22.75 1 91.44 229 ALA A N 1
ATOM 1837 C CA . ALA A 1 229 ? -7.934 -2.137 -22.719 1 91.44 229 ALA A CA 1
ATOM 1838 C C . ALA A 1 229 ? -8.422 -2.381 -21.297 1 91.44 229 ALA A C 1
ATOM 1840 O O . ALA A 1 229 ? -7.676 -2.9 -20.453 1 91.44 229 ALA A O 1
ATOM 1841 N N . LYS A 1 230 ? -9.617 -1.937 -21.031 1 90.31 230 LYS A N 1
ATOM 1842 C CA . LYS A 1 230 ? -10.258 -2.225 -19.75 1 90.31 230 LYS A CA 1
ATOM 1843 C C . LYS A 1 230 ? -10.742 -3.67 -19.688 1 90.31 230 LYS A C 1
ATOM 1845 O O . LYS A 1 230 ? -11.25 -4.199 -20.688 1 90.31 230 LYS A O 1
ATOM 1850 N N . VAL A 1 231 ? -10.531 -4.258 -18.547 1 90.75 231 VAL A N 1
ATOM 1851 C CA . VAL A 1 231 ? -11.102 -5.586 -18.359 1 90.75 231 VAL A CA 1
ATOM 1852 C C . VAL A 1 231 ? -12.617 -5.484 -18.219 1 90.75 231 VAL A C 1
ATOM 1854 O O . VAL A 1 231 ? -13.125 -4.816 -17.312 1 90.75 231 VAL A O 1
ATOM 1857 N N . ASN A 1 232 ? -13.297 -6.164 -19.031 1 82.81 232 ASN A N 1
ATOM 1858 C CA . ASN A 1 232 ? -14.75 -6.066 -19.078 1 82.81 232 ASN A CA 1
ATOM 1859 C C . ASN A 1 232 ? -15.398 -6.742 -17.875 1 82.81 232 ASN A C 1
ATOM 1861 O O . ASN A 1 232 ? -15 -7.836 -17.484 1 82.81 232 ASN A O 1
ATOM 1865 N N . LYS A 1 233 ? -16.469 -6.027 -17.359 1 79.75 233 LYS A N 1
ATOM 1866 C CA . LYS A 1 233 ? -17.328 -6.566 -16.312 1 79.75 233 LYS A CA 1
ATOM 1867 C C . LYS A 1 233 ? -16.516 -6.977 -15.086 1 79.75 233 LYS A C 1
ATOM 1869 O O . LYS A 1 233 ? -16.797 -8.008 -14.469 1 79.75 233 LYS A O 1
ATOM 1874 N N . PHE A 1 234 ? -15.453 -6.363 -14.945 1 78.62 234 PHE A N 1
ATOM 1875 C CA . PHE A 1 234 ? -14.672 -6.578 -13.727 1 78.62 234 PHE A CA 1
ATOM 1876 C C . PHE A 1 234 ? -15.227 -5.742 -12.578 1 78.62 234 PHE A C 1
ATOM 1878 O O . PHE A 1 234 ? -15.336 -4.52 -12.688 1 78.62 234 PHE A O 1
ATOM 1885 N N . THR A 1 235 ? -15.641 -6.41 -11.562 1 69.88 235 THR A N 1
ATOM 1886 C CA . THR A 1 235 ? -16.234 -5.703 -10.438 1 69.88 235 THR A CA 1
ATOM 1887 C C . THR A 1 235 ? -15.195 -4.867 -9.703 1 69.88 235 THR A C 1
ATOM 1889 O O . THR A 1 235 ? -14.07 -5.328 -9.477 1 69.88 235 THR A O 1
ATOM 1892 N N . ARG A 1 236 ? -15.648 -3.76 -9.422 1 69.06 236 ARG A N 1
ATOM 1893 C CA . ARG A 1 236 ? -14.766 -2.863 -8.68 1 69.06 236 ARG A CA 1
ATOM 1894 C C . ARG A 1 236 ? -14.75 -3.223 -7.199 1 69.06 236 ARG A C 1
ATOM 1896 O O . ARG A 1 236 ? -15.695 -3.818 -6.684 1 69.06 236 ARG A O 1
ATOM 1903 N N . GLY A 1 237 ? -13.625 -3.02 -6.586 1 69.5 237 GLY A N 1
ATOM 1904 C CA . GLY A 1 237 ? -13.469 -3.293 -5.164 1 69.5 237 GLY A CA 1
ATOM 1905 C C . GLY A 1 237 ? -12.07 -3.025 -4.656 1 69.5 237 GLY A C 1
ATOM 1906 O O . GLY A 1 237 ? -11.219 -2.521 -5.395 1 69.5 237 GLY A O 1
ATOM 1907 N N . SER A 1 238 ? -11.984 -3.23 -3.361 1 72.56 238 SER A N 1
ATOM 1908 C CA . SER A 1 238 ? -10.672 -3.098 -2.73 1 72.56 238 SER A CA 1
ATOM 1909 C C . SER A 1 238 ? -9.867 -4.391 -2.85 1 72.56 238 SER A C 1
ATOM 1911 O O . SER A 1 238 ? -10.039 -5.305 -2.043 1 72.56 238 SER A O 1
ATOM 1913 N N . TYR A 1 239 ? -9.055 -4.328 -3.875 1 80.94 239 TYR A N 1
ATOM 1914 C CA . TYR A 1 239 ? -8.266 -5.52 -4.141 1 80.94 239 TYR A CA 1
ATOM 1915 C C . TYR A 1 239 ? -6.836 -5.348 -3.639 1 80.94 239 TYR A C 1
ATOM 1917 O O . TYR A 1 239 ? -6.266 -4.258 -3.725 1 80.94 239 TYR A O 1
ATOM 1925 N N . SER A 1 240 ? -6.359 -6.473 -3.17 1 81.19 240 SER A N 1
ATOM 1926 C CA . SER A 1 240 ? -4.984 -6.395 -2.686 1 81.19 240 SER A CA 1
ATOM 1927 C C . SER A 1 240 ? -4.055 -7.254 -3.533 1 81.19 240 SER A C 1
ATOM 1929 O O . SER A 1 240 ? -2.842 -7.023 -3.557 1 81.19 240 SER A O 1
ATOM 1931 N N . THR A 1 241 ? -4.539 -8.297 -4.133 1 88.31 241 THR A N 1
ATOM 1932 C CA . THR A 1 241 ? -3.758 -9.133 -5.039 1 88.31 241 THR A CA 1
ATOM 1933 C C . THR A 1 241 ? -4.66 -9.797 -6.078 1 88.31 241 THR A C 1
ATOM 1935 O O . THR A 1 241 ? -5.863 -9.945 -5.859 1 88.31 241 THR A O 1
ATOM 1938 N N . PHE A 1 242 ? -4.07 -10.062 -7.199 1 93.56 242 PHE A N 1
ATOM 1939 C CA . PHE A 1 242 ? -4.812 -10.805 -8.211 1 93.56 242 PHE A CA 1
ATOM 1940 C C . PHE A 1 242 ? -3.871 -11.609 -9.094 1 93.56 242 PHE A C 1
ATOM 1942 O O . PHE A 1 242 ? -2.672 -11.328 -9.148 1 93.56 242 PHE A O 1
ATOM 1949 N N . SER A 1 243 ? -4.387 -12.562 -9.672 1 97.25 243 SER A N 1
ATOM 1950 C CA . SER A 1 243 ? -3.719 -13.414 -10.648 1 97.25 243 SER A CA 1
ATOM 1951 C C . SER A 1 243 ? -4.652 -13.773 -11.797 1 97.25 243 SER A C 1
ATOM 1953 O O . SER A 1 243 ? -5.766 -14.25 -11.578 1 97.25 243 SER A O 1
ATOM 1955 N N . PHE A 1 244 ? -4.168 -13.5 -12.984 1 96.94 244 PHE A N 1
ATOM 1956 C CA . PHE A 1 244 ? -4.926 -13.82 -14.195 1 96.94 244 PHE A CA 1
ATOM 1957 C C . PHE A 1 244 ? -4.27 -14.961 -14.961 1 96.94 244 PHE A C 1
ATOM 1959 O O . PHE A 1 244 ? -3.041 -15.016 -15.07 1 96.94 244 PHE A O 1
ATOM 1966 N N . SER A 1 245 ? -5.074 -15.805 -15.492 1 96.94 245 SER A N 1
ATOM 1967 C CA . SER A 1 245 ? -4.613 -16.891 -16.344 1 96.94 245 SER A CA 1
ATOM 1968 C C . SER A 1 245 ? -5.715 -17.375 -17.281 1 96.94 245 SER A C 1
ATOM 1970 O O . SER A 1 245 ? -6.781 -17.797 -16.828 1 96.94 245 SER A O 1
ATOM 1972 N N . ASN A 1 246 ? -5.488 -17.234 -18.531 1 95.19 246 ASN A N 1
ATOM 1973 C CA . ASN A 1 246 ? -6.402 -17.719 -19.562 1 95.19 246 ASN A CA 1
ATOM 1974 C C . ASN A 1 246 ? -7.828 -17.234 -19.328 1 95.19 246 ASN A C 1
ATOM 1976 O O . ASN A 1 246 ? -8.766 -18.031 -19.297 1 95.19 246 ASN A O 1
ATOM 1980 N N . SER A 1 247 ? -8.008 -16 -19.078 1 94 247 SER A N 1
ATOM 1981 C CA . SER A 1 247 ? -9.258 -15.258 -18.969 1 94 247 SER A CA 1
ATOM 1982 C C . SER A 1 247 ? -9.922 -15.484 -17.609 1 94 247 SER A C 1
ATOM 1984 O O . SER A 1 247 ? -10.984 -14.922 -17.344 1 94 247 SER A O 1
ATOM 1986 N N . TYR A 1 248 ? -9.352 -16.328 -16.812 1 96.62 248 TYR A N 1
ATOM 1987 C CA . TYR A 1 248 ? -9.828 -16.531 -15.453 1 96.62 248 TYR A CA 1
ATOM 1988 C C . TYR A 1 248 ? -8.938 -15.797 -14.453 1 96.62 248 TYR A C 1
ATOM 1990 O O . TYR A 1 248 ? -7.809 -15.422 -14.781 1 96.62 248 TYR A O 1
ATOM 1998 N N . TYR A 1 249 ? -9.484 -15.5 -13.281 1 96.75 249 TYR A N 1
ATOM 1999 C CA . TYR A 1 249 ? -8.68 -14.789 -12.305 1 96.75 249 TYR A CA 1
ATOM 2000 C C . TYR A 1 249 ? -9.07 -15.172 -10.883 1 96.75 249 TYR A C 1
ATOM 2002 O O . TYR A 1 249 ? -10.172 -15.68 -10.648 1 96.75 249 TYR A O 1
ATOM 2010 N N . ILE A 1 250 ? -8.156 -15.023 -9.992 1 97.19 250 ILE A N 1
ATOM 2011 C CA . ILE A 1 250 ? -8.414 -14.969 -8.555 1 97.19 250 ILE A CA 1
ATOM 2012 C C . ILE A 1 250 ? -8.008 -13.602 -8.016 1 97.19 250 ILE A C 1
ATOM 2014 O O . ILE A 1 250 ? -7 -13.031 -8.445 1 97.19 250 ILE A O 1
ATOM 2018 N N . ILE A 1 251 ? -8.828 -13.102 -7.105 1 94.94 251 ILE A N 1
ATOM 2019 C CA . ILE A 1 251 ? -8.57 -11.789 -6.516 1 94.94 251 ILE A CA 1
ATOM 2020 C C . ILE A 1 251 ? -8.781 -11.852 -5.004 1 94.94 251 ILE A C 1
ATOM 2022 O O . ILE A 1 251 ? -9.688 -12.547 -4.527 1 94.94 251 ILE A O 1
ATOM 2026 N N . LYS A 1 252 ? -7.898 -11.219 -4.289 1 92.56 252 LYS A N 1
ATOM 2027 C CA . LYS A 1 252 ? -8.094 -11.016 -2.857 1 92.56 252 LYS A CA 1
ATOM 2028 C C . LYS A 1 252 ? -8.789 -9.688 -2.58 1 92.56 252 LYS A C 1
ATOM 2030 O O . LYS A 1 252 ? -8.297 -8.633 -2.979 1 92.56 252 LYS A O 1
ATOM 2035 N N . LYS A 1 253 ? -9.898 -9.797 -1.856 1 86.12 253 LYS A N 1
ATOM 2036 C CA . LYS A 1 253 ? -10.734 -8.625 -1.621 1 86.12 253 LYS A CA 1
ATOM 2037 C C . LYS A 1 253 ? -10.977 -8.414 -0.129 1 86.12 253 LYS A C 1
ATOM 2039 O O . LYS A 1 253 ? -11.094 -9.375 0.628 1 86.12 253 LYS A O 1
ATOM 2044 N N . THR A 1 254 ? -11.031 -7.172 0.21 1 81.38 254 THR A N 1
ATOM 2045 C CA . THR A 1 254 ? -11.586 -6.801 1.509 1 81.38 254 THR A CA 1
ATOM 2046 C C . THR A 1 254 ? -13.047 -6.391 1.377 1 81.38 254 THR A C 1
ATOM 2048 O O . THR A 1 254 ? -13.375 -5.477 0.618 1 81.38 254 THR A O 1
ATOM 2051 N N . LEU A 1 255 ? -13.812 -7.035 2.082 1 80.75 255 LEU A N 1
ATOM 2052 C CA . LEU A 1 255 ? -15.25 -6.797 2.018 1 80.75 255 LEU A CA 1
ATOM 2053 C C . LEU A 1 255 ? -15.648 -5.629 2.914 1 80.75 255 LEU A C 1
ATOM 2055 O O . LEU A 1 255 ? -14.852 -5.172 3.734 1 80.75 255 LEU A O 1
ATOM 2059 N N . GLY A 1 256 ? -16.859 -5.141 2.715 1 72.06 256 GLY A N 1
ATOM 2060 C CA . GLY A 1 256 ? -17.344 -3.988 3.447 1 72.06 256 GLY A CA 1
ATOM 2061 C C . GLY A 1 256 ? -17.328 -4.184 4.953 1 72.06 256 GLY A C 1
ATOM 2062 O O . GLY A 1 256 ? -17.203 -3.215 5.707 1 72.06 256 GLY A O 1
ATOM 2063 N N . ASP A 1 257 ? -17.406 -5.453 5.34 1 74.56 257 ASP A N 1
ATOM 2064 C CA . ASP A 1 257 ? -17.438 -5.734 6.773 1 74.56 257 ASP A CA 1
ATOM 2065 C C . ASP A 1 257 ? -16.047 -6.023 7.309 1 74.56 257 ASP A C 1
ATOM 2067 O O . ASP A 1 257 ? -15.883 -6.402 8.469 1 74.56 257 ASP A O 1
ATOM 2071 N N . GLY A 1 258 ? -15.102 -5.879 6.516 1 73.94 258 GLY A N 1
ATOM 2072 C CA . GLY A 1 258 ? -13.719 -6.012 6.957 1 73.94 258 GLY A CA 1
ATOM 2073 C C . GLY A 1 258 ? -13.148 -7.398 6.715 1 73.94 258 GLY A C 1
ATOM 2074 O O . GLY A 1 258 ? -11.945 -7.609 6.855 1 73.94 258 GLY A O 1
ATOM 2075 N N . ARG A 1 259 ? -14.031 -8.391 6.336 1 85 259 ARG A N 1
ATOM 2076 C CA . ARG A 1 259 ? -13.555 -9.734 6.039 1 85 259 ARG A CA 1
ATOM 2077 C C . ARG A 1 259 ? -12.711 -9.75 4.766 1 85 259 ARG A C 1
ATOM 2079 O O . ARG A 1 259 ? -12.922 -8.922 3.871 1 85 259 ARG A O 1
ATOM 2086 N N . ILE A 1 260 ? -11.758 -10.555 4.754 1 87.88 260 ILE A N 1
ATOM 2087 C CA . ILE A 1 260 ? -10.875 -10.703 3.604 1 87.88 260 ILE A CA 1
ATOM 2088 C C . ILE A 1 260 ? -11.062 -12.078 2.977 1 87.88 260 ILE A C 1
ATOM 2090 O O . ILE A 1 260 ? -11.078 -13.094 3.68 1 87.88 260 ILE A O 1
ATOM 2094 N N . ALA A 1 261 ? -11.242 -12.086 1.629 1 93.19 261 ALA A N 1
ATOM 2095 C CA . ALA A 1 261 ? -11.477 -13.367 0.964 1 93.19 261 ALA A CA 1
ATOM 2096 C C . ALA A 1 261 ? -10.922 -13.352 -0.457 1 93.19 261 ALA A C 1
ATOM 2098 O O . ALA A 1 261 ? -10.727 -12.289 -1.046 1 93.19 261 ALA A O 1
ATOM 2099 N N . TYR A 1 262 ? -10.609 -14.508 -0.909 1 95.62 262 TYR A N 1
ATOM 2100 C CA . TYR A 1 262 ? -10.289 -14.711 -2.316 1 95.62 262 TYR A CA 1
ATOM 2101 C C . TYR A 1 262 ? -11.539 -15.039 -3.123 1 95.62 262 TYR A C 1
ATOM 2103 O O . TYR A 1 262 ? -12.32 -15.914 -2.742 1 95.62 262 TYR A O 1
ATOM 2111 N N . TYR A 1 263 ? -11.648 -14.336 -4.176 1 95.81 263 TYR A N 1
ATOM 2112 C CA . TYR A 1 263 ? -12.703 -14.617 -5.148 1 95.81 263 TYR A CA 1
ATOM 2113 C C . TYR A 1 263 ? -12.109 -15.008 -6.492 1 95.81 263 TYR A C 1
ATOM 2115 O O . TYR A 1 263 ? -11 -14.586 -6.84 1 95.81 263 TYR A O 1
ATOM 2123 N N . ALA A 1 264 ? -12.828 -15.828 -7.184 1 97.06 264 ALA A N 1
ATOM 2124 C CA . ALA A 1 264 ? -12.461 -16.203 -8.547 1 97.06 264 ALA A CA 1
ATOM 2125 C C . ALA A 1 264 ? -13.531 -15.781 -9.539 1 97.06 264 ALA A C 1
ATOM 2127 O O . ALA A 1 264 ? -14.719 -15.711 -9.195 1 97.06 264 ALA A O 1
ATOM 2128 N N . GLY A 1 265 ? -13.094 -15.438 -10.703 1 96.31 265 GLY A N 1
ATOM 2129 C CA . GLY A 1 265 ? -13.992 -15.031 -11.773 1 96.31 265 GLY A CA 1
ATOM 2130 C C . GLY A 1 265 ? -13.422 -15.234 -13.156 1 96.31 265 GLY A C 1
ATOM 2131 O O . GLY A 1 265 ? -12.328 -15.805 -13.305 1 96.31 265 GLY A O 1
ATOM 2132 N N . LYS A 1 266 ? -14.227 -14.945 -14.133 1 95.31 266 LYS A N 1
ATOM 2133 C CA . LYS A 1 266 ? -13.852 -15 -15.547 1 95.31 266 LYS A CA 1
ATOM 2134 C C . LYS A 1 266 ? -14.078 -13.648 -16.219 1 95.31 266 LYS A C 1
ATOM 2136 O O . LYS A 1 266 ? -15.047 -12.953 -15.914 1 95.31 266 LYS A O 1
ATOM 2141 N N . GLU A 1 267 ? -13.188 -13.312 -17.094 1 94.12 267 GLU A N 1
ATOM 2142 C CA . GLU A 1 267 ? -13.336 -12.07 -17.844 1 94.12 267 GLU A CA 1
ATOM 2143 C C . GLU A 1 267 ? -14.648 -12.055 -18.625 1 94.12 267 GLU A C 1
ATOM 2145 O O . GLU A 1 267 ? -15.047 -13.07 -19.203 1 94.12 267 GLU A O 1
ATOM 2150 N N . GLY A 1 268 ? -15.266 -10.93 -18.609 1 91.94 268 GLY A N 1
ATOM 2151 C CA . GLY A 1 268 ? -16.5 -10.773 -19.359 1 91.94 268 GLY A CA 1
ATOM 2152 C C . GLY A 1 268 ? -17.719 -11.297 -18.625 1 91.94 268 GLY A C 1
ATOM 2153 O O . GLY A 1 268 ? -18.844 -11.156 -19.109 1 91.94 268 GLY A O 1
ATOM 2154 N N . ILE A 1 269 ? -17.469 -11.922 -17.5 1 91.5 269 ILE A N 1
ATOM 2155 C CA . ILE A 1 269 ? -18.562 -12.461 -16.672 1 91.5 269 ILE A CA 1
ATOM 2156 C C . ILE A 1 269 ? -18.547 -11.781 -15.312 1 91.5 269 ILE A C 1
ATOM 2158 O O . ILE A 1 269 ? -17.531 -11.789 -14.609 1 91.5 269 ILE A O 1
ATOM 2162 N N . PRO A 1 270 ? -19.656 -11.227 -14.875 1 88.81 270 PRO A N 1
ATOM 2163 C CA . PRO A 1 270 ? -19.672 -10.469 -13.625 1 88.81 270 PRO A CA 1
ATOM 2164 C C . PRO A 1 270 ? -19.672 -11.367 -12.391 1 88.81 270 PRO A C 1
ATOM 2166 O O . PRO A 1 270 ? -19.281 -10.938 -11.305 1 88.81 270 PRO A O 1
ATOM 2169 N N . GLU A 1 271 ? -20.125 -12.57 -12.555 1 90.75 271 GLU A N 1
ATOM 2170 C CA . GLU A 1 271 ? -20.234 -13.477 -11.414 1 90.75 271 GLU A CA 1
ATOM 2171 C C . GLU A 1 271 ? -18.875 -13.898 -10.891 1 90.75 271 GLU A C 1
ATOM 2173 O O . GLU A 1 271 ? -17.969 -14.195 -11.68 1 90.75 271 GLU A O 1
ATOM 2178 N N . GLN A 1 272 ? -18.719 -13.773 -9.586 1 93.88 272 GLN A N 1
ATOM 2179 C CA . GLN A 1 272 ? -17.531 -14.25 -8.875 1 93.88 272 GLN A CA 1
ATOM 2180 C C . GLN A 1 272 ? -17.891 -15.25 -7.789 1 93.88 272 GLN A C 1
ATOM 2182 O O . GLN A 1 272 ? -19.016 -15.234 -7.273 1 93.88 272 GLN A O 1
ATOM 2187 N N . VAL A 1 273 ? -17.031 -16.125 -7.52 1 95.25 273 VAL A N 1
ATOM 2188 C CA . VAL A 1 273 ? -17.266 -17.109 -6.461 1 95.25 273 VAL A CA 1
ATOM 2189 C C . VAL A 1 273 ? -16.188 -16.984 -5.391 1 95.25 273 VAL A C 1
ATOM 2191 O O . VAL A 1 273 ? -15.016 -16.797 -5.707 1 95.25 273 VAL A O 1
ATOM 2194 N N . CYS A 1 274 ? -16.625 -17.125 -4.133 1 95.62 274 CYS A N 1
ATOM 2195 C CA . CYS A 1 274 ? -15.68 -17.094 -3.023 1 95.62 274 CYS A CA 1
ATOM 2196 C C . CYS A 1 274 ? -14.938 -18.422 -2.9 1 95.62 274 CYS A C 1
ATOM 2198 O O . CYS A 1 274 ? -15.562 -19.469 -2.793 1 95.62 274 CYS A O 1
ATOM 2200 N N . ILE A 1 275 ? -13.609 -18.359 -2.834 1 95.38 275 ILE A N 1
ATOM 2201 C CA . ILE A 1 275 ? -12.898 -19.641 -2.865 1 95.38 275 ILE A CA 1
ATOM 2202 C C . ILE A 1 275 ? -12.133 -19.828 -1.562 1 95.38 275 ILE A C 1
ATOM 2204 O O . ILE A 1 275 ? -11.758 -20.953 -1.221 1 95.38 275 ILE A O 1
ATOM 2208 N N . ALA A 1 276 ? -11.812 -18.812 -0.86 1 94.44 276 ALA A N 1
ATOM 2209 C CA . ALA A 1 276 ? -11.109 -18.938 0.414 1 94.44 276 ALA A CA 1
ATOM 2210 C C . ALA A 1 276 ? -11.297 -17.672 1.264 1 94.44 276 ALA A C 1
ATOM 2212 O O . ALA A 1 276 ? -11.195 -16.562 0.759 1 94.44 276 ALA A O 1
ATOM 2213 N N . GLU A 1 277 ? -11.523 -17.828 2.479 1 92.88 277 GLU A N 1
ATOM 2214 C CA . GLU A 1 277 ? -11.523 -16.734 3.432 1 92.88 277 GLU A CA 1
ATOM 2215 C C . GLU A 1 277 ? -10.211 -16.656 4.207 1 92.88 277 GLU A C 1
ATOM 2217 O O . GLU A 1 277 ? -9.672 -17.688 4.609 1 92.88 277 GLU A O 1
ATOM 2222 N N . VAL A 1 278 ? -9.711 -15.477 4.336 1 89 278 VAL A N 1
ATOM 2223 C CA . VAL A 1 278 ? -8.438 -15.266 5.02 1 89 278 VAL A CA 1
ATOM 2224 C C . VAL A 1 278 ? -8.68 -14.531 6.34 1 89 278 VAL A C 1
ATOM 2226 O O . VAL A 1 278 ? -9.344 -13.5 6.367 1 89 278 VAL A O 1
ATOM 2229 N N . GLN A 1 279 ? -8.07 -15.031 7.316 1 82.62 279 GLN A N 1
ATOM 2230 C CA . GLN A 1 279 ? -8.164 -14.32 8.586 1 82.62 279 GLN A CA 1
ATOM 2231 C C . GLN A 1 279 ? -7.383 -13.008 8.531 1 82.62 279 GLN A C 1
ATOM 2233 O O . GLN A 1 279 ? -6.336 -12.93 7.887 1 82.62 279 GLN A O 1
ATOM 2238 N N . PRO A 1 280 ? -7.91 -12.008 9.219 1 73.38 280 PRO A N 1
ATOM 2239 C CA . PRO A 1 280 ? -7.309 -10.672 9.141 1 73.38 280 PRO A CA 1
ATOM 2240 C C . PRO A 1 280 ? -5.832 -10.672 9.523 1 73.38 280 PRO A C 1
ATOM 2242 O O . PRO A 1 280 ? -5.055 -9.875 8.977 1 73.38 280 PRO A O 1
ATOM 2245 N N . ASP A 1 281 ? -5.332 -11.523 10.352 1 72.81 281 ASP A N 1
ATOM 2246 C CA . ASP A 1 281 ? -3.945 -11.508 10.805 1 72.81 281 ASP A CA 1
ATOM 2247 C C . ASP A 1 281 ? -3.104 -12.523 10.031 1 72.81 281 ASP A C 1
ATOM 2249 O O . ASP A 1 281 ? -1.926 -12.719 10.336 1 72.81 281 ASP A O 1
ATOM 2253 N N . GLU A 1 282 ? -3.74 -13.047 8.969 1 80.19 282 GLU A N 1
ATOM 2254 C CA . GLU A 1 282 ? -3.023 -14.062 8.203 1 80.19 282 GLU A CA 1
ATOM 2255 C C . GLU A 1 282 ? -2.711 -13.57 6.793 1 80.19 282 GLU A C 1
ATOM 2257 O O . GLU A 1 282 ? -3.416 -12.703 6.262 1 80.19 282 GLU A O 1
ATOM 2262 N N . THR A 1 283 ? -1.559 -14.062 6.391 1 86.56 283 THR A N 1
ATOM 2263 C CA . THR A 1 283 ? -1.172 -13.742 5.02 1 86.56 283 THR A CA 1
ATOM 2264 C C . THR A 1 283 ? -1.295 -14.969 4.125 1 86.56 283 THR A C 1
ATOM 2266 O O . THR A 1 283 ? -0.896 -16.078 4.508 1 86.56 283 THR A O 1
ATOM 2269 N N . LEU A 1 284 ? -1.928 -14.789 3.012 1 93 284 LEU A N 1
ATOM 2270 C CA . LEU A 1 284 ? -2.08 -15.82 1.994 1 93 284 LEU A CA 1
ATOM 2271 C C . LEU A 1 284 ? -1.891 -15.242 0.597 1 93 284 LEU A C 1
ATOM 2273 O O . LEU A 1 284 ? -2.496 -14.219 0.257 1 93 284 LEU A O 1
ATOM 2277 N N . TYR A 1 285 ? -0.985 -15.812 -0.108 1 95.62 285 TYR A N 1
ATOM 2278 C CA . TYR A 1 285 ? -0.815 -15.492 -1.522 1 95.62 285 TYR A CA 1
ATOM 2279 C C . TYR A 1 285 ? -1.233 -16.672 -2.396 1 95.62 285 TYR A C 1
ATOM 2281 O O . TYR A 1 285 ? -0.917 -17.828 -2.092 1 95.62 285 TYR A O 1
ATOM 2289 N N . MET A 1 286 ? -1.95 -16.359 -3.525 1 96.94 286 MET A N 1
ATOM 2290 C CA . MET A 1 286 ? -2.311 -17.406 -4.484 1 96.94 286 MET A CA 1
ATOM 2291 C C . MET A 1 286 ? -2.184 -16.891 -5.914 1 96.94 286 MET A C 1
ATOM 2293 O O . MET A 1 286 ? -2.574 -15.758 -6.215 1 96.94 286 MET A O 1
ATOM 2297 N N . SER A 1 287 ? -1.65 -17.75 -6.738 1 97.62 287 SER A N 1
ATOM 2298 C CA . SER A 1 287 ? -1.632 -17.531 -8.18 1 97.62 287 SER A CA 1
ATOM 2299 C C . SER A 1 287 ? -2.33 -18.672 -8.914 1 97.62 287 SER A C 1
ATOM 2301 O O . SER A 1 287 ? -2.16 -19.844 -8.555 1 97.62 287 SER A O 1
ATOM 2303 N N . LEU A 1 288 ? -3.059 -18.297 -9.914 1 98.25 288 LEU A N 1
ATOM 2304 C CA . LEU A 1 288 ? -3.83 -19.25 -10.703 1 98.25 288 LEU A CA 1
ATOM 2305 C C . LEU A 1 288 ? -3.152 -19.531 -12.039 1 98.25 288 LEU A C 1
ATOM 2307 O O . LEU A 1 288 ? -2.662 -18.609 -12.695 1 98.25 288 LEU A O 1
ATOM 2311 N N . PHE A 1 289 ? -3.076 -20.797 -12.414 1 97.81 289 PHE A N 1
ATOM 2312 C CA . PHE A 1 289 ? -2.643 -21.234 -13.734 1 97.81 289 PHE A CA 1
ATOM 2313 C C . PHE A 1 289 ? -3.701 -22.125 -14.383 1 97.81 289 PHE A C 1
ATOM 2315 O O . PHE A 1 289 ? -3.977 -23.219 -13.906 1 97.81 289 PHE A O 1
ATOM 2322 N N . VAL A 1 290 ? -4.242 -21.625 -15.438 1 97.5 290 VAL A N 1
ATOM 2323 C CA . VAL A 1 290 ? -5.309 -22.375 -16.094 1 97.5 290 VAL A CA 1
ATOM 2324 C C . VAL A 1 290 ? -4.809 -22.906 -17.438 1 97.5 290 VAL A C 1
ATOM 2326 O O . VAL A 1 290 ? -4.254 -22.172 -18.25 1 97.5 290 VAL A O 1
ATOM 2329 N N . GLY A 1 291 ? -4.945 -24.203 -17.609 1 95.12 291 GLY A N 1
ATOM 2330 C CA . GLY A 1 291 ? -4.535 -24.844 -18.844 1 95.12 291 GLY A CA 1
ATOM 2331 C C . GLY A 1 291 ? -5.562 -24.703 -19.953 1 95.12 291 GLY A C 1
ATOM 2332 O O . GLY A 1 291 ? -6.723 -24.375 -19.703 1 95.12 291 GLY A O 1
ATOM 2333 N N . LEU A 1 292 ? -4.918 -24.828 -21.141 1 83.69 292 LEU A N 1
ATOM 2334 C CA . LEU A 1 292 ? -5.746 -24.906 -22.328 1 83.69 292 LEU A CA 1
ATOM 2335 C C . LEU A 1 292 ? -5.797 -26.328 -22.859 1 83.69 292 LEU A C 1
ATOM 2337 O O . LEU A 1 292 ? -5.09 -27.203 -22.375 1 83.69 292 LEU A O 1
ATOM 2341 N N . ASP A 1 293 ? -6.688 -26.562 -23.766 1 69.75 293 ASP A N 1
ATOM 2342 C CA . ASP A 1 293 ? -6.836 -27.906 -24.328 1 69.75 293 ASP A CA 1
ATOM 2343 C C . ASP A 1 293 ? -5.555 -28.344 -25.031 1 69.75 293 ASP A C 1
ATOM 2345 O O . ASP A 1 293 ? -5.238 -29.547 -25.062 1 69.75 293 ASP A O 1
ATOM 2349 N N . ASP A 1 294 ? -4.711 -27.547 -25.562 1 60.16 294 ASP A N 1
ATOM 2350 C CA . ASP A 1 294 ? -3.623 -27.953 -26.453 1 60.16 294 ASP A CA 1
ATOM 2351 C C . ASP A 1 294 ? -2.32 -28.141 -25.672 1 60.16 294 ASP A C 1
ATOM 2353 O O . ASP A 1 294 ? -1.248 -28.266 -26.266 1 60.16 294 ASP A O 1
ATOM 2357 N N . ARG A 1 295 ? -2.123 -28.656 -24.672 1 65.88 295 ARG A N 1
ATOM 2358 C CA . ARG A 1 295 ? -0.998 -29.031 -23.828 1 65.88 295 ARG A CA 1
ATOM 2359 C C . ARG A 1 295 ? 0.097 -27.984 -23.859 1 65.88 295 ARG A C 1
ATOM 2361 O O . ARG A 1 295 ? 1.208 -28.219 -23.375 1 65.88 295 ARG A O 1
ATOM 2368 N N . SER A 1 296 ? -0.124 -26.922 -24.312 1 84 296 SER A N 1
ATOM 2369 C CA . SER A 1 296 ? 0.993 -26 -24.484 1 84 296 SER A CA 1
ATOM 2370 C C . SER A 1 296 ? 0.954 -24.891 -23.453 1 84 296 SER A C 1
ATOM 2372 O O . SER A 1 296 ? 1.884 -24.078 -23.359 1 84 296 SER A O 1
ATOM 2374 N N . SER A 1 297 ? 0.104 -25 -22.578 1 92.31 297 SER A N 1
ATOM 2375 C CA . SER A 1 297 ? -0.047 -23.906 -21.625 1 92.31 297 SER A CA 1
ATOM 2376 C C . SER A 1 297 ? 1.022 -23.953 -20.547 1 92.31 297 SER A C 1
ATOM 2378 O O . SER A 1 297 ? 1.644 -25 -20.328 1 92.31 297 SER A O 1
ATOM 2380 N N . VAL A 1 298 ? 1.264 -22.859 -19.922 1 93.94 298 VAL A N 1
ATOM 2381 C CA . VAL A 1 298 ? 2.191 -22.766 -18.797 1 93.94 298 VAL A CA 1
ATOM 2382 C C . VAL A 1 298 ? 1.807 -23.766 -17.719 1 93.94 298 VAL A C 1
ATOM 2384 O O . VAL A 1 298 ? 2.672 -24.438 -17.156 1 93.94 298 VAL A O 1
ATOM 2387 N N . HIS A 1 299 ? 0.574 -23.891 -17.484 1 96.06 299 HIS A N 1
ATOM 2388 C CA . HIS A 1 299 ? 0.089 -24.859 -16.5 1 96.06 299 HIS A CA 1
ATOM 2389 C C . HIS A 1 299 ? 0.589 -26.266 -16.812 1 96.06 299 HIS A C 1
ATOM 2391 O O . HIS A 1 299 ? 1.152 -26.938 -15.953 1 96.06 299 HIS A O 1
ATOM 2397 N N . GLU A 1 300 ? 0.448 -26.688 -18.062 1 94.5 300 GLU A N 1
ATOM 2398 C CA . GLU A 1 300 ? 0.779 -28.047 -18.453 1 94.5 300 GLU A CA 1
ATOM 2399 C C . GLU A 1 300 ? 2.279 -28.312 -18.344 1 94.5 300 GLU A C 1
ATOM 2401 O O . GLU A 1 300 ? 2.701 -29.391 -17.922 1 94.5 300 GLU A O 1
ATOM 2406 N N . ARG A 1 301 ? 2.982 -27.391 -18.75 1 94.44 301 ARG A N 1
ATOM 2407 C CA . ARG A 1 301 ? 4.434 -27.547 -18.703 1 94.44 301 ARG A CA 1
ATOM 2408 C C . ARG A 1 301 ? 4.922 -27.656 -17.266 1 94.44 301 ARG A C 1
ATOM 2410 O O . ARG A 1 301 ? 5.734 -28.531 -16.938 1 94.44 301 ARG A O 1
ATOM 2417 N N . ILE A 1 302 ? 4.434 -26.812 -16.406 1 95.5 302 ILE A N 1
ATOM 2418 C CA . ILE A 1 302 ? 4.84 -26.844 -15.008 1 95.5 302 ILE A CA 1
ATOM 2419 C C . ILE A 1 302 ? 4.352 -28.141 -14.352 1 95.5 302 ILE A C 1
ATOM 2421 O O . ILE A 1 302 ? 5.113 -28.812 -13.664 1 95.5 302 ILE A O 1
ATOM 2425 N N . ARG A 1 303 ? 3.135 -28.469 -14.625 1 95 303 ARG A N 1
ATOM 2426 C CA . ARG A 1 303 ? 2.545 -29.672 -14.062 1 95 303 ARG A CA 1
ATOM 2427 C C . ARG A 1 303 ? 3.33 -30.906 -14.484 1 95 303 ARG A C 1
ATOM 2429 O O . ARG A 1 303 ? 3.559 -31.812 -13.68 1 95 303 ARG A O 1
ATOM 2436 N N . ALA A 1 304 ? 3.682 -30.953 -15.719 1 93.19 304 ALA A N 1
ATOM 2437 C CA . ALA A 1 304 ? 4.414 -32.094 -16.25 1 93.19 304 ALA A CA 1
ATOM 2438 C C . ALA A 1 304 ? 5.719 -32.312 -15.484 1 93.19 304 ALA A C 1
ATOM 2440 O O . ALA A 1 304 ? 6.176 -33.438 -15.336 1 93.19 304 ALA A O 1
ATOM 2441 N N . GLN A 1 305 ? 6.242 -31.266 -15 1 93.75 305 GLN A N 1
ATOM 2442 C CA . GLN A 1 305 ? 7.492 -31.359 -14.258 1 93.75 305 GLN A CA 1
ATOM 2443 C C . GLN A 1 305 ? 7.23 -31.703 -12.789 1 93.75 305 GLN A C 1
ATOM 2445 O O . GLN A 1 305 ? 7.887 -32.594 -12.227 1 93.75 305 GLN A O 1
ATOM 2450 N N . ILE A 1 306 ? 6.32 -31.031 -12.156 1 93.62 306 ILE A N 1
ATOM 2451 C CA . ILE A 1 306 ? 6.141 -31.078 -10.703 1 93.62 306 ILE A CA 1
ATOM 2452 C C . ILE A 1 306 ? 5.289 -32.281 -10.328 1 93.62 306 ILE A C 1
ATOM 2454 O O . ILE A 1 306 ? 5.508 -32.906 -9.281 1 93.62 306 ILE A O 1
ATOM 2458 N N . ALA A 1 307 ? 4.328 -32.594 -11.18 1 91.12 307 ALA A N 1
ATOM 2459 C CA . ALA A 1 307 ? 3.396 -33.688 -10.938 1 91.12 307 ALA A CA 1
ATOM 2460 C C . ALA A 1 307 ? 3.033 -34.406 -12.234 1 91.12 307 ALA A C 1
ATOM 2462 O O . ALA A 1 307 ? 1.891 -34.344 -12.695 1 91.12 307 ALA A O 1
ATOM 2463 N N . PRO A 1 308 ? 3.941 -35.125 -12.648 1 86.62 308 PRO A N 1
ATOM 2464 C CA . PRO A 1 308 ? 3.67 -35.812 -13.914 1 86.62 308 PRO A CA 1
ATOM 2465 C C . PRO A 1 308 ? 2.502 -36.781 -13.82 1 86.62 308 PRO A C 1
ATOM 2467 O O . PRO A 1 308 ? 2.314 -37.438 -12.789 1 86.62 308 PRO A O 1
ATOM 2470 N N . LYS A 1 309 ? 1.648 -36.75 -14.82 1 76.62 309 LYS A N 1
ATOM 2471 C CA . LYS A 1 309 ? 0.54 -37.688 -14.867 1 76.62 309 LYS A CA 1
ATOM 2472 C C . LYS A 1 309 ? 1.045 -39.125 -15.078 1 76.62 309 LYS A C 1
ATOM 2474 O O . LYS A 1 309 ? 1.986 -39.344 -15.844 1 76.62 309 LYS A O 1
ATOM 2479 N N . THR A 1 310 ? 0.728 -39.906 -14.234 1 65 310 THR A N 1
ATOM 2480 C CA . THR A 1 310 ? 1.088 -41.312 -14.438 1 65 310 THR A CA 1
ATOM 2481 C C . THR A 1 310 ? 0.403 -41.875 -15.68 1 65 310 THR A C 1
ATOM 2483 O O . THR A 1 310 ? -0.819 -41.781 -15.82 1 65 310 THR A O 1
ATOM 2486 N N . GLU A 1 311 ? 0.97 -41.812 -16.844 1 55 311 GLU A N 1
ATOM 2487 C CA . GLU A 1 311 ? 0.381 -42.5 -17.984 1 55 311 GLU A CA 1
ATOM 2488 C C . GLU A 1 311 ? -0.193 -43.844 -17.594 1 55 311 GLU A C 1
ATOM 2490 O O . GLU A 1 311 ? 0.429 -44.594 -16.844 1 55 311 GLU A O 1
ATOM 2495 N N . PRO A 1 312 ? -1.488 -43.938 -17.781 1 49.88 312 PRO A N 1
ATOM 2496 C CA . PRO A 1 312 ? -1.945 -45.312 -17.531 1 49.88 312 PRO A CA 1
ATOM 2497 C C . PRO A 1 312 ? -1.007 -46.344 -18.125 1 49.88 312 PRO A C 1
ATOM 2499 O O . PRO A 1 312 ? -0.477 -46.156 -19.219 1 49.88 312 PRO A O 1
ATOM 2502 N N . ASN A 1 313 ? -0.323 -47 -17.359 1 41.81 313 ASN A N 1
ATOM 2503 C CA . ASN A 1 313 ? 0.376 -48.156 -17.906 1 41.81 313 ASN A CA 1
ATOM 2504 C C . ASN A 1 313 ? -0.414 -48.781 -19.047 1 41.81 313 ASN A C 1
ATOM 2506 O O . ASN A 1 313 ? -1.537 -49.25 -18.844 1 41.81 313 ASN A O 1
ATOM 2510 N N . GLU A 1 314 ? -0.425 -48.25 -20.219 1 43.66 314 GLU A N 1
ATOM 2511 C CA . GLU A 1 314 ? -0.975 -49.156 -21.219 1 43.66 314 GLU A CA 1
ATOM 2512 C C . GLU A 1 314 ? -0.771 -50.594 -20.828 1 43.66 314 GLU A C 1
ATOM 2514 O O . GLU A 1 314 ? 0.324 -51 -20.406 1 43.66 314 GLU A O 1
ATOM 2519 N N . PRO A 1 315 ? -1.84 -51.219 -20.422 1 43.59 315 PRO A N 1
ATOM 2520 C CA . PRO A 1 315 ? -1.546 -52.625 -20.203 1 43.59 315 PRO A CA 1
ATOM 2521 C C . PRO A 1 315 ? -0.533 -53.188 -21.203 1 43.59 315 PRO A C 1
ATOM 2523 O O . PRO A 1 315 ? -0.61 -52.906 -22.391 1 43.59 315 PRO A O 1
ATOM 2526 N N . ASP A 1 316 ? 0.702 -53.094 -20.797 1 39.97 316 ASP A N 1
ATOM 2527 C CA . ASP A 1 316 ? 1.605 -53.875 -21.625 1 39.97 316 ASP A CA 1
ATOM 2528 C C . ASP A 1 316 ? 0.879 -55.062 -22.25 1 39.97 316 ASP A C 1
ATOM 2530 O O . ASP A 1 316 ? 0.586 -56.062 -21.578 1 39.97 316 ASP A O 1
ATOM 2534 N N . LEU A 1 317 ? -0.125 -54.781 -23.031 1 40.16 317 LEU A N 1
ATOM 2535 C CA . LEU A 1 317 ? -0.573 -55.906 -23.828 1 40.16 317 LEU A CA 1
ATOM 2536 C C . LEU A 1 317 ? 0.613 -56.656 -24.438 1 40.16 317 LEU A C 1
ATOM 2538 O O . LEU A 1 317 ? 1.104 -56.281 -25.5 1 40.16 317 LEU A O 1
ATOM 2542 N N . GLN A 1 318 ? 1.661 -56.844 -23.656 1 37.5 318 GLN A N 1
ATOM 2543 C CA . GLN A 1 318 ? 2.525 -57.906 -24.156 1 37.5 318 GLN A CA 1
ATOM 2544 C C . GLN A 1 318 ? 1.708 -59.031 -24.766 1 37.5 318 GLN A C 1
ATOM 2546 O O . GLN A 1 318 ? 0.953 -59.719 -24.062 1 37.5 318 GLN A O 1
ATOM 2551 N N . THR A 1 319 ? 1.237 -58.875 -25.969 1 35.66 319 THR A N 1
ATOM 2552 C CA . THR A 1 319 ? 0.807 -59.969 -26.797 1 35.66 319 THR A CA 1
ATOM 2553 C C . THR A 1 319 ? 1.682 -61.219 -26.547 1 35.66 319 THR A C 1
ATOM 2555 O O . THR A 1 319 ? 2.867 -61.219 -26.891 1 35.66 319 THR A O 1
ATOM 2558 N N . SER A 1 320 ? 1.603 -61.812 -25.406 1 33.81 320 SER A N 1
ATOM 2559 C CA . SER A 1 320 ? 2.096 -63.156 -25.234 1 33.81 320 SER A CA 1
ATOM 2560 C C . SER A 1 320 ? 1.85 -64 -26.484 1 33.81 320 SER A C 1
ATOM 2562 O O . SER A 1 320 ? 0.718 -64.438 -26.75 1 33.81 320 SER A O 1
ATOM 2564 N N . THR A 1 321 ? 2.467 -63.562 -27.609 1 32.41 321 THR A N 1
ATOM 2565 C CA . THR A 1 321 ? 2.498 -64.5 -28.734 1 32.41 321 THR A CA 1
ATOM 2566 C C . THR A 1 321 ? 2.838 -65.938 -28.234 1 32.41 321 THR A C 1
ATOM 2568 O O . THR A 1 321 ? 3.939 -66.188 -27.75 1 32.41 321 THR A O 1
ATOM 2571 N N . ILE A 1 322 ? 1.856 -66.625 -27.672 1 31.75 322 ILE A N 1
ATOM 2572 C CA . ILE A 1 322 ? 1.943 -68.062 -27.406 1 31.75 322 ILE A CA 1
ATOM 2573 C C . ILE A 1 322 ? 2.613 -68.75 -28.578 1 31.75 322 ILE A C 1
ATOM 2575 O O . ILE A 1 322 ? 2.076 -68.75 -29.688 1 31.75 322 ILE A O 1
ATOM 2579 N N . TYR A 1 323 ? 3.92 -68.5 -28.781 1 30.77 323 TYR A N 1
ATOM 2580 C CA . TYR A 1 323 ? 4.629 -69.375 -29.719 1 30.77 323 TYR A CA 1
ATOM 2581 C C . TYR A 1 323 ? 4.172 -70.812 -29.594 1 30.77 323 TYR A C 1
ATOM 2583 O O . TYR A 1 323 ? 4.328 -71.438 -28.531 1 30.77 323 TYR A O 1
ATOM 2591 N N . MET A 1 324 ? 2.973 -71.125 -30.188 1 27.91 324 MET A N 1
ATOM 2592 C CA . MET A 1 324 ? 2.555 -72.562 -30.297 1 27.91 324 MET A CA 1
ATOM 2593 C C . MET A 1 324 ? 3.758 -73.438 -30.516 1 27.91 324 MET A C 1
ATOM 2595 O O . MET A 1 324 ? 4.555 -73.25 -31.422 1 27.91 324 MET A O 1
ATOM 2599 N N . ALA A 1 325 ? 4.129 -74 -29.453 1 28.75 325 ALA A N 1
ATOM 2600 C CA . ALA A 1 325 ? 5.09 -75.062 -29.219 1 28.75 325 ALA A CA 1
ATOM 2601 C C . ALA A 1 325 ? 5.055 -76.125 -30.359 1 28.75 325 ALA A C 1
ATOM 2603 O O . ALA A 1 325 ? 4.121 -76.875 -30.453 1 28.75 325 ALA A O 1
ATOM 2604 N N . ALA A 1 326 ? 5.004 -75.562 -31.688 1 29.23 326 ALA A N 1
ATOM 2605 C CA . ALA A 1 326 ? 4.938 -76.688 -32.594 1 29.23 326 ALA A CA 1
ATOM 2606 C C . ALA A 1 326 ? 5.918 -77.812 -32.188 1 29.23 326 ALA A C 1
ATOM 2608 O O . ALA A 1 326 ? 7.133 -77.562 -32.188 1 29.23 326 ALA A O 1
ATOM 2609 N N . ALA A 1 327 ? 5.516 -78.5 -31.172 1 27.17 327 ALA A N 1
ATOM 2610 C CA . ALA A 1 327 ? 6.23 -79.688 -30.719 1 27.17 327 ALA A CA 1
ATOM 2611 C C . ALA A 1 327 ? 6.715 -80.5 -31.906 1 27.17 327 ALA A C 1
ATOM 2613 O O . ALA A 1 327 ? 5.91 -81 -32.688 1 27.17 327 ALA A O 1
ATOM 2614 N N . ARG A 1 328 ? 7.773 -80 -32.625 1 29.45 328 ARG A N 1
ATOM 2615 C CA . ARG A 1 328 ? 8.398 -80.75 -33.688 1 29.45 328 ARG A CA 1
ATOM 2616 C C . ARG A 1 328 ? 8.555 -82.25 -33.281 1 29.45 328 ARG A C 1
ATOM 2618 O O . ARG A 1 328 ? 8.953 -82.5 -32.156 1 29.45 328 ARG A O 1
ATOM 2625 N N . PRO A 1 329 ? 7.84 -83.062 -33.938 1 30.69 329 PRO A N 1
ATOM 2626 C CA . PRO A 1 329 ? 7.828 -84.562 -33.719 1 30.69 329 PRO A CA 1
ATOM 2627 C C . PRO A 1 329 ? 9.227 -85.125 -33.531 1 30.69 329 PRO A C 1
ATOM 2629 O O . PRO A 1 329 ? 10.188 -84.625 -34.125 1 30.69 329 PRO A O 1
ATOM 2632 N N . SER A 1 330 ? 9.602 -85.438 -32.312 1 26.88 330 SER A N 1
ATOM 2633 C CA . SER A 1 330 ? 10.828 -86.062 -31.812 1 26.88 330 SER A CA 1
ATOM 2634 C C . SER A 1 330 ? 11.25 -87.25 -32.719 1 26.88 330 SER A C 1
ATOM 2636 O O . SER A 1 330 ? 10.516 -88.188 -32.844 1 26.88 330 SER A O 1
ATOM 2638 N N . PHE A 1 331 ? 11.883 -86.875 -33.875 1 28.23 331 PHE A N 1
ATOM 2639 C CA . PHE A 1 331 ? 12.469 -87.875 -34.719 1 28.23 331 PHE A CA 1
ATOM 2640 C C . PHE A 1 331 ? 13.352 -88.812 -33.906 1 28.23 331 PHE A C 1
ATOM 2642 O O . PHE A 1 331 ? 14.5 -88.5 -33.625 1 28.23 331 PHE A O 1
ATOM 2649 N N . HIS A 1 332 ? 12.922 -89.25 -32.688 1 27.61 332 HIS A N 1
ATOM 2650 C CA . HIS A 1 332 ? 13.664 -90.125 -31.828 1 27.61 332 HIS A CA 1
ATOM 2651 C C . HIS A 1 332 ? 14.195 -91.375 -32.594 1 27.61 332 HIS A C 1
ATOM 2653 O O . HIS A 1 332 ? 15.031 -92.125 -32.094 1 27.61 332 HIS A O 1
ATOM 2659 N N . THR A 1 333 ? 13.391 -91.812 -33.531 1 29.02 333 THR A N 1
ATOM 2660 C CA . THR A 1 333 ? 13.438 -93.312 -33.594 1 29.02 333 THR A CA 1
ATOM 2661 C C . THR A 1 333 ? 14.734 -93.75 -34.25 1 29.02 333 THR A C 1
ATOM 2663 O O . THR A 1 333 ? 14.953 -95 -34.406 1 29.02 333 THR A O 1
ATOM 2666 N N . ILE A 1 334 ? 15.438 -92.812 -34.969 1 26 334 ILE A N 1
ATOM 2667 C CA . ILE A 1 334 ? 16.203 -93.562 -35.969 1 26 334 ILE A CA 1
ATOM 2668 C C . ILE A 1 334 ? 17.266 -94.438 -35.312 1 26 334 ILE A C 1
ATOM 2670 O O . ILE A 1 334 ? 17.406 -95.625 -35.625 1 26 334 ILE A O 1
ATOM 2674 N N . SER A 1 335 ? 18.5 -93.875 -34.938 1 27.52 335 SER A N 1
ATOM 2675 C CA . SER A 1 335 ? 19.812 -94.375 -35.312 1 27.52 335 SER A CA 1
ATOM 2676 C C . SER A 1 335 ? 20.312 -95.438 -34.344 1 27.52 335 SER A C 1
ATOM 2678 O O . SER A 1 335 ? 20.906 -95.125 -33.312 1 27.52 335 SER A O 1
ATOM 2680 N N . SER A 1 336 ? 19.594 -96.125 -33.594 1 28.67 336 SER A N 1
ATOM 2681 C CA . SER A 1 336 ? 20.078 -97.188 -32.688 1 28.67 336 SER A CA 1
ATOM 2682 C C . SER A 1 336 ? 20.828 -98.25 -33.438 1 28.67 336 SER A C 1
ATOM 2684 O O . SER A 1 336 ? 21.25 -99.25 -32.812 1 28.67 336 SER A O 1
ATOM 2686 N N . THR A 1 337 ? 20.688 -98.375 -34.688 1 29.86 337 THR A N 1
ATOM 2687 C CA . THR A 1 337 ? 21.062 -99.625 -35.375 1 29.86 337 THR A CA 1
ATOM 2688 C C . THR A 1 337 ? 22.594 -99.75 -35.406 1 29.86 337 THR A C 1
ATOM 2690 O O . THR A 1 337 ? 23.109 -100.875 -35.562 1 29.86 337 THR A O 1
ATOM 2693 N N . LEU A 1 338 ? 23.328 -98.688 -35.375 1 30.41 338 LEU A N 1
ATOM 2694 C CA . LEU A 1 338 ? 24.656 -98.938 -35.938 1 30.41 338 LEU A CA 1
ATOM 2695 C C . LEU A 1 338 ? 25.578 -99.562 -34.938 1 30.41 338 LEU A C 1
ATOM 2697 O O . LEU A 1 338 ? 26.656 -100.062 -35.281 1 30.41 338 LEU A O 1
ATOM 2701 N N . PHE A 1 339 ? 25.391 -99.375 -33.688 1 32.25 339 PHE A N 1
ATOM 2702 C CA . PHE A 1 339 ? 26.5 -99.625 -32.781 1 32.25 339 PHE A CA 1
ATOM 2703 C C . PHE A 1 339 ? 26.656 -101.188 -32.625 1 32.25 339 PHE A C 1
ATOM 2705 O O . PHE A 1 339 ? 27.578 -101.625 -31.922 1 32.25 339 PHE A O 1
ATOM 2712 N N . LEU A 1 340 ? 25.672 -101.875 -32.875 1 31.2 340 LEU A N 1
ATOM 2713 C CA . LEU A 1 340 ? 25.766 -103.25 -32.469 1 31.2 340 LEU A CA 1
ATOM 2714 C C . LEU A 1 340 ? 26.828 -104 -33.281 1 31.2 340 LEU A C 1
ATOM 2716 O O . LEU A 1 340 ? 27.188 -105.125 -32.969 1 31.2 340 LEU A O 1
ATOM 2720 N N . LEU A 1 341 ? 27.188 -103.5 -34.375 1 32.75 341 LEU A N 1
ATOM 2721 C CA . LEU A 1 341 ? 28 -104.312 -35.25 1 32.75 341 LEU A CA 1
ATOM 2722 C C . LEU A 1 341 ? 29.391 -104.562 -34.656 1 32.75 341 LEU A C 1
ATOM 2724 O O . LEU A 1 341 ? 30.094 -105.5 -35.031 1 32.75 341 LEU A O 1
ATOM 2728 N N . PHE A 1 342 ? 29.922 -103.562 -33.969 1 34.53 342 PHE A N 1
ATOM 2729 C CA . PHE A 1 342 ? 31.359 -103.75 -33.75 1 34.53 342 PHE A CA 1
ATOM 2730 C C . PHE A 1 342 ? 31.656 -104.812 -32.75 1 34.53 342 PHE A C 1
ATOM 2732 O O . PHE A 1 342 ? 32.812 -105.188 -32.562 1 34.53 342 PHE A O 1
ATOM 2739 N N . LEU A 1 343 ? 30.781 -105.062 -31.859 1 32.59 343 LEU A N 1
ATOM 2740 C CA . LEU A 1 343 ? 31.297 -105.938 -30.781 1 32.59 343 LEU A CA 1
ATOM 2741 C C . LEU A 1 343 ? 31.547 -107.375 -31.266 1 32.59 343 LEU A C 1
ATOM 2743 O O . LEU A 1 343 ? 32.094 -108.188 -30.531 1 32.59 343 LEU A O 1
ATOM 2747 N N . CYS A 1 344 ? 30.859 -107.75 -32.25 1 33.66 344 CYS A N 1
ATOM 2748 C CA . CYS A 1 344 ? 30.906 -109.188 -32.469 1 33.66 344 CYS A CA 1
ATOM 2749 C C . CYS A 1 344 ? 32.281 -109.625 -32.969 1 33.66 344 CYS A C 1
ATOM 2751 O O . CYS A 1 344 ? 32.5 -110.812 -33.281 1 33.66 344 CYS A O 1
ATOM 2753 N N . THR A 1 345 ? 33.125 -108.75 -33.438 1 33.66 345 THR A N 1
ATOM 2754 C CA . THR A 1 345 ? 34.25 -109.375 -34.125 1 33.66 345 THR A CA 1
ATOM 2755 C C . THR A 1 345 ? 35.156 -110.125 -33.125 1 33.66 345 THR A C 1
ATOM 2757 O O . THR A 1 345 ? 36.062 -110.812 -33.531 1 33.66 345 THR A O 1
ATOM 2760 N N . THR A 1 346 ? 35.25 -109.812 -31.828 1 34.97 346 THR A N 1
ATOM 2761 C CA . THR A 1 346 ? 36.375 -110.375 -31.094 1 34.97 346 THR A CA 1
ATOM 2762 C C . THR A 1 346 ? 36.188 -111.812 -30.844 1 34.97 346 THR A C 1
ATOM 2764 O O . THR A 1 346 ? 37.031 -112.5 -30.234 1 34.97 346 THR A O 1
ATOM 2767 N N . ILE A 1 347 ? 35.062 -112.438 -31 1 31.58 347 ILE A N 1
ATOM 2768 C CA . ILE A 1 347 ? 35.094 -113.812 -30.531 1 31.58 347 ILE A CA 1
ATOM 2769 C C . ILE A 1 347 ? 35.906 -114.688 -31.5 1 31.58 347 ILE A C 1
ATOM 2771 O O . ILE A 1 347 ? 36.406 -115.75 -31.125 1 31.58 347 ILE A O 1
ATOM 2775 N N . PHE A 1 348 ? 35.938 -114.5 -32.844 1 32 348 PHE A N 1
ATOM 2776 C CA . PHE A 1 348 ? 36.594 -115.625 -33.5 1 32 348 PHE A CA 1
ATOM 2777 C C . PHE A 1 348 ? 38.094 -115.5 -33.406 1 32 348 PHE A C 1
ATOM 2779 O O . PHE A 1 348 ? 38.844 -116.312 -34 1 32 348 PHE A O 1
ATOM 2786 N N . ARG A 1 349 ? 38.75 -114.5 -32.719 1 25.06 349 ARG A N 1
ATOM 2787 C CA . ARG A 1 349 ? 40.125 -115 -32.469 1 25.06 349 ARG A CA 1
ATOM 2788 C C . ARG A 1 349 ? 40.156 -115.875 -31.234 1 25.06 349 ARG A C 1
ATOM 2790 O O . ARG A 1 349 ? 39.531 -115.562 -30.219 1 25.06 349 ARG A O 1
ATOM 2797 N N . MET B 1 1 ? 37.344 -0.927 -10.992 1 20.17 1 MET B N 1
ATOM 2798 C CA . MET B 1 1 ? 36.781 -1.087 -12.328 1 20.17 1 MET B CA 1
ATOM 2799 C C . MET B 1 1 ? 35.25 -0.832 -12.305 1 20.17 1 MET B C 1
ATOM 2801 O O . MET B 1 1 ? 34.5 -1.575 -11.672 1 20.17 1 MET B O 1
ATOM 2805 N N . LYS B 1 2 ? 34.781 0.499 -12.461 1 23.98 2 LYS B N 1
ATOM 2806 C CA . LYS B 1 2 ? 33.469 1.165 -12.438 1 23.98 2 LYS B CA 1
ATOM 2807 C C . LYS B 1 2 ? 32.531 0.59 -13.5 1 23.98 2 LYS B C 1
ATOM 2809 O O . LYS B 1 2 ? 32.812 0.722 -14.695 1 23.98 2 LYS B O 1
ATOM 2814 N N . ALA B 1 3 ? 31.891 -0.531 -13.18 1 27.23 3 ALA B N 1
ATOM 2815 C CA . ALA B 1 3 ? 31.031 -1.207 -14.148 1 27.23 3 ALA B CA 1
ATOM 2816 C C . ALA B 1 3 ? 30.094 -0.214 -14.844 1 27.23 3 ALA B C 1
ATOM 2818 O O . ALA B 1 3 ? 29.375 0.534 -14.18 1 27.23 3 ALA B O 1
ATOM 2819 N N . LEU B 1 4 ? 30.469 0.354 -16.016 1 24.64 4 LEU B N 1
ATOM 2820 C CA . LEU B 1 4 ? 29.891 1.293 -16.984 1 24.64 4 LEU B CA 1
ATOM 2821 C C . LEU B 1 4 ? 28.469 0.883 -17.359 1 24.64 4 LEU B C 1
ATOM 2823 O O . LEU B 1 4 ? 28.281 -0.13 -18.031 1 24.64 4 LEU B O 1
ATOM 2827 N N . MET B 1 5 ? 27.484 1.044 -16.453 1 30.55 5 MET B N 1
ATOM 2828 C CA . MET B 1 5 ? 26.109 0.924 -16.891 1 30.55 5 MET B CA 1
ATOM 2829 C C . MET B 1 5 ? 25.844 1.754 -18.141 1 30.55 5 MET B C 1
ATOM 2831 O O . MET B 1 5 ? 26.094 2.961 -18.156 1 30.55 5 MET B O 1
ATOM 2835 N N . ASP B 1 6 ? 26.062 1.212 -19.266 1 29.69 6 ASP B N 1
ATOM 2836 C CA . ASP B 1 6 ? 25.734 1.828 -20.547 1 29.69 6 ASP B CA 1
ATOM 2837 C C . ASP B 1 6 ? 24.375 2.521 -20.5 1 29.69 6 ASP B C 1
ATOM 2839 O O . ASP B 1 6 ? 23.469 2.068 -19.797 1 29.69 6 ASP B O 1
ATOM 2843 N N . GLU B 1 7 ? 24.297 3.781 -20.922 1 32.34 7 GLU B N 1
ATOM 2844 C CA . GLU B 1 7 ? 23.234 4.773 -21.047 1 32.34 7 GLU B CA 1
ATOM 2845 C C . GLU B 1 7 ? 22.047 4.219 -21.844 1 32.34 7 GLU B C 1
ATOM 2847 O O . GLU B 1 7 ? 22.078 4.207 -23.078 1 32.34 7 GLU B O 1
ATOM 2852 N N . THR B 1 8 ? 21.469 3.141 -21.547 1 30.42 8 THR B N 1
ATOM 2853 C CA . THR B 1 8 ? 20.328 2.678 -22.328 1 30.42 8 THR B CA 1
ATOM 2854 C C . THR B 1 8 ? 19.219 3.729 -22.328 1 30.42 8 THR B C 1
ATOM 2856 O O . THR B 1 8 ? 18.734 4.148 -21.281 1 30.42 8 THR B O 1
ATOM 2859 N N . GLU B 1 9 ? 19.047 4.43 -23.484 1 24.5 9 GLU B N 1
ATOM 2860 C CA . GLU B 1 9 ? 18 5.398 -23.812 1 24.5 9 GLU B CA 1
ATOM 2861 C C . GLU B 1 9 ? 16.609 4.84 -23.516 1 24.5 9 GLU B C 1
ATOM 2863 O O . GLU B 1 9 ? 16.266 3.752 -23.984 1 24.5 9 GLU B O 1
ATOM 2868 N N . ALA B 1 10 ? 16 5.32 -22.547 1 34.75 10 ALA B N 1
ATOM 2869 C CA . ALA B 1 10 ? 14.617 5.039 -22.203 1 34.75 10 ALA B CA 1
ATOM 2870 C C . ALA B 1 10 ? 13.672 5.48 -23.312 1 34.75 10 ALA B C 1
ATOM 2872 O O . ALA B 1 10 ? 13.68 6.645 -23.719 1 34.75 10 ALA B O 1
ATOM 2873 N N . GLN B 1 11 ? 13.25 4.703 -24.312 1 28.17 11 GLN B N 1
ATOM 2874 C CA . GLN B 1 11 ? 12.234 5.031 -25.312 1 28.17 11 GLN B CA 1
ATOM 2875 C C . GLN B 1 11 ? 10.906 5.379 -24.656 1 28.17 11 GLN B C 1
ATOM 2877 O O . GLN B 1 11 ? 10.352 4.574 -23.906 1 28.17 11 GLN B O 1
ATOM 2882 N N . SER B 1 12 ? 10.609 6.703 -24.703 1 29.52 12 SER B N 1
ATOM 2883 C CA . SER B 1 12 ? 9.336 7.211 -24.203 1 29.52 12 SER B CA 1
ATOM 2884 C C . SER B 1 12 ? 8.18 6.816 -25.109 1 29.52 12 SER B C 1
ATOM 2886 O O . SER B 1 12 ? 8.133 7.23 -26.266 1 29.52 12 SER B O 1
ATOM 2888 N N . THR B 1 13 ? 7.645 5.723 -25.156 1 27.81 13 THR B N 1
ATOM 2889 C CA . THR B 1 13 ? 6.449 5.496 -25.953 1 27.81 13 THR B CA 1
ATOM 2890 C C . THR B 1 13 ? 5.266 6.277 -25.391 1 27.81 13 THR B C 1
ATOM 2892 O O . THR B 1 13 ? 4.828 6.023 -24.266 1 27.81 13 THR B O 1
ATOM 2895 N N . PHE B 1 14 ? 4.902 7.477 -25.984 1 26.33 14 PHE B N 1
ATOM 2896 C CA . PHE B 1 14 ? 3.756 8.328 -25.703 1 26.33 14 PHE B CA 1
ATOM 2897 C C . PHE B 1 14 ? 2.455 7.648 -26.109 1 26.33 14 PHE B C 1
ATOM 2899 O O . PHE B 1 14 ? 2.215 7.418 -27.297 1 26.33 14 PHE B O 1
ATOM 2906 N N . THR B 1 15 ? 1.906 6.668 -25.531 1 28.75 15 THR B N 1
ATOM 2907 C CA . THR B 1 15 ? 0.627 6.176 -26.031 1 28.75 15 THR B CA 1
ATOM 2908 C C . THR B 1 15 ? -0.511 7.102 -25.609 1 28.75 15 THR B C 1
ATOM 2910 O O . THR B 1 15 ? -0.538 7.582 -24.484 1 28.75 15 THR B O 1
ATOM 2913 N N . ALA B 1 16 ? -1.479 7.527 -26.625 1 26.02 16 ALA B N 1
ATOM 2914 C CA . ALA B 1 16 ? -2.736 8.273 -26.609 1 26.02 16 ALA B CA 1
ATOM 2915 C C . ALA B 1 16 ? -3.746 7.613 -25.672 1 26.02 16 ALA B C 1
ATOM 2917 O O . ALA B 1 16 ? -4.031 6.422 -25.797 1 26.02 16 ALA B O 1
ATOM 2918 N N . SER B 1 17 ? -4.004 8.125 -24.516 1 28.73 17 SER B N 1
ATOM 2919 C CA . SER B 1 17 ? -5.055 7.719 -23.578 1 28.73 17 SER B CA 1
ATOM 2920 C C . SER B 1 17 ? -6.434 7.844 -24.219 1 28.73 17 SER B C 1
ATOM 2922 O O . SER B 1 17 ? -6.836 8.938 -24.625 1 28.73 17 SER B O 1
ATOM 2924 N N . THR B 1 18 ? -6.891 6.91 -24.938 1 28.95 18 THR B N 1
ATOM 2925 C CA . THR B 1 18 ? -8.297 7 -25.312 1 28.95 18 THR B CA 1
ATOM 2926 C C . THR B 1 18 ? -9.172 7.18 -24.078 1 28.95 18 THR B C 1
ATOM 2928 O O . THR B 1 18 ? -9.102 6.383 -23.141 1 28.95 18 THR B O 1
ATOM 2931 N N . SER B 1 19 ? -9.75 8.32 -23.922 1 30.12 19 SER B N 1
ATOM 2932 C CA . SER B 1 19 ? -10.734 8.656 -22.891 1 30.12 19 SER B CA 1
ATOM 2933 C C . SER B 1 19 ? -11.883 7.656 -22.891 1 30.12 19 SER B C 1
ATOM 2935 O O . SER B 1 19 ? -12.672 7.602 -23.844 1 30.12 19 SER B O 1
ATOM 2937 N N . LEU B 1 20 ? -11.719 6.531 -22.391 1 31.64 20 LEU B N 1
ATOM 2938 C CA . LEU B 1 20 ? -12.852 5.629 -22.219 1 31.64 20 LEU B CA 1
ATOM 2939 C C . LEU B 1 20 ? -14 6.324 -21.484 1 31.64 20 LEU B C 1
ATOM 2941 O O . LEU B 1 20 ? -13.805 6.859 -20.391 1 31.64 20 LEU B O 1
ATOM 2945 N N . GLU B 1 21 ? -15.055 6.699 -22.156 1 32.69 21 GLU B N 1
ATOM 2946 C CA . GLU B 1 21 ? -16.328 7.211 -21.672 1 32.69 21 GLU B CA 1
ATOM 2947 C C . GLU B 1 21 ? -16.891 6.316 -20.578 1 32.69 21 GLU B C 1
ATOM 2949 O O . GLU B 1 21 ? -17.125 5.125 -20.797 1 32.69 21 GLU B O 1
ATOM 2954 N N . THR B 1 22 ? -16.469 6.477 -19.344 1 37.81 22 THR B N 1
ATOM 2955 C CA . THR B 1 22 ? -17.016 5.789 -18.172 1 37.81 22 THR B CA 1
ATOM 2956 C C . THR B 1 22 ? -18.531 5.91 -18.141 1 37.81 22 THR B C 1
ATOM 2958 O O . THR B 1 22 ? -19.078 7.016 -18.078 1 37.81 22 THR B O 1
ATOM 2961 N N . GLU B 1 23 ? -19.312 5.051 -18.656 1 40.53 23 GLU B N 1
ATOM 2962 C CA . GLU B 1 23 ? -20.766 5.059 -18.672 1 40.53 23 GLU B CA 1
ATOM 2963 C C . GLU B 1 23 ? -21.328 5.598 -17.375 1 40.53 23 GLU B C 1
ATOM 2965 O O . GLU B 1 23 ? -22.156 6.516 -17.375 1 40.53 23 GLU B O 1
ATOM 2970 N N . GLY B 1 24 ? -21.734 4.617 -16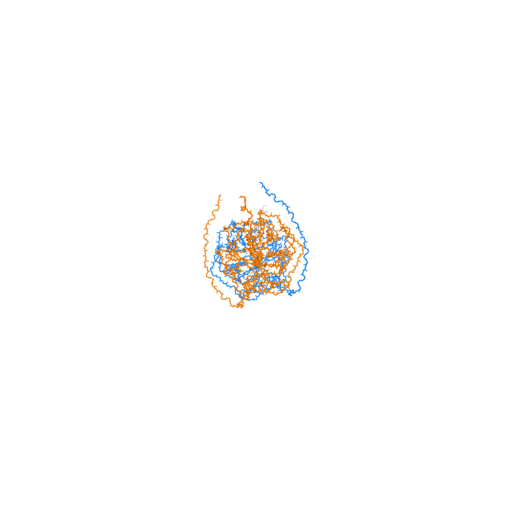.312 1 42.59 24 GLY B N 1
ATOM 2971 C CA . GLY B 1 24 ? -22.703 4.926 -15.273 1 42.59 24 GLY B CA 1
ATOM 2972 C C . GLY B 1 24 ? -22.141 5.809 -14.18 1 42.59 24 GLY B C 1
ATOM 2973 O O . GLY B 1 24 ? -21.75 5.316 -13.117 1 42.59 24 GLY B O 1
ATOM 2974 N N . THR B 1 25 ? -21.484 6.77 -14.398 1 47.81 25 THR B N 1
ATOM 2975 C CA . THR B 1 25 ? -20.922 7.742 -13.461 1 47.81 25 THR B CA 1
ATOM 2976 C C . THR B 1 25 ? -22 8.305 -12.555 1 47.81 25 THR B C 1
ATOM 2978 O O . THR B 1 25 ? -23.016 8.82 -13.031 1 47.81 25 THR B O 1
ATOM 2981 N N . SER B 1 26 ? -22.078 7.75 -11.367 1 59.34 26 SER B N 1
ATOM 2982 C CA . SER B 1 26 ? -22.891 8.484 -10.398 1 59.34 26 SER B CA 1
ATOM 2983 C C . SER B 1 26 ? -22.703 9.992 -10.562 1 59.34 26 SER B C 1
ATOM 2985 O O . SER B 1 26 ? -21.703 10.445 -11.117 1 59.34 26 SER B O 1
ATOM 2987 N N . GLY B 1 27 ? -23.781 10.727 -10.516 1 67.25 27 GLY B N 1
ATOM 2988 C CA . GLY B 1 27 ? -23.766 12.18 -10.539 1 67.25 27 GLY B CA 1
ATOM 2989 C C . GLY B 1 27 ? -22.562 12.773 -9.828 1 67.25 27 GLY B C 1
ATOM 2990 O O . GLY B 1 27 ? -21.781 12.047 -9.211 1 67.25 27 GLY B O 1
ATOM 2991 N N . PRO B 1 28 ? -22.25 13.984 -10.195 1 78.94 28 PRO B N 1
ATOM 2992 C CA . PRO B 1 28 ? -21.125 14.664 -9.547 1 78.94 28 PRO B CA 1
ATOM 2993 C C . PRO B 1 28 ? -21.188 14.594 -8.023 1 78.94 28 PRO B C 1
ATOM 2995 O O . PRO B 1 28 ? -22.281 14.617 -7.449 1 78.94 28 PRO B O 1
ATOM 2998 N N . LEU B 1 29 ? -20.062 14.305 -7.457 1 89.69 29 LEU B N 1
ATOM 2999 C CA . LEU B 1 29 ? -20 14.352 -6 1 89.69 29 LEU B CA 1
ATOM 3000 C C . LEU B 1 29 ? -20.188 15.781 -5.496 1 89.69 29 LEU B C 1
ATOM 3002 O O . LEU B 1 29 ? -19.656 16.719 -6.09 1 89.69 29 LEU B O 1
ATOM 3006 N N . ASP B 1 30 ? -21.047 16.031 -4.574 1 91 30 ASP B N 1
ATOM 3007 C CA . ASP B 1 30 ? -21.219 17.344 -3.945 1 91 30 ASP B CA 1
ATOM 3008 C C . ASP B 1 30 ? -20.172 17.562 -2.861 1 91 30 ASP B C 1
ATOM 3010 O O . ASP B 1 30 ? -20.469 17.469 -1.669 1 91 30 ASP B O 1
ATOM 3014 N N . CYS B 1 31 ? -18.906 17.859 -3.385 1 94.31 31 CYS B N 1
ATOM 3015 C CA . CYS B 1 31 ? -17.797 18.062 -2.459 1 94.31 31 CYS B CA 1
ATOM 3016 C C . CYS B 1 31 ? -17.469 19.547 -2.32 1 94.31 31 CYS B C 1
ATOM 3018 O O . CYS B 1 31 ? -17.438 20.266 -3.314 1 94.31 31 CYS B O 1
ATOM 3020 N N . SER B 1 32 ? -17.281 19.969 -1.031 1 93.88 32 SER B N 1
ATOM 3021 C CA . SER B 1 32 ? -16.844 21.328 -0.794 1 93.88 32 SER B CA 1
ATOM 3022 C C . SER B 1 32 ? -16.172 21.469 0.566 1 93.88 32 SER B C 1
ATOM 3024 O O . SER B 1 32 ? -16.656 20.938 1.564 1 93.88 32 SER B O 1
ATOM 3026 N N . LEU B 1 33 ? -15.156 22.312 0.571 1 94.31 33 LEU B N 1
ATOM 3027 C CA . LEU B 1 33 ? -14.43 22.531 1.813 1 94.31 33 LEU B CA 1
ATOM 3028 C C . LEU B 1 33 ? -15.289 23.297 2.818 1 94.31 33 LEU B C 1
ATOM 3030 O O . LEU B 1 33 ? -15.055 23.219 4.027 1 94.31 33 LEU B O 1
ATOM 3034 N N . ASN B 1 34 ? -16.203 23.984 2.311 1 92.44 34 ASN B N 1
ATOM 3035 C CA . ASN B 1 34 ? -17.047 24.797 3.178 1 92.44 34 ASN B CA 1
ATOM 3036 C C . ASN B 1 34 ? -17.906 23.938 4.098 1 92.44 34 ASN B C 1
ATOM 3038 O O . ASN B 1 34 ? -18.422 24.438 5.102 1 92.44 34 ASN B O 1
ATOM 3042 N N . LYS B 1 35 ? -18.078 22.766 3.783 1 94.25 35 LYS B N 1
ATOM 3043 C CA . LYS B 1 35 ? -18.891 21.859 4.598 1 94.25 35 LYS B CA 1
ATOM 3044 C C . LYS B 1 35 ? -18.188 21.531 5.914 1 94.25 35 LYS B C 1
ATOM 3046 O O . LYS B 1 35 ? -18.812 21.047 6.859 1 94.25 35 LYS B O 1
ATOM 3051 N N . LEU B 1 36 ? -16.891 21.797 5.961 1 95.25 36 LEU B N 1
ATOM 3052 C CA . LEU B 1 36 ? -16.109 21.5 7.156 1 95.25 36 LEU B CA 1
ATOM 3053 C C . LEU B 1 36 ? -16.547 22.359 8.328 1 95.25 36 LEU B C 1
ATOM 3055 O O . LEU B 1 36 ? -16.672 21.875 9.453 1 95.25 36 LEU B O 1
ATOM 3059 N N . SER B 1 37 ? -16.797 23.594 8.047 1 93.31 37 SER B N 1
ATOM 3060 C CA . SER B 1 37 ? -17.219 24.516 9.102 1 93.31 37 SER B CA 1
ATOM 3061 C C . SER B 1 37 ? -18.531 24.078 9.734 1 93.31 37 SER B C 1
ATOM 3063 O O . SER B 1 37 ? -18.703 24.172 10.945 1 93.31 37 SER B O 1
ATOM 3065 N N . THR B 1 38 ? -19.406 23.641 8.898 1 93 38 THR B N 1
ATOM 3066 C CA . THR B 1 38 ? -20.688 23.172 9.398 1 93 38 THR B CA 1
ATOM 3067 C C . THR B 1 38 ? -20.531 21.906 10.227 1 93 38 THR B C 1
ATOM 3069 O O . THR B 1 38 ? -21.156 21.75 11.281 1 93 38 THR B O 1
ATOM 3072 N N . LEU B 1 39 ? -19.766 21.016 9.781 1 95.75 39 LEU B N 1
ATOM 3073 C CA . LEU B 1 39 ? -19.531 19.75 10.484 1 95.75 39 LEU B CA 1
ATOM 3074 C C . LEU B 1 39 ? -18.875 20 11.844 1 95.75 39 LEU B C 1
ATOM 3076 O O . LEU B 1 39 ? -19.312 19.438 12.844 1 95.75 39 LEU B O 1
ATOM 3080 N N . ILE B 1 40 ? -17.844 20.844 11.852 1 95.12 40 ILE B N 1
ATOM 3081 C CA . ILE B 1 40 ? -17.047 21.062 13.055 1 95.12 40 ILE B CA 1
ATOM 3082 C C . ILE B 1 40 ? -17.797 21.984 14.016 1 95.12 40 ILE B C 1
ATOM 3084 O O . ILE B 1 40 ? -17.656 21.875 15.234 1 95.12 40 ILE B O 1
ATOM 3088 N N . GLY B 1 41 ? -18.594 22.906 13.445 1 93.56 41 GLY B N 1
ATOM 3089 C CA . GLY B 1 41 ? -19.406 23.797 14.25 1 93.56 41 GLY B CA 1
ATOM 3090 C C . GLY B 1 41 ? -18.734 25.125 14.547 1 93.56 41 GLY B C 1
ATOM 3091 O O . GLY B 1 41 ? -19.312 25.984 15.219 1 93.56 41 GLY B O 1
ATOM 3092 N N . HIS B 1 42 ? -17.484 25.297 14.172 1 92.75 42 HIS B N 1
ATOM 3093 C CA . HIS B 1 42 ? -16.75 26.547 14.305 1 92.75 42 HIS B CA 1
ATOM 3094 C C . HIS B 1 42 ? -15.641 26.641 13.258 1 92.75 42 HIS B C 1
ATOM 3096 O O . HIS B 1 42 ? -15.391 25.688 12.516 1 92.75 42 HIS B O 1
ATOM 3102 N N . ASN B 1 43 ? -14.953 27.766 13.203 1 93.31 43 ASN B N 1
ATOM 3103 C CA . ASN B 1 43 ? -13.953 27.984 12.172 1 93.31 43 ASN B CA 1
ATOM 3104 C C . ASN B 1 43 ? -12.539 27.922 12.734 1 93.31 43 ASN B C 1
ATOM 3106 O O . ASN B 1 43 ? -11.57 28.281 12.062 1 93.31 43 ASN B O 1
ATOM 3110 N N . ASN B 1 44 ? -12.391 27.453 13.977 1 94.75 44 ASN B N 1
ATOM 3111 C CA . ASN B 1 44 ? -11.078 27.344 14.609 1 94.75 44 ASN B CA 1
ATOM 3112 C C . ASN B 1 44 ? -10.359 26.062 14.203 1 94.75 44 ASN B C 1
ATOM 3114 O O . ASN B 1 44 ? -10.117 25.188 15.039 1 94.75 44 ASN B O 1
ATOM 3118 N N . PHE B 1 45 ? -10.086 25.984 12.961 1 96.69 45 PHE B N 1
ATOM 3119 C CA . PHE B 1 45 ? -9.359 24.828 12.43 1 96.69 45 PHE B CA 1
ATOM 3120 C C . PHE B 1 45 ? -8.508 25.234 11.234 1 96.69 45 PHE B C 1
ATOM 3122 O O . PHE B 1 45 ? -8.617 26.359 10.734 1 96.69 45 PHE B O 1
ATOM 3129 N N . SER B 1 46 ? -7.625 24.375 10.859 1 97.38 46 SER B N 1
ATOM 3130 C CA . SER B 1 46 ? -6.805 24.594 9.664 1 97.38 46 SER B CA 1
ATOM 3131 C C . SER B 1 46 ? -6.555 23.281 8.93 1 97.38 46 SER B C 1
ATOM 3133 O O . SER B 1 46 ? -6.742 22.203 9.484 1 97.38 46 SER B O 1
ATOM 3135 N N . ILE B 1 47 ? -6.188 23.391 7.699 1 97.75 47 ILE B N 1
ATOM 3136 C CA . ILE B 1 47 ? -5.812 22.266 6.84 1 97.75 47 ILE B CA 1
ATOM 3137 C C . ILE B 1 47 ? -4.422 22.5 6.262 1 97.75 47 ILE B C 1
ATOM 3139 O O . ILE B 1 47 ? -4.156 23.562 5.684 1 97.75 47 ILE B O 1
ATOM 3143 N N . LEU B 1 48 ? -3.533 21.578 6.512 1 98.31 48 LEU B N 1
ATOM 3144 C CA . LEU B 1 48 ? -2.256 21.516 5.809 1 98.31 48 LEU B CA 1
ATOM 3145 C C . LEU B 1 48 ? -2.301 20.5 4.676 1 98.31 48 LEU B C 1
ATOM 3147 O O . LEU B 1 48 ? -2.746 19.359 4.875 1 98.31 48 LEU B O 1
ATOM 3151 N N . GLY B 1 49 ? -1.854 20.891 3.457 1 97.25 49 GLY B N 1
ATOM 3152 C CA . GLY B 1 49 ? -1.896 19.938 2.355 1 97.25 49 GLY B CA 1
ATOM 3153 C C . GLY B 1 49 ? -0.773 20.141 1.355 1 97.25 49 GLY B C 1
ATOM 3154 O O . GLY B 1 49 ? 0.018 21.078 1.479 1 97.25 49 GLY B O 1
ATOM 3155 N N . MET B 1 50 ? -0.72 19.219 0.501 1 96.5 50 MET B N 1
ATOM 3156 C CA . MET B 1 50 ? 0.275 19.234 -0.567 1 96.5 50 MET B CA 1
ATOM 3157 C C . MET B 1 50 ? -0.284 18.625 -1.844 1 96.5 50 MET B C 1
ATOM 3159 O O . MET B 1 50 ? -0.985 17.609 -1.792 1 96.5 50 MET B O 1
ATOM 3163 N N . LEU B 1 51 ? 0.063 19.25 -2.932 1 94.62 51 LEU B N 1
ATOM 3164 C CA . LEU B 1 51 ? -0.42 18.812 -4.238 1 94.62 51 LEU B CA 1
ATOM 3165 C C . LEU B 1 51 ? 0.681 18.109 -5.02 1 94.62 51 LEU B C 1
ATOM 3167 O O . LEU B 1 51 ? 1.855 18.172 -4.648 1 94.62 51 LEU B O 1
ATOM 3171 N N . GLN B 1 52 ? 0.306 17.5 -6.059 1 90.62 52 GLN B N 1
ATOM 3172 C CA . GLN B 1 52 ? 1.215 16.766 -6.941 1 90.62 52 GLN B CA 1
ATOM 3173 C C . GLN B 1 52 ? 2.254 17.703 -7.547 1 90.62 52 GLN B C 1
ATOM 3175 O O . GLN B 1 52 ? 3.373 17.281 -7.855 1 90.62 52 GLN B O 1
ATOM 3180 N N . ASN B 1 53 ? 1.872 18.938 -7.777 1 91.88 53 ASN B N 1
ATOM 3181 C CA . ASN B 1 53 ? 2.783 19.906 -8.359 1 91.88 53 ASN B CA 1
ATOM 3182 C C . ASN B 1 53 ? 3.727 20.5 -7.312 1 91.88 53 ASN B C 1
ATOM 3184 O O . ASN B 1 53 ? 4.305 21.562 -7.52 1 91.88 53 ASN B O 1
ATOM 3188 N N . CYS B 1 54 ? 3.754 19.969 -6.164 1 94.5 54 CYS B N 1
ATOM 3189 C CA . CYS B 1 54 ? 4.695 20.25 -5.09 1 94.5 54 CYS B CA 1
ATOM 3190 C C . CYS B 1 54 ? 4.305 21.516 -4.34 1 94.5 54 CYS B C 1
ATOM 3192 O O . CYS B 1 54 ? 5.094 22.062 -3.566 1 94.5 54 CYS B O 1
ATOM 3194 N N . ALA B 1 55 ? 3.125 21.969 -4.625 1 96.25 55 ALA B N 1
ATOM 3195 C CA . ALA B 1 55 ? 2.623 23.094 -3.848 1 96.25 55 ALA B CA 1
ATOM 3196 C C . ALA B 1 55 ? 2.113 22.641 -2.484 1 96.25 55 ALA B C 1
ATOM 3198 O O . ALA B 1 55 ? 1.347 21.672 -2.389 1 96.25 55 ALA B O 1
ATOM 3199 N N . ILE B 1 56 ? 2.574 23.312 -1.508 1 97.06 56 ILE B N 1
ATOM 3200 C CA . ILE B 1 56 ? 2.064 23.141 -0.152 1 97.06 56 ILE B CA 1
ATOM 3201 C C . ILE B 1 56 ? 1.096 24.266 0.189 1 97.06 56 ILE B C 1
ATOM 3203 O O . ILE B 1 56 ? 1.354 25.438 -0.125 1 97.06 56 ILE B O 1
ATOM 3207 N N . PHE B 1 57 ? -0.017 23.922 0.79 1 97.19 57 PHE B N 1
ATOM 3208 C CA . PHE B 1 57 ? -0.981 24.953 1.124 1 97.19 57 PHE B CA 1
ATOM 3209 C C . PHE B 1 57 ? -1.442 24.828 2.57 1 97.19 57 PHE B C 1
ATOM 3211 O O . PHE B 1 57 ? -1.366 23.734 3.154 1 97.19 57 PHE B O 1
ATOM 3218 N N . TYR B 1 58 ? -1.783 25.891 3.137 1 97.62 58 TYR B N 1
ATOM 3219 C CA . TYR B 1 58 ? -2.328 26.031 4.48 1 97.62 58 TYR B CA 1
ATOM 3220 C C . TYR B 1 58 ? -3.598 26.875 4.473 1 97.62 58 TYR B C 1
ATOM 3222 O O . TYR B 1 58 ? -3.572 28.047 4.07 1 97.62 58 TYR B O 1
ATOM 3230 N N . ILE B 1 59 ? -4.668 26.266 4.887 1 96.81 59 ILE B N 1
ATOM 3231 C CA . ILE B 1 59 ? -5.969 26.922 4.863 1 96.81 59 ILE B CA 1
ATOM 3232 C C . ILE B 1 59 ? -6.484 27.094 6.289 1 96.81 59 ILE B C 1
ATOM 3234 O O . ILE B 1 59 ? -6.504 26.141 7.066 1 96.81 59 ILE B O 1
ATOM 3238 N N . LEU B 1 60 ? -6.906 28.266 6.559 1 95.81 60 LEU B N 1
ATOM 3239 C CA . LEU B 1 60 ? -7.551 28.547 7.836 1 95.81 60 LEU B CA 1
ATOM 3240 C C . LEU B 1 60 ? -9.07 28.453 7.703 1 95.81 60 LEU B C 1
ATOM 3242 O O . LEU B 1 60 ? -9.641 28.922 6.719 1 95.81 60 LEU B O 1
ATOM 3246 N N . GLY B 1 61 ? -9.664 27.844 8.711 1 95.19 61 GLY B N 1
ATOM 3247 C CA . GLY B 1 61 ? -11.109 27.719 8.703 1 95.19 61 GLY B CA 1
ATOM 3248 C C . GLY B 1 61 ? -11.82 29.062 8.555 1 95.19 61 GLY B C 1
ATOM 3249 O O . GLY B 1 61 ? -12.867 29.141 7.906 1 95.19 61 GLY B O 1
ATOM 3250 N N . GLU B 1 62 ? -11.32 30.094 9.117 1 92.69 62 GLU B N 1
ATOM 3251 C CA . GLU B 1 62 ? -11.938 31.422 9.078 1 92.69 62 GLU B CA 1
ATOM 3252 C C . GLU B 1 62 ? -11.906 32 7.672 1 92.69 62 GLU B C 1
ATOM 3254 O O . GLU B 1 62 ? -12.688 32.906 7.355 1 92.69 62 GLU B O 1
ATOM 3259 N N . ASN B 1 63 ? -11.016 31.453 6.859 1 93.19 63 ASN B N 1
ATOM 3260 C CA . ASN B 1 63 ? -10.891 31.969 5.504 1 93.19 63 ASN B CA 1
ATOM 3261 C C . ASN B 1 63 ? -11.812 31.234 4.531 1 93.19 63 ASN B C 1
ATOM 3263 O O . ASN B 1 63 ? -11.93 31.625 3.369 1 93.19 63 ASN B O 1
ATOM 3267 N N . ILE B 1 64 ? -12.367 30.172 5.008 1 92.75 64 ILE B N 1
ATOM 3268 C CA . ILE B 1 64 ? -13.305 29.422 4.172 1 92.75 64 ILE B CA 1
ATOM 3269 C C . ILE B 1 64 ? -14.688 30.062 4.238 1 92.75 64 ILE B C 1
ATOM 3271 O O . ILE B 1 64 ? -15.391 29.922 5.238 1 92.75 64 ILE B O 1
ATOM 3275 N N . LYS B 1 65 ? -14.992 30.641 3.188 1 87.06 65 LYS B N 1
ATOM 3276 C CA . LYS B 1 65 ? -16.281 31.312 3.131 1 87.06 65 LYS B CA 1
ATOM 3277 C C . LYS B 1 65 ? -17.391 30.344 2.707 1 87.06 65 LYS B C 1
ATOM 3279 O O . LYS B 1 65 ? -17.141 29.406 1.935 1 87.06 65 LYS B O 1
ATOM 3284 N N . SER B 1 66 ? -18.547 30.516 3.154 1 79.81 66 SER B N 1
ATOM 3285 C CA . SER B 1 66 ? -19.672 29.609 2.949 1 79.81 66 SER B CA 1
ATOM 3286 C C . SER B 1 66 ? -20 29.469 1.467 1 79.81 66 SER B C 1
ATOM 3288 O O . SER B 1 66 ? -20.375 28.391 1.008 1 79.81 66 SER B O 1
ATOM 3290 N N . GLU B 1 67 ? -19.844 30.469 0.72 1 77.56 67 GLU B N 1
ATOM 3291 C CA . GLU B 1 67 ? -20.297 30.422 -0.666 1 77.56 67 GLU B CA 1
ATOM 3292 C C . GLU B 1 67 ? -19.125 30.219 -1.625 1 77.56 67 GLU B C 1
ATOM 3294 O O . GLU B 1 67 ? -19.312 30.141 -2.842 1 77.56 67 GLU B O 1
ATOM 3299 N N . SER B 1 68 ? -18.062 29.906 -0.97 1 75.38 68 SER B N 1
ATOM 3300 C CA . SER B 1 68 ? -16.906 29.797 -1.856 1 75.38 68 SER B CA 1
ATOM 3301 C C . SER B 1 68 ? -16.562 28.344 -2.139 1 75.38 68 SER B C 1
ATOM 3303 O O . SER B 1 68 ? -16.609 27.5 -1.24 1 75.38 68 SER B O 1
ATOM 3305 N N . ASN B 1 69 ? -16.516 28.094 -3.459 1 78.88 69 ASN B N 1
ATOM 3306 C CA . ASN B 1 69 ? -15.961 26.812 -3.877 1 78.88 69 ASN B CA 1
ATOM 3307 C C . ASN B 1 69 ? -14.461 26.891 -4.125 1 78.88 69 ASN B C 1
ATOM 3309 O O . ASN B 1 69 ? -14.023 27.516 -5.094 1 78.88 69 ASN B O 1
ATOM 3313 N N . ILE B 1 70 ? -13.734 26.438 -3.223 1 85.88 70 ILE B N 1
ATOM 3314 C CA . ILE B 1 70 ? -12.281 26.469 -3.314 1 85.88 70 ILE B CA 1
ATOM 3315 C C . ILE B 1 70 ? -11.797 25.312 -4.188 1 85.88 70 ILE B C 1
ATOM 3317 O O . ILE B 1 70 ? -12.055 24.141 -3.883 1 85.88 70 ILE B O 1
ATOM 3321 N N . ASP B 1 71 ? -11.188 25.625 -5.262 1 87.44 71 ASP B N 1
ATOM 3322 C CA . ASP B 1 71 ? -10.539 24.625 -6.09 1 87.44 71 ASP B CA 1
ATOM 3323 C C . ASP B 1 71 ? -9.062 24.484 -5.734 1 87.44 71 ASP B C 1
ATOM 3325 O O . ASP B 1 71 ? -8.242 25.312 -6.137 1 87.44 71 ASP B O 1
ATOM 3329 N N . LEU B 1 72 ? -8.727 23.469 -5.094 1 91.19 72 LEU B N 1
ATOM 3330 C CA . LEU B 1 72 ? -7.371 23.25 -4.609 1 91.19 72 LEU B CA 1
ATOM 3331 C C . LEU B 1 72 ? -6.402 23.047 -5.77 1 91.19 72 LEU B C 1
ATOM 3333 O O . LEU B 1 72 ? -5.203 23.312 -5.633 1 91.19 72 LEU B O 1
ATOM 3337 N N . PHE B 1 73 ? -6.875 22.609 -6.871 1 87.5 73 PHE B N 1
ATOM 3338 C CA . PHE B 1 73 ? -6.012 22.25 -7.992 1 87.5 73 PHE B CA 1
ATOM 3339 C C . PHE B 1 73 ? -5.613 23.484 -8.789 1 87.5 73 PHE B C 1
ATOM 3341 O O . PHE B 1 73 ? -4.777 23.406 -9.688 1 87.5 73 PHE B O 1
ATOM 3348 N N . GLU B 1 74 ? -6.133 24.641 -8.359 1 87.56 74 GLU B N 1
ATOM 3349 C CA . GLU B 1 74 ? -5.742 25.922 -8.969 1 87.56 74 GLU B CA 1
ATOM 3350 C C . GLU B 1 74 ? -4.5 26.5 -8.297 1 87.56 74 GLU B C 1
ATOM 3352 O O . GLU B 1 74 ? -3.896 27.438 -8.797 1 87.56 74 GLU B O 1
ATOM 3357 N N . ILE B 1 75 ? -4.164 25.875 -7.223 1 91.12 75 I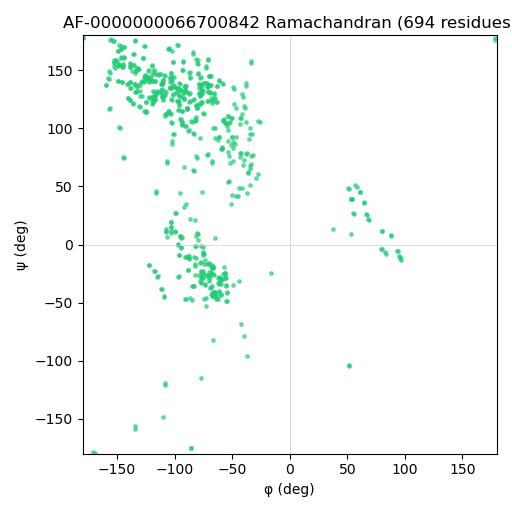LE B N 1
ATOM 3358 C CA . ILE B 1 75 ? -2.969 26.344 -6.535 1 91.12 75 ILE B CA 1
ATOM 3359 C C . ILE B 1 75 ? -1.735 26.062 -7.391 1 91.12 75 ILE B C 1
ATOM 3361 O O . ILE B 1 75 ? -1.462 24.906 -7.734 1 91.12 75 ILE B O 1
ATOM 3365 N N . GLU B 1 76 ? -0.994 27.062 -7.684 1 89.75 76 GLU B N 1
ATOM 3366 C CA . GLU B 1 76 ? 0.148 26.969 -8.586 1 89.75 76 GLU B CA 1
ATOM 3367 C C . GLU B 1 76 ? 1.339 26.297 -7.898 1 89.75 76 GLU B C 1
ATOM 3369 O O . GLU B 1 76 ? 1.623 26.578 -6.734 1 89.75 76 GLU B O 1
ATOM 3374 N N . GLY B 1 77 ? 1.916 25.375 -8.594 1 90.44 77 GLY B N 1
ATOM 3375 C CA . GLY B 1 77 ? 3.117 24.703 -8.117 1 90.44 77 GLY B CA 1
ATOM 3376 C C . GLY B 1 77 ? 4.188 24.578 -9.188 1 90.44 77 GLY B C 1
ATOM 3377 O O . GLY B 1 77 ? 4.355 25.469 -10.016 1 90.44 77 GLY B O 1
ATOM 3378 N N . SER B 1 78 ? 5.047 23.703 -9.023 1 84.38 78 SER B N 1
ATOM 3379 C CA . SER B 1 78 ? 6.133 23.469 -9.969 1 84.38 78 SER B CA 1
ATOM 3380 C C . SER B 1 78 ? 5.785 22.328 -10.93 1 84.38 78 SER B C 1
ATOM 3382 O O . SER B 1 78 ? 4.746 21.688 -10.781 1 84.38 78 SER B O 1
ATOM 3384 N N . LEU B 1 79 ? 6.641 22.203 -11.891 1 74 79 LEU B N 1
ATOM 3385 C CA . LEU B 1 79 ? 6.457 21.141 -12.875 1 74 79 LEU B CA 1
ATOM 3386 C C . LEU B 1 79 ? 6.84 19.781 -12.289 1 74 79 LEU B C 1
ATOM 3388 O O . LEU B 1 79 ? 6.578 18.734 -12.906 1 74 79 LEU B O 1
ATOM 3392 N N . GLY B 1 80 ? 7.348 19.969 -11.148 1 66.88 80 GLY B N 1
ATOM 3393 C CA . GLY B 1 80 ? 7.762 18.719 -10.539 1 66.88 80 GLY B CA 1
ATOM 3394 C C . GLY B 1 80 ? 6.594 17.844 -10.102 1 66.88 80 GLY B C 1
ATOM 3395 O O . GLY B 1 80 ? 5.453 18.312 -10.062 1 66.88 80 GLY B O 1
ATOM 3396 N N . ARG B 1 81 ? 6.957 16.562 -9.977 1 81 81 ARG B N 1
ATOM 3397 C CA . ARG B 1 81 ? 5.957 15.625 -9.484 1 81 81 ARG B CA 1
ATOM 3398 C C . ARG B 1 81 ? 6.277 15.18 -8.062 1 81 81 ARG B C 1
ATOM 3400 O O . ARG B 1 81 ? 7.344 14.617 -7.805 1 81 81 ARG B O 1
ATOM 3407 N N . CYS B 1 82 ? 5.434 15.641 -7.191 1 87.56 82 CYS B N 1
ATOM 3408 C CA . CYS B 1 82 ? 5.531 15.266 -5.785 1 87.56 82 CYS B CA 1
ATOM 3409 C C . CYS B 1 82 ? 4.492 14.211 -5.43 1 87.56 82 CYS B C 1
ATOM 3411 O O . CYS B 1 82 ? 3.393 14.539 -4.98 1 87.56 82 CYS B O 1
ATOM 3413 N N . GLN B 1 83 ? 4.992 12.992 -5.707 1 82.88 83 GLN B N 1
ATOM 3414 C CA . GLN B 1 83 ? 4.129 11.867 -5.371 1 82.88 83 GLN B CA 1
ATOM 3415 C C . GLN B 1 83 ? 4.586 11.188 -4.082 1 82.88 83 GLN B C 1
ATOM 3417 O O . GLN B 1 83 ? 5.785 11.125 -3.803 1 82.88 83 GLN B O 1
ATOM 3422 N N . LEU B 1 84 ? 3.719 10.789 -3.289 1 82.19 84 LEU B N 1
ATOM 3423 C CA . LEU B 1 84 ? 3.961 10.023 -2.07 1 82.19 84 LEU B CA 1
ATOM 3424 C C . LEU B 1 84 ? 4.699 10.867 -1.037 1 82.19 84 LEU B C 1
ATOM 3426 O O . LEU B 1 84 ? 5.586 10.367 -0.342 1 82.19 84 LEU B O 1
ATOM 3430 N N . THR B 1 85 ? 4.543 12.141 -1.135 1 92 85 THR B N 1
ATOM 3431 C CA . THR B 1 85 ? 5.125 13.062 -0.169 1 92 85 THR B CA 1
ATOM 3432 C C . THR B 1 85 ? 4.066 13.578 0.798 1 92 85 THR B C 1
ATOM 3434 O O . THR B 1 85 ? 2.898 13.727 0.426 1 92 85 THR B O 1
ATOM 3437 N N . GLN B 1 86 ? 4.539 13.812 1.987 1 95.38 86 GLN B N 1
ATOM 3438 C CA . GLN B 1 86 ? 3.648 14.281 3.043 1 95.38 86 GLN B CA 1
ATOM 3439 C C . GLN B 1 86 ? 4.285 15.422 3.832 1 95.38 86 GLN B C 1
ATOM 3441 O O . GLN B 1 86 ? 5.367 15.266 4.402 1 95.38 86 GLN B O 1
ATOM 3446 N N . PRO B 1 87 ? 3.617 16.562 3.85 1 97.88 87 PRO B N 1
ATOM 3447 C CA . PRO B 1 87 ? 4.109 17.641 4.715 1 97.88 87 PRO B CA 1
ATOM 3448 C C . PRO B 1 87 ? 3.74 17.438 6.184 1 97.88 87 PRO B C 1
ATOM 3450 O O . PRO B 1 87 ? 2.607 17.047 6.488 1 97.88 87 PRO B O 1
ATOM 3453 N N . LEU B 1 88 ? 4.691 17.641 7.035 1 98 88 LEU B N 1
ATOM 3454 C CA . LEU B 1 88 ? 4.488 17.516 8.477 1 98 88 LEU B CA 1
ATOM 3455 C C . LEU B 1 88 ? 5.07 18.719 9.211 1 98 88 LEU B C 1
ATOM 3457 O O . LEU B 1 88 ? 6.172 19.172 8.898 1 98 88 LEU B O 1
ATOM 3461 N N . PHE B 1 89 ? 4.305 19.219 10.156 1 97.88 89 PHE B N 1
ATOM 3462 C CA . PHE B 1 89 ? 4.855 20.234 11.047 1 97.88 89 PHE B CA 1
ATOM 3463 C C . PHE B 1 89 ? 5.758 19.594 12.094 1 97.88 89 PHE B C 1
ATOM 3465 O O . PHE B 1 89 ? 5.5 18.484 12.555 1 97.88 89 PHE B O 1
ATOM 3472 N N . TYR B 1 90 ? 6.754 20.266 12.406 1 97.12 90 TYR B N 1
ATOM 3473 C CA . TYR B 1 90 ? 7.586 19.969 13.57 1 97.12 90 TYR B CA 1
ATOM 3474 C C . TYR B 1 90 ? 8.141 21.266 14.172 1 97.12 90 TYR B C 1
ATOM 3476 O O . TYR B 1 90 ? 7.961 22.344 13.609 1 97.12 90 TYR B O 1
ATOM 3484 N N . ARG B 1 91 ? 8.688 21.156 15.328 1 96.56 91 ARG B N 1
ATOM 3485 C CA . ARG B 1 91 ? 9.164 22.359 15.992 1 96.56 91 ARG B CA 1
ATOM 3486 C C . ARG B 1 91 ? 10.664 22.297 16.234 1 96.56 91 ARG B C 1
ATOM 3488 O O . ARG B 1 91 ? 11.18 21.297 16.734 1 96.56 91 ARG B O 1
ATOM 3495 N N . GLN B 1 92 ? 11.289 23.297 15.789 1 94.31 92 GLN B N 1
ATOM 3496 C CA . GLN B 1 92 ? 12.727 23.46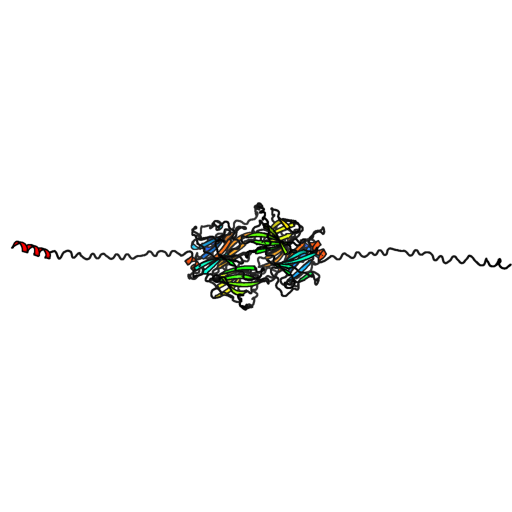9 16 1 94.31 92 GLN B CA 1
ATOM 3497 C C . GLN B 1 92 ? 13.062 24.922 16.328 1 94.31 92 GLN B C 1
ATOM 3499 O O . GLN B 1 92 ? 12.516 25.844 15.719 1 94.31 92 GLN B O 1
ATOM 3504 N N . ASN B 1 93 ? 13.914 25.109 17.359 1 92.56 93 ASN B N 1
ATOM 3505 C CA . ASN B 1 93 ? 14.297 26.438 17.828 1 92.56 93 ASN B CA 1
ATOM 3506 C C . ASN B 1 93 ? 13.078 27.297 18.125 1 92.56 93 ASN B C 1
ATOM 3508 O O . ASN B 1 93 ? 12.992 28.453 17.688 1 92.56 93 ASN B O 1
ATOM 3512 N N . ASN B 1 94 ? 12.102 26.719 18.672 1 91.81 94 ASN B N 1
ATOM 3513 C CA . ASN B 1 94 ? 10.875 27.344 19.141 1 91.81 94 ASN B CA 1
ATOM 3514 C C . ASN B 1 94 ? 10.031 27.875 17.984 1 91.81 94 ASN B C 1
ATOM 3516 O O . ASN B 1 94 ? 9.211 28.766 18.172 1 91.81 94 ASN B O 1
ATOM 3520 N N . GLU B 1 95 ? 10.281 27.328 16.875 1 95.44 95 GLU B N 1
ATOM 3521 C CA . GLU B 1 95 ? 9.492 27.688 15.703 1 95.44 95 GLU B CA 1
ATOM 3522 C C . GLU B 1 95 ? 8.93 26.453 15.008 1 95.44 95 GLU B C 1
ATOM 3524 O O . GLU B 1 95 ? 9.625 25.438 14.891 1 95.44 95 GLU B O 1
ATOM 3529 N N . TYR B 1 96 ? 7.723 26.625 14.586 1 96.38 96 TYR B N 1
ATOM 3530 C CA . TYR B 1 96 ? 7.137 25.562 13.773 1 96.38 96 TYR B CA 1
ATOM 3531 C C . TYR B 1 96 ? 7.664 25.609 12.344 1 96.38 96 TYR B C 1
ATOM 3533 O O . TYR B 1 96 ? 7.676 26.672 11.711 1 96.38 96 TYR B O 1
ATOM 3541 N N . GLN B 1 97 ? 8.117 24.5 11.938 1 96.5 97 GLN B N 1
ATOM 3542 C CA . GLN B 1 97 ? 8.656 24.328 10.594 1 96.5 97 GLN B CA 1
ATOM 3543 C C . GLN B 1 97 ? 7.98 23.156 9.883 1 96.5 97 GLN B C 1
ATOM 3545 O O . GLN B 1 97 ? 7.164 22.453 10.477 1 96.5 97 GLN B O 1
ATOM 3550 N N . LEU B 1 98 ? 8.289 23.047 8.547 1 97.31 98 LEU B N 1
ATOM 3551 C CA . LEU B 1 98 ? 7.738 21.938 7.773 1 97.31 98 LEU B CA 1
ATOM 3552 C C . LEU B 1 98 ? 8.836 20.953 7.379 1 97.31 98 LEU B C 1
ATOM 3554 O O . LEU B 1 98 ? 9.945 21.359 7.031 1 97.31 98 LEU B O 1
ATOM 3558 N N . LEU B 1 99 ? 8.547 19.781 7.48 1 97.38 99 LEU B N 1
ATOM 3559 C CA . LEU B 1 99 ? 9.336 18.75 6.816 1 97.38 99 LEU B CA 1
ATOM 3560 C C . LEU B 1 99 ? 8.469 17.938 5.848 1 97.38 99 LEU B C 1
ATOM 3562 O O . LEU B 1 99 ? 7.273 17.75 6.086 1 97.38 99 LEU B O 1
ATOM 3566 N N . ILE B 1 100 ? 9.031 17.547 4.719 1 97.5 100 ILE B N 1
ATOM 3567 C CA . ILE B 1 100 ? 8.359 16.719 3.727 1 97.5 100 ILE B CA 1
ATOM 3568 C C . ILE B 1 100 ? 8.875 15.281 3.818 1 97.5 100 ILE B C 1
ATOM 3570 O O . ILE B 1 100 ? 10.055 15.023 3.551 1 97.5 100 ILE B O 1
ATOM 3574 N N . ALA B 1 101 ? 8.016 14.398 4.246 1 97.19 101 ALA B N 1
ATOM 3575 C CA . ALA B 1 101 ? 8.383 12.992 4.371 1 97.19 101 ALA B CA 1
ATOM 3576 C C . ALA B 1 101 ? 8.086 12.227 3.084 1 97.19 101 ALA B C 1
ATOM 3578 O O . ALA B 1 101 ? 7.039 12.422 2.467 1 97.19 101 ALA B O 1
ATOM 3579 N N . GLN B 1 102 ? 9.039 11.398 2.705 1 94.56 102 GLN B N 1
ATOM 3580 C CA . GLN B 1 102 ? 8.891 10.516 1.55 1 94.56 102 GLN B CA 1
ATOM 3581 C C . GLN B 1 102 ? 9.641 9.203 1.76 1 94.56 102 GLN B C 1
ATOM 3583 O O . GLN B 1 102 ? 10.859 9.141 1.576 1 94.56 102 GLN B O 1
ATOM 3588 N N . LYS B 1 103 ? 8.914 8.18 2.117 1 93.38 103 LYS B N 1
ATOM 3589 C CA . LYS B 1 103 ? 9.445 6.836 2.326 1 93.38 103 LYS B CA 1
ATOM 3590 C C . LYS B 1 103 ? 10.648 6.859 3.264 1 93.38 103 LYS B C 1
ATOM 3592 O O . LYS B 1 103 ? 10.523 7.234 4.43 1 93.38 103 LYS B O 1
ATOM 3597 N N . MET B 1 104 ? 11.922 6.719 2.693 1 95 104 MET B N 1
ATOM 3598 C CA . MET B 1 104 ? 13.094 6.602 3.553 1 95 104 MET B CA 1
ATOM 3599 C C . MET B 1 104 ? 13.875 7.914 3.594 1 95 104 MET B C 1
ATOM 3601 O O . MET B 1 104 ? 15.031 7.941 4.016 1 95 104 MET B O 1
ATOM 3605 N N . SER B 1 105 ? 13.18 9 3.203 1 95.56 105 SER B N 1
ATOM 3606 C CA . SER B 1 105 ? 13.812 10.32 3.225 1 95.56 105 SER B CA 1
ATOM 3607 C C . SER B 1 105 ? 12.867 11.367 3.811 1 95.56 105 SER B C 1
ATOM 3609 O O . SER B 1 105 ? 11.648 11.195 3.795 1 95.56 105 SER B O 1
ATOM 3611 N N . VAL B 1 106 ? 13.484 12.336 4.312 1 97.12 106 VAL B N 1
ATOM 3612 C CA . VAL B 1 106 ? 12.75 13.555 4.656 1 97.12 106 VAL B CA 1
ATOM 3613 C C . VAL B 1 106 ? 13.516 14.773 4.152 1 97.12 106 VAL B C 1
ATOM 3615 O O . VAL B 1 106 ? 14.742 14.742 4.031 1 97.12 106 VAL B O 1
ATOM 3618 N N . TYR B 1 107 ? 12.773 15.789 3.838 1 96.56 107 TYR B N 1
ATOM 3619 C CA . TYR B 1 107 ? 13.328 17.047 3.371 1 96.56 107 TYR B CA 1
ATOM 3620 C C . TYR B 1 107 ? 12.992 18.188 4.34 1 96.56 107 TYR B C 1
ATOM 3622 O O . TYR B 1 107 ? 11.828 18.375 4.691 1 96.56 107 TYR B O 1
ATOM 3630 N N . THR B 1 108 ? 14.031 18.797 4.73 1 96.56 108 THR B N 1
ATOM 3631 C CA . THR B 1 108 ? 13.828 19.969 5.57 1 96.56 108 THR B CA 1
ATOM 3632 C C . THR B 1 108 ? 14.227 21.234 4.824 1 96.56 108 THR B C 1
ATOM 3634 O O . THR B 1 108 ? 15.172 21.234 4.035 1 96.56 108 THR B O 1
ATOM 3637 N N . GLY B 1 109 ? 13.438 22.203 4.98 1 91.62 109 GLY B N 1
ATOM 3638 C CA . GLY B 1 109 ? 13.656 23.5 4.363 1 91.62 109 GLY B CA 1
ATOM 3639 C C . GLY B 1 109 ? 12.727 24.578 4.883 1 91.62 109 GLY B C 1
ATOM 3640 O O . GLY B 1 109 ? 11.977 24.344 5.84 1 91.62 109 GLY B O 1
ATOM 3641 N N . GLN B 1 110 ? 12.914 25.703 4.336 1 89.19 110 GLN B N 1
ATOM 3642 C CA . GLN B 1 110 ? 12.102 26.828 4.781 1 89.19 110 GLN B CA 1
ATOM 3643 C C . GLN B 1 110 ? 10.891 27.031 3.865 1 89.19 110 GLN B C 1
ATOM 3645 O O . GLN B 1 110 ? 11.047 27.203 2.656 1 89.19 110 GLN B O 1
ATOM 3650 N N . CYS B 1 111 ? 9.82 26.844 4.43 1 93.69 111 CYS B N 1
ATOM 3651 C CA . CYS B 1 111 ? 8.594 27.219 3.736 1 93.69 111 CYS B CA 1
ATOM 3652 C C . CYS B 1 111 ? 8.266 28.688 3.947 1 93.69 111 CYS B C 1
ATOM 3654 O O . CYS B 1 111 ? 7.867 29.094 5.043 1 93.69 111 CYS B O 1
ATOM 3656 N N . ILE B 1 112 ? 8.492 29.469 2.922 1 92.38 112 ILE B N 1
ATOM 3657 C CA . ILE B 1 112 ? 8.109 30.875 2.971 1 92.38 112 ILE B CA 1
ATOM 3658 C C . ILE B 1 112 ? 6.66 31.031 2.51 1 92.38 112 ILE B C 1
ATOM 3660 O O . ILE B 1 112 ? 6.387 31.078 1.309 1 92.38 112 ILE B O 1
ATOM 3664 N N . TRP B 1 113 ? 5.816 31.125 3.469 1 95.5 113 TRP B N 1
ATOM 3665 C CA . TRP B 1 113 ? 4.387 31.172 3.189 1 95.5 113 TRP B CA 1
ATOM 3666 C C . TRP B 1 113 ? 4.023 32.438 2.402 1 95.5 113 TRP B C 1
ATOM 3668 O O . TRP B 1 113 ? 4.328 33.531 2.83 1 95.5 113 TRP B O 1
ATOM 3678 N N . GLN B 1 114 ? 3.455 32.219 1.315 1 92.88 114 GLN B N 1
ATOM 3679 C CA . GLN B 1 114 ? 2.971 33.344 0.486 1 92.88 114 GLN B CA 1
ATOM 3680 C C . GLN B 1 114 ? 1.456 33.469 0.601 1 92.88 114 GLN B C 1
ATOM 3682 O O . GLN B 1 114 ? 0.733 32.469 0.679 1 92.88 114 GLN B O 1
ATOM 3687 N N . ASN B 1 115 ? 1.034 34.688 0.623 1 89.94 115 ASN B N 1
ATOM 3688 C CA . ASN B 1 115 ? -0.389 34.969 0.71 1 89.94 115 ASN B CA 1
ATOM 3689 C C . ASN B 1 115 ? -0.939 35.469 -0.625 1 89.94 115 ASN B C 1
ATOM 3691 O O . ASN B 1 115 ? -1.375 36.625 -0.736 1 89.94 115 ASN B O 1
ATOM 3695 N N . ARG B 1 116 ? -1.039 34.625 -1.537 1 83 116 ARG B N 1
ATOM 3696 C CA . ARG B 1 116 ? -1.5 35 -2.869 1 83 116 ARG B CA 1
ATOM 3697 C C . ARG B 1 116 ? -3 34.781 -3.016 1 83 116 ARG B C 1
ATOM 3699 O O . ARG B 1 116 ? -3.566 35 -4.086 1 83 116 ARG B O 1
ATOM 3706 N N . SER B 1 117 ? -3.621 34.281 -2.002 1 87.81 117 SER B N 1
ATOM 3707 C CA . SER B 1 117 ? -5.055 34 -1.966 1 87.81 117 SER B CA 1
ATOM 3708 C C . SER B 1 117 ? -5.664 34.438 -0.637 1 87.81 117 SER B C 1
ATOM 3710 O O . SER B 1 117 ? -4.98 34.469 0.388 1 87.81 117 SER B O 1
ATOM 3712 N N . ASP B 1 118 ? -6.906 34.812 -0.756 1 87.44 118 ASP B N 1
ATOM 3713 C CA . ASP B 1 118 ? -7.613 35.156 0.475 1 87.44 118 ASP B CA 1
ATOM 3714 C C . ASP B 1 118 ? -8.023 33.906 1.238 1 87.44 118 ASP B C 1
ATOM 3716 O O . ASP B 1 118 ? -8.484 34 2.379 1 87.44 118 ASP B O 1
ATOM 3720 N N . VAL B 1 119 ? -7.707 32.844 0.659 1 90.25 119 VAL B N 1
ATOM 3721 C CA . VAL B 1 119 ? -8.234 31.609 1.227 1 90.25 119 VAL B CA 1
ATOM 3722 C C . VAL B 1 119 ? -7.098 30.781 1.83 1 90.25 119 VAL B C 1
ATOM 3724 O O . VAL B 1 119 ? -7.262 30.156 2.879 1 90.25 119 VAL B O 1
ATOM 3727 N N . TYR B 1 120 ? -5.996 30.844 1.107 1 94.19 120 TYR B N 1
ATOM 3728 C CA . TYR B 1 120 ? -4.938 29.953 1.549 1 94.19 120 TYR B CA 1
ATOM 3729 C C . TYR B 1 120 ? -3.578 30.625 1.49 1 94.19 120 TYR B C 1
ATOM 3731 O O . TYR B 1 120 ? -3.385 31.578 0.727 1 94.19 120 TYR B O 1
ATOM 3739 N N . LEU B 1 121 ? -2.662 30.156 2.367 1 96.19 121 LEU B N 1
ATOM 3740 C CA . LEU B 1 121 ? -1.228 30.391 2.229 1 96.19 121 LEU B CA 1
ATOM 3741 C C . LEU B 1 121 ? -0.563 29.234 1.475 1 96.19 121 LEU B C 1
ATOM 3743 O O . LEU B 1 121 ? -1.059 28.109 1.493 1 96.19 121 LEU B O 1
ATOM 3747 N N . SER B 1 122 ? 0.499 29.562 0.765 1 96.38 122 SER B N 1
ATOM 3748 C CA . SER B 1 122 ? 1.145 28.484 0.033 1 96.38 122 SER B CA 1
ATOM 3749 C C . SER B 1 122 ? 2.658 28.672 -0.008 1 96.38 122 SER B C 1
ATOM 3751 O O . SER B 1 122 ? 3.16 29.781 0.204 1 96.38 122 SER B O 1
ATOM 3753 N N . CYS B 1 123 ? 3.389 27.672 -0.161 1 96.38 123 CYS B N 1
ATOM 3754 C CA . CYS B 1 123 ? 4.812 27.641 -0.474 1 96.38 123 CYS B CA 1
ATOM 3755 C C . CYS B 1 123 ? 5.145 26.469 -1.389 1 96.38 123 CYS B C 1
ATOM 3757 O O . CYS B 1 123 ? 4.277 25.641 -1.694 1 96.38 123 CYS B O 1
ATOM 3759 N N . LEU B 1 124 ? 6.344 26.453 -1.89 1 95.31 124 LEU B N 1
ATOM 3760 C CA . LEU B 1 124 ? 6.719 25.438 -2.881 1 95.31 124 LEU B CA 1
ATOM 3761 C C . LEU B 1 124 ? 7.82 24.531 -2.344 1 95.31 124 LEU B C 1
ATOM 3763 O O . LEU B 1 124 ? 8.82 25.016 -1.81 1 95.31 124 LEU B O 1
ATOM 3767 N N . PHE B 1 125 ? 7.629 23.266 -2.443 1 95.44 125 PHE B N 1
ATOM 3768 C CA . PHE B 1 125 ? 8.672 22.281 -2.17 1 95.44 125 PHE B CA 1
ATOM 3769 C C . PHE B 1 125 ? 9.562 22.094 -3.391 1 95.44 125 PHE B C 1
ATOM 3771 O O . PHE B 1 125 ? 9.07 21.781 -4.477 1 95.44 125 PHE B O 1
ATOM 3778 N N . ASP B 1 126 ? 10.742 22.266 -3.152 1 91.5 126 ASP B N 1
ATOM 3779 C CA . ASP B 1 126 ? 11.75 22.031 -4.172 1 91.5 126 ASP B CA 1
ATOM 3780 C C . ASP B 1 126 ? 12.828 21.078 -3.66 1 91.5 126 ASP B C 1
ATOM 3782 O O . ASP B 1 126 ? 13.641 21.438 -2.812 1 91.5 126 ASP B O 1
ATOM 3786 N N . ARG B 1 127 ? 12.914 19.953 -4.242 1 88.62 127 ARG B N 1
ATOM 3787 C CA . ARG B 1 127 ? 13.844 18.922 -3.82 1 88.62 127 ARG B CA 1
ATOM 3788 C C . ARG B 1 127 ? 15.289 19.391 -3.912 1 88.62 127 ARG B C 1
ATOM 3790 O O . ARG B 1 127 ? 16.156 18.922 -3.168 1 88.62 127 ARG B O 1
ATOM 3797 N N . LYS B 1 128 ? 15.516 20.266 -4.816 1 88.06 128 LYS B N 1
ATOM 3798 C CA . LYS B 1 128 ? 16.875 20.75 -5.02 1 88.06 128 LYS B CA 1
ATOM 3799 C C . LYS B 1 128 ? 17.281 21.75 -3.941 1 88.06 128 LYS B C 1
ATOM 3801 O O . LYS B 1 128 ? 18.453 21.875 -3.605 1 88.06 128 LYS B O 1
ATOM 3806 N N . GLN B 1 129 ? 16.344 22.438 -3.404 1 92.06 129 GLN B N 1
ATOM 3807 C CA . GLN B 1 129 ? 16.625 23.516 -2.457 1 92.06 129 GLN B CA 1
ATOM 3808 C C . GLN B 1 129 ? 16.5 23.031 -1.018 1 92.06 129 GLN B C 1
ATOM 3810 O O . GLN B 1 129 ? 17.109 23.594 -0.106 1 92.06 129 GLN B O 1
ATOM 3815 N N . TRP B 1 130 ? 15.688 22.047 -0.821 1 95.06 130 TRP B N 1
ATOM 3816 C CA . TRP B 1 130 ? 15.484 21.516 0.525 1 95.06 130 TRP B CA 1
ATOM 3817 C C . TRP B 1 130 ? 16.531 20.453 0.862 1 95.06 130 TRP B C 1
ATOM 3819 O O . TRP B 1 130 ? 17 19.719 -0.017 1 95.06 130 TRP B O 1
ATOM 3829 N N . GLN B 1 131 ? 16.938 20.422 2.076 1 96.12 131 GLN B N 1
ATOM 3830 C CA . GLN B 1 131 ? 17.938 19.469 2.52 1 96.12 131 GLN B CA 1
ATOM 3831 C C . GLN B 1 131 ? 17.344 18.078 2.701 1 96.12 131 GLN B C 1
ATOM 3833 O O . GLN B 1 131 ? 16.375 17.906 3.447 1 96.12 131 GLN B O 1
ATOM 3838 N N . LYS B 1 132 ? 17.922 17.125 1.975 1 95.38 132 LYS B N 1
ATOM 3839 C CA . LYS B 1 132 ? 17.469 15.742 2.078 1 95.38 132 LYS B CA 1
ATOM 3840 C C . LYS B 1 132 ? 18.172 15.016 3.221 1 95.38 132 LYS B C 1
ATOM 3842 O O . LYS B 1 132 ? 19.391 15.102 3.363 1 95.38 132 LYS B O 1
ATOM 3847 N N . HIS B 1 133 ? 17.438 14.359 4.074 1 96.56 133 HIS B N 1
ATOM 3848 C CA . HIS B 1 133 ? 17.938 13.508 5.145 1 96.56 133 HIS B CA 1
ATOM 3849 C C . HIS B 1 133 ? 17.469 12.062 4.961 1 96.56 133 HIS B C 1
ATOM 3851 O O . HIS B 1 133 ? 16.297 11.82 4.648 1 96.56 133 HIS B O 1
ATOM 3857 N N . SER B 1 134 ? 18.406 11.125 5.074 1 95.25 134 SER B N 1
ATOM 3858 C CA . SER B 1 134 ? 18.016 9.711 5.066 1 95.25 134 SER B CA 1
ATOM 3859 C C . SER B 1 134 ? 17.438 9.289 6.41 1 95.25 134 SER B C 1
ATOM 3861 O O . SER B 1 134 ? 18.062 9.469 7.453 1 95.25 134 SER B O 1
ATOM 3863 N N . VAL B 1 135 ? 16.25 8.82 6.375 1 97.12 135 VAL B N 1
ATOM 3864 C CA . VAL B 1 135 ? 15.625 8.305 7.586 1 97.12 135 VAL B CA 1
ATOM 3865 C C . VAL B 1 135 ? 15.344 6.812 7.426 1 97.12 135 VAL B C 1
ATOM 3867 O O . VAL B 1 135 ? 14.227 6.355 7.676 1 97.12 135 VAL B O 1
ATOM 3870 N N . LYS B 1 136 ? 16.266 6.129 6.957 1 95.06 136 LYS B N 1
ATOM 3871 C CA . LYS B 1 136 ? 16.203 4.672 6.844 1 95.06 136 LYS B CA 1
ATOM 3872 C C . LYS B 1 136 ? 16.391 4.008 8.203 1 95.06 136 LYS B C 1
ATOM 3874 O O . LYS B 1 136 ? 17.5 3.979 8.75 1 95.06 136 LYS B O 1
ATOM 3879 N N . PRO B 1 137 ? 15.375 3.387 8.664 1 95.5 137 PRO B N 1
ATOM 3880 C CA . PRO B 1 137 ? 15.43 2.908 10.047 1 95.5 137 PRO B CA 1
ATOM 3881 C C . PRO B 1 137 ? 16.172 1.579 10.18 1 95.5 137 PRO B C 1
ATOM 3883 O O . PRO B 1 137 ? 16.516 1.174 11.289 1 95.5 137 PRO B O 1
ATOM 3886 N N . SER B 1 138 ? 16.328 0.871 9.102 1 92.12 138 SER B N 1
ATOM 3887 C CA . SER B 1 138 ? 16.969 -0.437 9.094 1 92.12 138 SER B CA 1
ATOM 3888 C C . SER B 1 138 ? 17.891 -0.596 7.891 1 92.12 138 SER B C 1
ATOM 3890 O O . SER B 1 138 ? 17.688 0.054 6.859 1 92.12 138 SER B O 1
ATOM 3892 N N . THR B 1 139 ? 18.828 -1.466 8.055 1 88.5 139 THR B N 1
ATOM 3893 C CA . THR B 1 139 ? 19.75 -1.722 6.961 1 88.5 139 THR B CA 1
ATOM 3894 C C . THR B 1 139 ? 19.156 -2.713 5.965 1 88.5 139 THR B C 1
ATOM 3896 O O . THR B 1 139 ? 19.656 -2.861 4.852 1 88.5 139 THR B O 1
ATOM 3899 N N . SER B 1 140 ? 18.109 -3.281 6.371 1 87.12 140 SER B N 1
ATOM 3900 C CA . SER B 1 140 ? 17.484 -4.281 5.508 1 87.12 140 SER B CA 1
ATOM 3901 C C . SER B 1 140 ? 16.828 -3.637 4.289 1 87.12 140 SER B C 1
ATOM 3903 O O . SER B 1 140 ? 16.109 -2.641 4.418 1 87.12 140 SER B O 1
ATOM 3905 N N . ASP B 1 141 ? 17.031 -4.242 3.139 1 85 141 ASP B N 1
ATOM 3906 C CA . ASP B 1 141 ? 16.422 -3.77 1.896 1 85 141 ASP B CA 1
ATOM 3907 C C . ASP B 1 141 ? 14.938 -4.098 1.847 1 85 141 ASP B C 1
ATOM 3909 O O . ASP B 1 141 ? 14.203 -3.564 1.009 1 85 141 ASP B O 1
ATOM 3913 N N . ASP B 1 142 ? 14.523 -4.844 2.775 1 86.94 142 ASP B N 1
ATOM 3914 C CA . ASP B 1 142 ? 13.141 -5.293 2.729 1 86.94 142 ASP B CA 1
ATOM 3915 C C . ASP B 1 142 ? 12.273 -4.508 3.715 1 86.94 142 ASP B C 1
ATOM 3917 O O . ASP B 1 142 ? 11.148 -4.906 4.008 1 86.94 142 ASP B O 1
ATOM 3921 N N . THR B 1 143 ? 12.844 -3.443 4.148 1 90.81 143 THR B N 1
ATOM 3922 C CA . THR B 1 143 ? 12.109 -2.529 5.02 1 90.81 143 THR B CA 1
ATOM 3923 C C . THR B 1 143 ? 11.031 -1.786 4.234 1 90.81 143 THR B C 1
ATOM 3925 O O . THR B 1 143 ? 11.289 -1.266 3.15 1 90.81 143 THR B O 1
ATOM 3928 N N . GLU B 1 144 ? 9.828 -1.787 4.816 1 91.69 144 GLU B N 1
ATOM 3929 C CA . GLU B 1 144 ? 8.734 -1.059 4.176 1 91.69 144 GLU B CA 1
ATOM 3930 C C . GLU B 1 144 ? 8.195 0.039 5.09 1 91.69 144 GLU B C 1
ATOM 3932 O O . GLU B 1 144 ? 7.668 -0.246 6.164 1 91.69 144 GLU B O 1
ATOM 3937 N N . ILE B 1 145 ? 8.258 1.212 4.613 1 95.12 145 ILE B N 1
ATOM 3938 C CA . ILE B 1 145 ? 7.773 2.342 5.398 1 95.12 145 ILE B CA 1
ATOM 3939 C C . ILE B 1 145 ? 6.25 2.375 5.367 1 95.12 145 ILE B C 1
ATOM 3941 O O . ILE B 1 145 ? 5.641 2.303 4.297 1 95.12 145 ILE B O 1
ATOM 3945 N N . ILE B 1 146 ? 5.691 2.469 6.516 1 95 146 ILE B N 1
ATOM 3946 C CA . ILE B 1 146 ? 4.238 2.557 6.645 1 95 146 ILE B CA 1
ATOM 3947 C C . ILE B 1 146 ? 3.809 4.02 6.641 1 95 146 ILE B C 1
ATOM 3949 O O . ILE B 1 146 ? 2.834 4.387 5.98 1 95 146 ILE B O 1
ATOM 3953 N N . GLY B 1 147 ? 4.531 4.77 7.43 1 96.56 147 GLY B N 1
ATOM 3954 C CA . GLY B 1 147 ? 4.191 6.184 7.504 1 96.56 147 GLY B CA 1
ATOM 3955 C C . GLY B 1 147 ? 5.09 6.965 8.438 1 96.56 147 GLY B C 1
ATOM 3956 O O . GLY B 1 147 ? 5.992 6.398 9.062 1 96.56 147 GLY B O 1
ATOM 3957 N N . HIS B 1 148 ? 4.824 8.227 8.461 1 98 148 HIS B N 1
ATOM 3958 C CA . HIS B 1 148 ? 5.574 9.172 9.281 1 98 148 HIS B CA 1
ATOM 3959 C C . HIS B 1 148 ? 4.641 9.992 10.172 1 98 148 HIS B C 1
ATOM 3961 O O . HIS B 1 148 ? 3.561 10.398 9.734 1 98 148 HIS B O 1
ATOM 3967 N N . ILE B 1 149 ? 5.113 10.188 11.367 1 97.88 149 ILE B N 1
ATOM 3968 C CA . ILE B 1 149 ? 4.371 11.023 12.305 1 97.88 149 ILE B CA 1
ATOM 3969 C C . ILE B 1 149 ? 5.34 11.922 13.07 1 97.88 149 ILE B C 1
ATOM 3971 O O . ILE B 1 149 ? 6.434 11.484 13.445 1 97.88 149 ILE B O 1
ATOM 3975 N N . THR B 1 150 ? 4.91 13.094 13.234 1 96.75 150 THR B N 1
ATOM 3976 C CA . THR B 1 150 ? 5.66 13.961 14.133 1 96.75 150 THR B CA 1
ATOM 3977 C C . THR B 1 150 ? 4.848 14.273 15.383 1 96.75 150 THR B C 1
ATOM 3979 O O . THR B 1 150 ? 3.613 14.297 15.336 1 96.75 150 THR B O 1
ATOM 3982 N N . ASP B 1 151 ? 5.543 14.414 16.453 1 93.69 151 ASP B N 1
ATOM 3983 C CA . ASP B 1 151 ? 5.004 15.234 17.531 1 93.69 151 ASP B CA 1
ATOM 3984 C C . ASP B 1 151 ? 5.254 16.719 17.266 1 93.69 151 ASP B C 1
ATOM 3986 O O . ASP B 1 151 ? 6.379 17.203 17.406 1 93.69 151 ASP B O 1
ATOM 3990 N N . VAL B 1 152 ? 4.238 17.359 16.938 1 95.12 152 VAL B N 1
ATOM 3991 C CA . VAL B 1 152 ? 4.305 18.688 16.312 1 95.12 152 VAL B CA 1
ATOM 3992 C C . VAL B 1 152 ? 5.086 19.641 17.203 1 95.12 152 VAL B C 1
ATOM 3994 O O . VAL B 1 152 ? 5.699 20.594 16.703 1 95.12 152 VAL B O 1
ATOM 3997 N N . ASP B 1 153 ? 5.168 19.438 18.469 1 94.19 153 ASP B N 1
ATOM 3998 C CA . ASP B 1 153 ? 5.785 20.375 19.406 1 94.19 153 ASP B CA 1
ATOM 3999 C C . ASP B 1 153 ? 7.242 20.016 19.672 1 94.19 153 ASP B C 1
ATOM 4001 O O . ASP B 1 153 ? 7.883 20.578 20.562 1 94.19 153 ASP B O 1
ATOM 4005 N N . THR B 1 154 ? 7.734 19.062 18.938 1 96.94 154 THR B N 1
ATOM 4006 C CA . THR B 1 154 ? 9.109 18.625 19.125 1 96.94 154 THR B CA 1
ATOM 4007 C C . THR B 1 154 ? 9.812 18.469 17.781 1 96.94 154 THR B C 1
ATOM 4009 O O . THR B 1 154 ? 9.211 18.688 16.734 1 96.94 154 THR B O 1
ATOM 4012 N N . ASN B 1 155 ? 11.078 18.156 17.875 1 97.19 155 ASN B N 1
ATOM 4013 C CA . ASN B 1 155 ? 11.852 17.906 16.672 1 97.19 155 ASN B CA 1
ATOM 4014 C C . ASN B 1 155 ? 11.992 16.406 16.406 1 97.19 155 ASN B C 1
ATOM 4016 O O . ASN B 1 155 ? 12.969 15.961 15.805 1 97.19 155 ASN B O 1
ATOM 4020 N N . ILE B 1 156 ? 11 15.688 16.906 1 98.06 156 ILE B N 1
ATOM 4021 C CA . ILE B 1 156 ? 11.055 14.234 16.797 1 98.06 156 ILE B CA 1
ATOM 4022 C C . ILE B 1 156 ? 10.148 13.758 15.664 1 98.06 156 ILE B C 1
ATOM 4024 O O . ILE B 1 156 ? 8.992 14.172 15.57 1 98.06 156 ILE B O 1
ATOM 4028 N N . LEU B 1 157 ? 10.664 12.945 14.805 1 98.38 157 LEU B N 1
ATOM 4029 C CA . LEU B 1 157 ? 9.945 12.242 13.742 1 98.38 157 LEU B CA 1
ATOM 4030 C C . LEU B 1 157 ? 9.852 10.75 14.055 1 98.38 157 LEU B C 1
ATOM 4032 O O . LEU B 1 157 ? 10.859 10.117 14.383 1 98.38 157 LEU B O 1
ATOM 4036 N N . HIS B 1 158 ? 8.719 10.242 14 1 98.56 158 HIS B N 1
ATOM 4037 C CA . HIS B 1 158 ? 8.5 8.805 14.094 1 98.56 158 HIS B CA 1
ATOM 4038 C C . HIS B 1 158 ? 8.352 8.172 12.719 1 98.56 158 HIS B C 1
ATOM 4040 O O . HIS B 1 158 ? 7.496 8.586 11.93 1 98.56 158 HIS B O 1
ATOM 4046 N N . VAL B 1 159 ? 9.188 7.219 12.461 1 98.19 159 VAL B N 1
ATOM 4047 C CA . VAL B 1 159 ? 9.133 6.461 11.219 1 98.19 159 VAL B CA 1
ATOM 4048 C C . VAL B 1 159 ? 8.594 5.059 11.484 1 98.19 159 VAL B C 1
ATOM 4050 O O . VAL B 1 159 ? 9.281 4.234 12.102 1 98.19 159 VAL B O 1
ATOM 4053 N N . PHE B 1 160 ? 7.453 4.82 10.984 1 97.94 160 PHE B N 1
ATOM 4054 C CA . PHE B 1 160 ? 6.824 3.514 11.156 1 97.94 160 PHE B CA 1
ATOM 4055 C C . PHE B 1 160 ? 7.125 2.609 9.969 1 97.94 160 PHE B C 1
ATOM 4057 O O . PHE B 1 160 ? 6.988 3.023 8.812 1 97.94 160 PHE B O 1
ATOM 4064 N N . TYR B 1 161 ? 7.535 1.353 10.305 1 95.94 161 TYR B N 1
ATOM 4065 C CA . TYR B 1 161 ? 7.91 0.485 9.188 1 95.94 161 TYR B CA 1
ATOM 4066 C C . TYR B 1 161 ? 7.691 -0.981 9.547 1 95.94 161 TYR B C 1
ATOM 4068 O O . TYR B 1 161 ? 7.629 -1.337 10.727 1 95.94 161 TYR B O 1
ATOM 4076 N N . ASN B 1 162 ? 7.52 -1.788 8.484 1 92.94 162 ASN B N 1
ATOM 4077 C CA . ASN B 1 162 ? 7.551 -3.244 8.562 1 92.94 162 ASN B CA 1
ATOM 4078 C C . ASN B 1 162 ? 8.945 -3.793 8.289 1 92.94 162 ASN B C 1
ATOM 4080 O O . ASN B 1 162 ? 9.602 -3.387 7.324 1 92.94 162 ASN B O 1
ATOM 4084 N N . ASP B 1 163 ? 9.359 -4.648 9.156 1 90.81 163 ASP B N 1
ATOM 4085 C CA . ASP B 1 163 ? 10.602 -5.34 8.828 1 90.81 163 ASP B CA 1
ATOM 4086 C C . ASP B 1 163 ? 10.336 -6.57 7.961 1 90.81 163 ASP B C 1
ATOM 4088 O O . ASP B 1 163 ? 9.203 -6.797 7.527 1 90.81 163 ASP B O 1
ATOM 4092 N N . GLU B 1 164 ? 11.344 -7.34 7.664 1 84.44 164 GLU B N 1
ATOM 4093 C CA . GLU B 1 164 ? 11.25 -8.461 6.734 1 84.44 164 GLU B CA 1
ATOM 4094 C C . GLU B 1 164 ? 10.352 -9.57 7.285 1 84.44 164 GLU B C 1
ATOM 4096 O O . GLU B 1 164 ? 9.859 -10.414 6.535 1 84.44 164 GLU B O 1
ATOM 4101 N N . ASN B 1 165 ? 10.148 -9.586 8.602 1 83.88 165 ASN B N 1
ATOM 4102 C CA . ASN B 1 165 ? 9.328 -10.609 9.242 1 83.88 165 ASN B CA 1
ATOM 4103 C C . ASN B 1 165 ? 7.898 -10.125 9.469 1 83.88 165 ASN B C 1
ATOM 4105 O O . ASN B 1 165 ? 7.074 -10.852 10.031 1 83.88 165 ASN B O 1
ATOM 4109 N N . GLY B 1 166 ? 7.648 -8.906 9.062 1 84.38 166 GLY B N 1
ATOM 4110 C CA . GLY B 1 166 ? 6.301 -8.375 9.219 1 84.38 166 GLY B CA 1
ATOM 4111 C C . GLY B 1 166 ? 6.074 -7.715 10.562 1 84.38 166 GLY B C 1
ATOM 4112 O O . GLY B 1 166 ? 4.938 -7.391 10.922 1 84.38 166 GLY B O 1
ATOM 4113 N N . ILE B 1 167 ? 7.125 -7.578 11.328 1 90.44 167 ILE B N 1
ATOM 4114 C CA . ILE B 1 167 ? 7.02 -6.895 12.609 1 90.44 167 ILE B CA 1
ATOM 4115 C C . ILE B 1 167 ? 7 -5.383 12.391 1 90.44 167 ILE B C 1
ATOM 4117 O O . ILE B 1 167 ? 7.77 -4.855 11.586 1 90.44 167 ILE B O 1
ATOM 4121 N N . ILE B 1 168 ? 6.145 -4.723 13.117 1 93.75 168 ILE B N 1
ATOM 4122 C CA . ILE B 1 168 ? 5.977 -3.283 12.945 1 93.75 168 ILE B CA 1
ATOM 4123 C C . ILE B 1 168 ? 6.809 -2.543 13.992 1 93.75 168 ILE B C 1
ATOM 4125 O O . ILE B 1 168 ? 6.75 -2.867 15.18 1 93.75 168 ILE B O 1
ATOM 4129 N N . HIS B 1 169 ? 7.512 -1.525 13.547 1 96.75 169 HIS B N 1
ATOM 4130 C CA . HIS B 1 169 ? 8.391 -0.749 14.414 1 96.75 169 HIS B CA 1
ATOM 4131 C C . HIS B 1 169 ? 8.062 0.739 14.344 1 96.75 169 HIS B C 1
ATOM 4133 O O . HIS B 1 169 ? 7.617 1.232 13.305 1 96.75 169 HIS B O 1
ATOM 4139 N N . ASP B 1 170 ? 8.188 1.377 15.477 1 97.94 170 ASP B N 1
ATOM 4140 C CA . ASP B 1 170 ? 8.305 2.828 15.586 1 97.94 170 ASP B CA 1
ATOM 4141 C C . ASP B 1 170 ? 9.75 3.248 15.844 1 97.94 170 ASP B C 1
ATOM 4143 O O . ASP B 1 170 ? 10.258 3.074 16.953 1 97.94 170 ASP B O 1
ATOM 4147 N N . ALA B 1 171 ? 10.383 3.775 14.781 1 98.38 171 ALA B N 1
ATOM 4148 C CA . ALA B 1 171 ? 11.734 4.312 14.93 1 98.38 171 ALA B CA 1
ATOM 4149 C C . ALA B 1 171 ? 11.703 5.824 15.156 1 98.38 171 ALA B C 1
ATOM 4151 O O . ALA B 1 171 ? 11.211 6.574 14.305 1 98.38 171 ALA B O 1
ATOM 4152 N N . THR B 1 172 ? 12.242 6.203 16.281 1 98.31 172 THR B N 1
ATOM 4153 C CA . THR B 1 172 ? 12.234 7.609 16.672 1 98.31 172 THR B CA 1
ATOM 4154 C C . THR B 1 172 ? 13.484 8.32 16.141 1 98.31 172 THR B C 1
ATOM 4156 O O . THR B 1 172 ? 14.602 7.984 16.531 1 98.31 172 THR B O 1
ATOM 4159 N N . TYR B 1 173 ? 13.242 9.289 15.297 1 98.25 173 TYR B N 1
ATOM 4160 C CA . TYR B 1 173 ? 14.305 10.062 14.656 1 98.25 173 TYR B CA 1
ATOM 4161 C C . TYR B 1 173 ? 14.312 11.492 15.172 1 98.25 173 TYR B C 1
ATOM 4163 O O . TYR B 1 173 ? 13.281 12.164 15.195 1 98.25 173 TYR B O 1
ATOM 4171 N N . ASN B 1 174 ? 15.422 11.93 15.609 1 97.56 174 ASN B N 1
ATOM 4172 C CA . ASN B 1 174 ? 15.602 13.328 15.992 1 97.56 174 ASN B CA 1
ATOM 4173 C C . ASN B 1 174 ? 16.062 14.18 14.812 1 97.56 174 ASN B C 1
ATOM 4175 O O . ASN B 1 174 ? 17.188 14 14.32 1 97.56 174 ASN B O 1
ATOM 4179 N N . ALA B 1 175 ? 15.281 15.094 14.422 1 95.38 175 ALA B N 1
ATOM 4180 C CA . ALA B 1 175 ? 15.562 15.883 13.219 1 95.38 175 ALA B CA 1
ATOM 4181 C C . ALA B 1 175 ? 16.75 16.812 13.438 1 95.38 175 ALA B C 1
ATOM 4183 O O . ALA B 1 175 ? 17.484 17.125 12.5 1 95.38 175 ALA B O 1
ATOM 4184 N N . SER B 1 176 ? 16.953 17.266 14.586 1 93.44 176 SER B N 1
ATOM 4185 C CA . SER B 1 176 ? 18.047 18.188 14.883 1 93.44 176 SER B CA 1
ATOM 4186 C C . SER B 1 176 ? 19.391 17.484 14.875 1 93.44 176 SER B C 1
ATOM 4188 O O . SER B 1 176 ? 20.359 17.969 14.273 1 93.44 176 SER B O 1
ATOM 4190 N N . SER B 1 177 ? 19.469 16.344 15.516 1 94.69 177 SER B N 1
ATOM 4191 C CA . SER B 1 177 ? 20.719 15.609 15.57 1 94.69 177 SER B CA 1
ATOM 4192 C C . SER B 1 177 ? 20.875 14.672 14.375 1 94.69 177 SER B C 1
ATOM 4194 O O . SER B 1 177 ? 21.938 14.094 14.164 1 94.69 177 SER B O 1
ATOM 4196 N N . GLU B 1 178 ? 19.844 14.477 13.648 1 95.44 178 GLU B N 1
ATOM 4197 C CA . GLU B 1 178 ? 19.828 13.656 12.438 1 95.44 178 GLU B CA 1
ATOM 4198 C C . GLU B 1 178 ? 20.203 12.211 12.742 1 95.44 178 GLU B C 1
ATOM 4200 O O . GLU B 1 178 ? 21.016 11.617 12.039 1 95.44 178 GLU B O 1
ATOM 4205 N N . ARG B 1 179 ? 19.578 11.75 13.812 1 96.31 179 ARG B N 1
ATOM 4206 C CA . ARG B 1 179 ? 19.859 10.367 14.195 1 96.31 179 ARG B CA 1
ATOM 4207 C C . ARG B 1 179 ? 18.625 9.703 14.789 1 96.31 179 ARG B C 1
ATOM 4209 O O . ARG B 1 179 ? 17.766 10.375 15.375 1 96.31 179 ARG B O 1
ATOM 4216 N N . PHE B 1 180 ? 18.641 8.445 14.625 1 97.81 180 PHE B N 1
ATOM 4217 C CA . PHE B 1 180 ? 17.656 7.656 15.344 1 97.81 180 PHE B CA 1
ATOM 4218 C C . PHE B 1 180 ? 18.031 7.516 16.812 1 97.81 180 PHE B C 1
ATOM 4220 O O . PHE B 1 180 ? 19.188 7.23 17.141 1 97.81 180 PHE B O 1
ATOM 4227 N N . ILE B 1 181 ? 17.031 7.672 17.75 1 96.88 181 ILE B N 1
ATOM 4228 C CA . ILE B 1 181 ? 17.391 7.723 19.156 1 96.88 181 ILE B CA 1
ATOM 4229 C C . ILE B 1 181 ? 16.656 6.621 19.922 1 96.88 181 ILE B C 1
ATOM 4231 O O . ILE B 1 181 ? 17.016 6.301 21.062 1 96.88 181 ILE B O 1
ATOM 4235 N N . LYS B 1 182 ? 15.625 6.066 19.391 1 95.69 182 LYS B N 1
ATOM 4236 C CA . LYS B 1 182 ? 14.852 5.004 20.031 1 95.69 182 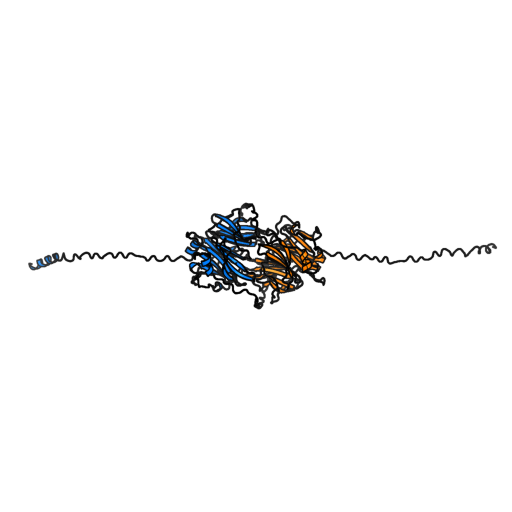LYS B CA 1
ATOM 4237 C C . LYS B 1 182 ? 14.102 4.176 18.984 1 95.69 182 LYS B C 1
ATOM 4239 O O . LYS B 1 182 ? 13.742 4.68 17.922 1 95.69 182 LYS B O 1
ATOM 4244 N N . GLN B 1 183 ? 13.93 2.93 19.234 1 95.44 183 GLN B N 1
ATOM 4245 C CA . GLN B 1 183 ? 13.094 2.041 18.438 1 95.44 183 GLN B CA 1
ATOM 4246 C C . GLN B 1 183 ? 12.125 1.252 19.312 1 95.44 183 GLN B C 1
ATOM 4248 O O . GLN B 1 183 ? 12.5 0.774 20.391 1 95.44 183 GLN B O 1
ATOM 4253 N N . ALA B 1 184 ? 10.93 1.232 18.938 1 95.5 184 ALA B N 1
ATOM 4254 C CA . ALA B 1 184 ? 9.898 0.465 19.641 1 95.5 184 ALA B CA 1
ATOM 4255 C C . ALA B 1 184 ? 9.203 -0.515 18.703 1 95.5 184 ALA B C 1
ATOM 4257 O O . ALA B 1 184 ? 9.023 -0.222 17.516 1 95.5 184 ALA B O 1
ATOM 4258 N N . VAL B 1 185 ? 8.844 -1.68 19.219 1 94.62 185 VAL B N 1
ATOM 4259 C CA . VAL B 1 185 ? 8.055 -2.66 18.484 1 94.62 185 VAL B CA 1
ATOM 4260 C C . VAL B 1 185 ? 6.578 -2.52 18.844 1 94.62 185 VAL B C 1
ATOM 4262 O O . VAL B 1 185 ? 6.227 -2.473 20.031 1 94.62 185 VAL B O 1
ATOM 4265 N N . LEU B 1 186 ? 5.82 -2.404 17.828 1 93.12 186 LEU B N 1
ATOM 4266 C CA . LEU B 1 186 ? 4.387 -2.312 18.078 1 93.12 186 LEU B CA 1
ATOM 4267 C C . LEU B 1 186 ? 3.74 -3.693 18.031 1 93.12 186 LEU B C 1
ATOM 4269 O O . LEU B 1 186 ? 4.227 -4.594 17.344 1 93.12 186 LEU B O 1
ATOM 4273 N N . GLN B 1 187 ? 2.627 -3.787 18.656 1 84.19 187 GLN B N 1
ATOM 4274 C CA . GLN B 1 187 ? 1.924 -5.062 18.75 1 84.19 187 GLN B CA 1
ATOM 4275 C C . GLN B 1 187 ? 0.981 -5.25 17.562 1 84.19 187 GLN B C 1
ATOM 4277 O O . GLN B 1 187 ? 0.559 -6.371 17.266 1 84.19 187 GLN B O 1
ATOM 4282 N N . GLN B 1 188 ? 0.646 -4.242 17 1 82 188 GLN B N 1
ATOM 4283 C CA . GLN B 1 188 ? -0.318 -4.285 15.898 1 82 188 GLN B CA 1
ATOM 4284 C C . GLN B 1 188 ? 0.211 -5.117 14.734 1 82 188 GLN B C 1
ATOM 4286 O O . GLN B 1 188 ? 1.409 -5.098 14.445 1 82 188 GLN B O 1
ATOM 4291 N N . LYS B 1 189 ? -0.828 -5.801 14.273 1 78.06 189 LYS B N 1
ATOM 4292 C CA . LYS B 1 189 ? -0.54 -6.527 13.039 1 78.06 189 LYS B CA 1
ATOM 4293 C C . LYS B 1 189 ? -1.238 -5.883 11.844 1 78.06 189 LYS B C 1
ATOM 4295 O O . LYS B 1 189 ? -2.285 -5.25 11.992 1 78.06 189 LYS B O 1
ATOM 4300 N N . ASN B 1 190 ? -0.694 -5.879 10.719 1 79.75 190 ASN B N 1
ATOM 4301 C CA . ASN B 1 190 ? -1.287 -5.41 9.469 1 79.75 190 ASN B CA 1
ATOM 4302 C C . ASN B 1 190 ? -1.58 -3.912 9.516 1 79.75 190 ASN B C 1
ATOM 4304 O O . ASN B 1 190 ? -2.674 -3.477 9.148 1 79.75 190 ASN B O 1
ATOM 4308 N N . LEU B 1 191 ? -0.709 -3.207 10.164 1 89.62 191 LEU B N 1
ATOM 4309 C CA . LEU B 1 191 ? -0.838 -1.755 10.203 1 89.62 191 LEU B CA 1
ATOM 4310 C C . LEU B 1 191 ? -0.653 -1.153 8.812 1 89.62 191 LEU B C 1
ATOM 4312 O O . LEU B 1 191 ? 0.369 -1.385 8.164 1 89.62 191 LEU B O 1
ATOM 4316 N N . LYS B 1 192 ? -1.659 -0.352 8.414 1 87.31 192 LYS B N 1
ATOM 4317 C CA . LYS B 1 192 ? -1.633 0.183 7.059 1 87.31 192 LYS B CA 1
ATOM 4318 C C . LYS B 1 192 ? -1.349 1.683 7.062 1 87.31 192 LYS B C 1
ATOM 4320 O O . LYS B 1 192 ? -0.581 2.178 6.234 1 87.31 192 LYS B O 1
ATOM 4325 N N . LYS B 1 193 ? -2.004 2.373 7.93 1 93.12 193 LYS B N 1
ATOM 4326 C CA . LYS B 1 193 ? -1.917 3.826 8.016 1 93.12 193 LYS B CA 1
ATOM 4327 C C . LYS B 1 193 ? -2.051 4.305 9.461 1 93.12 193 LYS B C 1
ATOM 4329 O O . LYS B 1 193 ? -2.568 3.578 10.312 1 93.12 193 LYS B O 1
ATOM 4334 N N . LEU B 1 194 ? -1.595 5.523 9.648 1 95.56 194 LEU B N 1
ATOM 4335 C CA . LEU B 1 194 ? -1.678 6.035 11.016 1 95.56 194 LEU B CA 1
ATOM 4336 C C . LEU B 1 194 ? -1.821 7.551 11.016 1 95.56 194 LEU B C 1
ATOM 4338 O O . LEU B 1 194 ? -1.512 8.211 10.023 1 95.56 194 LEU B O 1
ATOM 4342 N N . SER B 1 195 ? -2.324 8.062 12.086 1 97.12 195 SER B N 1
ATOM 4343 C CA . SER B 1 195 ? -2.48 9.477 12.391 1 97.12 195 SER B CA 1
ATOM 4344 C C . SER B 1 195 ? -2.369 9.734 13.891 1 97.12 195 SER B C 1
ATOM 4346 O O . SER B 1 195 ? -2.85 8.93 14.703 1 97.12 195 SER B O 1
ATOM 4348 N N . TYR B 1 196 ? -1.73 10.82 14.227 1 97.69 196 TYR B N 1
ATOM 4349 C CA . TYR B 1 196 ? -1.538 11.148 15.633 1 97.69 196 TYR B CA 1
ATOM 4350 C C . TYR B 1 196 ? -2.199 12.484 15.969 1 97.69 196 TYR B C 1
ATOM 4352 O O . TYR B 1 196 ? -1.95 13.492 15.312 1 97.69 196 TYR B O 1
ATOM 4360 N N . ASP B 1 197 ? -3.041 12.383 16.922 1 96 197 ASP B N 1
ATOM 4361 C CA . ASP B 1 197 ? -3.639 13.57 17.531 1 96 197 ASP B CA 1
ATOM 4362 C C . ASP B 1 197 ? -2.852 14.016 18.75 1 96 197 ASP B C 1
ATOM 4364 O O . ASP B 1 197 ? -3.053 13.492 19.859 1 96 197 ASP B O 1
ATOM 4368 N N . SER B 1 198 ? -2.117 14.984 18.578 1 92.44 198 SER B N 1
ATOM 4369 C CA . SER B 1 198 ? -1.204 15.438 19.625 1 92.44 198 SER B CA 1
ATOM 4370 C C . SER B 1 198 ? -1.965 16.016 20.812 1 92.44 198 SER B C 1
ATOM 4372 O O . SER B 1 198 ? -1.525 15.883 21.953 1 92.44 198 SER B O 1
ATOM 4374 N N . ASP B 1 199 ? -3.031 16.688 20.625 1 92.25 199 ASP B N 1
ATOM 4375 C CA . ASP B 1 199 ? -3.805 17.297 21.688 1 92.25 199 ASP B CA 1
ATOM 4376 C C . ASP B 1 199 ? -4.406 16.234 22.609 1 92.25 199 ASP B C 1
ATOM 4378 O O . ASP B 1 199 ? -4.43 16.406 23.828 1 92.25 199 ASP B O 1
ATOM 4382 N N . ARG B 1 200 ? -4.879 15.211 22.016 1 93.88 200 ARG B N 1
ATOM 4383 C CA . ARG B 1 200 ? -5.535 14.164 22.781 1 93.88 200 ARG B CA 1
ATOM 4384 C C . ARG B 1 200 ? -4.57 13.031 23.094 1 93.88 200 ARG B C 1
ATOM 4386 O O . ARG B 1 200 ? -4.91 12.109 23.844 1 93.88 200 ARG B O 1
ATOM 4393 N N . GLN B 1 201 ? -3.434 13.062 22.516 1 95.06 201 GLN B N 1
ATOM 4394 C CA . GLN B 1 201 ? -2.416 12.031 22.672 1 95.06 201 GLN B CA 1
ATOM 4395 C C . GLN B 1 201 ? -2.955 10.656 22.297 1 95.06 201 GLN B C 1
ATOM 4397 O O . GLN B 1 201 ? -2.816 9.695 23.047 1 95.06 201 GLN B O 1
ATOM 4402 N N . LEU B 1 202 ? -3.537 10.602 21.141 1 97.06 202 LEU B N 1
ATOM 4403 C CA . LEU B 1 202 ? -4.094 9.367 20.594 1 97.06 202 LEU B CA 1
ATOM 4404 C C . LEU B 1 202 ? -3.469 9.039 19.25 1 97.06 202 LEU B C 1
ATOM 4406 O O . LEU B 1 202 ? -3.4 9.898 18.359 1 97.06 202 LEU B O 1
ATOM 4410 N N . MET B 1 203 ? -2.979 7.836 19.172 1 97.25 203 MET B N 1
ATOM 4411 C CA . MET B 1 203 ? -2.527 7.305 17.891 1 97.25 203 MET B CA 1
ATOM 4412 C C . MET B 1 203 ? -3.641 6.512 17.219 1 97.25 203 MET B C 1
ATOM 4414 O O . MET B 1 203 ? -4.086 5.488 17.734 1 97.25 203 MET B O 1
ATOM 4418 N N . TYR B 1 204 ? -4.082 7.02 16.094 1 96.56 204 TYR B N 1
ATOM 4419 C CA . TYR B 1 204 ? -5.062 6.301 15.289 1 96.56 204 TYR B CA 1
ATOM 4420 C C . TYR B 1 204 ? -4.375 5.398 14.266 1 96.56 204 TYR B C 1
ATOM 4422 O O . TYR B 1 204 ? -3.449 5.828 13.578 1 96.56 204 TYR B O 1
ATOM 4430 N N . MET B 1 205 ? -4.832 4.18 14.188 1 94.31 205 MET B N 1
ATOM 4431 C CA . MET B 1 205 ? -4.207 3.17 13.336 1 94.31 205 MET B CA 1
ATOM 4432 C C . MET B 1 205 ? -5.254 2.42 12.523 1 94.31 205 MET B C 1
ATOM 4434 O O . MET B 1 205 ? -6.254 1.949 13.07 1 94.31 205 MET B O 1
ATOM 4438 N N . LEU B 1 206 ? -4.93 2.359 11.227 1 91.81 206 LEU B N 1
ATOM 4439 C CA . LEU B 1 206 ? -5.766 1.529 10.367 1 91.81 206 LEU B CA 1
ATOM 4440 C C . LEU B 1 206 ? -5.176 0.131 10.219 1 91.81 206 LEU B C 1
ATOM 4442 O O . LEU B 1 206 ? -4.129 -0.042 9.594 1 91.81 206 LEU B O 1
ATOM 4446 N N . THR B 1 207 ? -5.773 -0.779 10.812 1 84.81 207 THR B N 1
ATOM 4447 C CA . THR B 1 207 ? -5.496 -2.199 10.633 1 84.81 207 THR B CA 1
ATOM 4448 C C . THR B 1 207 ? -6.621 -2.877 9.859 1 84.81 207 THR B C 1
ATOM 4450 O O . THR B 1 207 ? -6.988 -2.434 8.766 1 84.81 207 THR B O 1
ATOM 4453 N N . ASN B 1 208 ? -7.258 -3.852 10.391 1 74.94 208 ASN B N 1
ATOM 4454 C CA . ASN B 1 208 ? -8.492 -4.363 9.805 1 74.94 208 ASN B CA 1
ATOM 4455 C C . ASN B 1 208 ? -9.68 -3.451 10.109 1 74.94 208 ASN B C 1
ATOM 4457 O O . ASN B 1 208 ? -10.688 -3.475 9.398 1 74.94 208 ASN B O 1
ATOM 4461 N N . GLU B 1 209 ? -9.477 -2.811 11.203 1 83.12 209 GLU B N 1
ATOM 4462 C CA . GLU B 1 209 ? -10.398 -1.762 11.633 1 83.12 209 GLU B CA 1
ATOM 4463 C C . GLU B 1 209 ? -9.641 -0.53 12.125 1 83.12 209 GLU B C 1
ATOM 4465 O O . GLU B 1 209 ? -8.43 -0.584 12.336 1 83.12 209 GLU B O 1
ATOM 4470 N N . MET B 1 210 ? -10.422 0.505 12.188 1 90.44 210 MET B N 1
ATOM 4471 C CA . MET B 1 210 ? -9.812 1.713 12.734 1 90.44 210 MET B CA 1
ATOM 4472 C C . MET B 1 210 ? -9.766 1.647 14.258 1 90.44 210 MET B C 1
ATOM 4474 O O . MET B 1 210 ? -10.797 1.519 14.914 1 90.44 210 MET B O 1
ATOM 4478 N N . VAL B 1 211 ? -8.57 1.724 14.797 1 92.19 211 VAL B N 1
ATOM 4479 C CA . VAL B 1 211 ? -8.398 1.674 16.25 1 92.19 211 VAL B CA 1
ATOM 4480 C C . VAL B 1 211 ? -7.57 2.873 16.703 1 92.19 211 VAL B C 1
ATOM 4482 O O . VAL B 1 211 ? -6.98 3.578 15.883 1 92.19 211 VAL B O 1
ATOM 4485 N N . TYR B 1 212 ? -7.656 3.17 17.922 1 95.19 212 TYR B N 1
ATOM 4486 C CA . TYR B 1 212 ? -6.75 4.16 18.484 1 95.19 212 TYR B CA 1
ATOM 4487 C C . TYR B 1 212 ? -6.145 3.666 19.797 1 95.19 212 TYR B C 1
ATOM 4489 O O . TYR B 1 212 ? -6.711 2.791 20.453 1 95.19 212 TYR B O 1
ATOM 4497 N N . GLN B 1 213 ? -4.996 4.168 20.031 1 95.81 213 GLN B N 1
ATOM 4498 C CA . GLN B 1 213 ? -4.219 3.844 21.219 1 95.81 213 GLN B CA 1
ATOM 4499 C C . GLN B 1 213 ? -3.689 5.105 21.891 1 95.81 213 GLN B C 1
ATOM 4501 O O . GLN B 1 213 ? -3.256 6.043 21.203 1 95.81 213 GLN B O 1
ATOM 4506 N N . LYS B 1 214 ? -3.805 5.09 23.203 1 96.69 214 LYS B N 1
ATOM 4507 C CA . LYS B 1 214 ? -3.236 6.211 23.938 1 96.69 214 LYS B CA 1
ATOM 4508 C C . LYS B 1 214 ? -1.711 6.16 23.922 1 96.69 214 LYS B C 1
ATOM 4510 O O . LYS B 1 214 ? -1.117 5.098 24.109 1 96.69 214 LYS B O 1
ATOM 4515 N N . VAL B 1 215 ? -1.166 7.312 23.688 1 96.44 215 VAL B N 1
ATOM 4516 C CA . VAL B 1 215 ? 0.283 7.453 23.609 1 96.44 215 VAL B CA 1
ATOM 4517 C C . VAL B 1 215 ? 0.75 8.578 24.516 1 96.44 215 VAL B C 1
ATOM 4519 O O . VAL B 1 215 ? 0.204 9.688 24.484 1 96.44 215 VAL B O 1
ATOM 4522 N N . LYS B 1 216 ? 1.684 8.273 25.344 1 95.19 216 LYS B N 1
ATOM 4523 C CA . LYS B 1 216 ? 2.342 9.312 26.125 1 95.19 216 LYS B CA 1
ATOM 4524 C C . LYS B 1 216 ? 3.602 9.82 25.422 1 95.19 216 LYS B C 1
ATOM 4526 O O . LYS B 1 216 ? 4.445 9.023 25.016 1 95.19 216 LYS B O 1
ATOM 4531 N N . SER B 1 217 ? 3.65 11.094 25.281 1 95 217 SER B N 1
ATOM 4532 C CA . SER B 1 217 ? 4.812 11.703 24.641 1 95 217 SER B CA 1
ATOM 4533 C C . SER B 1 217 ? 5.703 12.398 25.672 1 95 217 SER B C 1
ATOM 4535 O O . SER B 1 217 ? 5.254 13.305 26.375 1 95 217 SER B O 1
ATOM 4537 N N . ASN B 1 218 ? 6.898 11.875 25.828 1 95.19 218 ASN B N 1
ATOM 4538 C CA . ASN B 1 218 ? 7.938 12.555 26.594 1 95.19 218 ASN B CA 1
ATOM 4539 C C . ASN B 1 218 ? 8.945 13.25 25.672 1 95.19 218 ASN B C 1
ATOM 4541 O O . ASN B 1 218 ? 9.938 12.648 25.266 1 95.19 218 ASN B O 1
ATOM 4545 N N . PHE B 1 219 ? 8.758 14.516 25.406 1 93 219 PHE B N 1
ATOM 4546 C CA . PHE B 1 219 ? 9.57 15.305 24.484 1 93 219 PHE B CA 1
ATOM 4547 C C . PHE B 1 219 ? 9.641 14.625 23.109 1 93 219 PHE B C 1
ATOM 4549 O O . PHE B 1 219 ? 10.719 14.477 22.547 1 93 219 PHE B O 1
ATOM 4556 N N . GLY B 1 220 ? 8.562 14.094 22.734 1 94.94 220 GLY B N 1
ATOM 4557 C CA . GLY B 1 220 ? 8.445 13.508 21.406 1 94.94 220 GLY B CA 1
ATOM 4558 C C . GLY B 1 220 ? 8.688 12.008 21.375 1 94.94 220 GLY B C 1
ATOM 4559 O O . GLY B 1 220 ? 8.406 11.344 20.375 1 94.94 220 GLY B O 1
ATOM 4560 N N . ILE B 1 221 ? 9.203 11.5 22.484 1 96.19 221 ILE B N 1
ATOM 4561 C CA . ILE B 1 221 ? 9.414 10.055 22.562 1 96.19 221 ILE B CA 1
ATOM 4562 C C . ILE B 1 221 ? 8.141 9.375 23.062 1 96.19 221 ILE B C 1
ATOM 4564 O O . ILE B 1 221 ? 7.691 9.625 24.172 1 96.19 221 ILE B O 1
ATOM 4568 N N . PHE B 1 222 ? 7.641 8.453 22.266 1 97.12 222 PHE B N 1
ATOM 4569 C CA . PHE B 1 222 ? 6.328 7.879 22.531 1 97.12 222 PHE B CA 1
ATOM 4570 C C . PHE B 1 222 ? 6.445 6.645 23.406 1 97.12 222 PHE B C 1
ATOM 4572 O O . PHE B 1 222 ? 7.375 5.848 23.266 1 97.12 222 PHE B O 1
ATOM 4579 N N . SER B 1 223 ? 5.586 6.57 24.344 1 95.88 223 SER B N 1
ATOM 4580 C CA . SER B 1 223 ? 5.258 5.344 25.062 1 95.88 223 SER B CA 1
ATOM 4581 C C . SER B 1 223 ? 3.801 4.949 24.844 1 95.88 223 SER B C 1
ATOM 4583 O O . SER B 1 223 ? 2.895 5.758 25.062 1 95.88 223 SER B O 1
ATOM 4585 N N . TYR B 1 224 ? 3.641 3.738 24.453 1 94.81 224 TYR B N 1
ATOM 4586 C CA . TYR B 1 224 ? 2.311 3.279 24.078 1 94.81 224 TYR B CA 1
ATOM 4587 C C . TYR B 1 224 ? 1.632 2.557 25.234 1 94.81 224 TYR B C 1
ATOM 4589 O O . TYR B 1 224 ? 2.225 1.671 25.844 1 94.81 224 TYR B O 1
ATOM 4597 N N . GLU B 1 225 ? 0.421 2.932 25.422 1 93.94 225 GLU B N 1
ATOM 4598 C CA . GLU B 1 225 ? -0.371 2.139 26.359 1 93.94 225 GLU B CA 1
ATOM 4599 C C . GLU B 1 225 ? -0.748 0.789 25.75 1 93.94 225 GLU B C 1
ATOM 4601 O O . GLU B 1 225 ? -0.968 0.682 24.547 1 93.94 225 GLU B O 1
ATOM 4606 N N . PRO B 1 226 ? -0.941 -0.191 26.531 1 88.56 226 PRO B N 1
ATOM 4607 C CA . PRO B 1 226 ? -1.113 -1.546 26 1 88.56 226 PRO B CA 1
ATOM 4608 C C . PRO B 1 226 ? -2.506 -1.781 25.422 1 88.56 226 PRO B C 1
ATOM 4610 O O . PRO B 1 226 ? -2.705 -2.719 24.641 1 88.56 226 PRO B O 1
ATOM 4613 N N . THR B 1 227 ? -3.449 -0.908 25.734 1 89.5 227 THR B N 1
ATOM 4614 C CA . THR B 1 227 ? -4.816 -1.151 25.297 1 89.5 227 THR B CA 1
ATOM 4615 C C . THR B 1 227 ? -5.16 -0.274 24.094 1 89.5 227 THR B C 1
ATOM 4617 O O . THR B 1 227 ? -4.668 0.851 23.984 1 89.5 227 THR B O 1
ATOM 4620 N N . TYR B 1 228 ? -5.918 -0.878 23.234 1 88.75 228 TYR B N 1
ATOM 4621 C CA . TYR B 1 228 ? -6.445 -0.137 22.094 1 88.75 228 TYR B CA 1
ATOM 4622 C C . TYR B 1 228 ? -7.969 -0.125 22.109 1 88.75 228 TYR B C 1
ATOM 4624 O O . TYR B 1 228 ? -8.594 -0.975 22.75 1 88.75 228 TYR B O 1
ATOM 4632 N N . ALA B 1 229 ? -8.516 0.856 21.531 1 91.62 229 ALA B N 1
ATOM 4633 C CA . ALA B 1 229 ? -9.969 0.962 21.391 1 91.62 229 ALA B CA 1
ATOM 4634 C C . ALA B 1 229 ? -10.352 1.16 19.922 1 91.62 229 ALA B C 1
ATOM 4636 O O . ALA B 1 229 ? -9.594 1.757 19.156 1 91.62 229 ALA B O 1
ATOM 4637 N N . LYS B 1 230 ? -11.477 0.608 19.562 1 90.5 230 LYS B N 1
ATOM 4638 C CA . LYS B 1 230 ? -12.031 0.836 18.234 1 90.5 230 LYS B CA 1
ATOM 4639 C C . LYS B 1 230 ? -12.656 2.225 18.125 1 90.5 230 LYS B C 1
ATOM 4641 O O . LYS B 1 230 ? -13.297 2.695 19.062 1 90.5 230 LYS B O 1
ATOM 4646 N N . VAL B 1 231 ? -12.398 2.828 16.984 1 90.94 231 VAL B N 1
ATOM 4647 C CA . VAL B 1 231 ? -13.078 4.094 16.75 1 90.94 231 VAL B CA 1
ATOM 4648 C C . VAL B 1 231 ? -14.562 3.84 16.484 1 90.94 231 VAL B C 1
ATOM 4650 O O . VAL B 1 231 ? -14.914 3.127 15.547 1 90.94 231 VAL B O 1
ATOM 4653 N N . ASN B 1 232 ? -15.359 4.426 17.219 1 82.94 232 ASN B N 1
ATOM 4654 C CA . ASN B 1 232 ? -16.797 4.18 17.156 1 82.94 232 ASN B CA 1
ATOM 4655 C C . ASN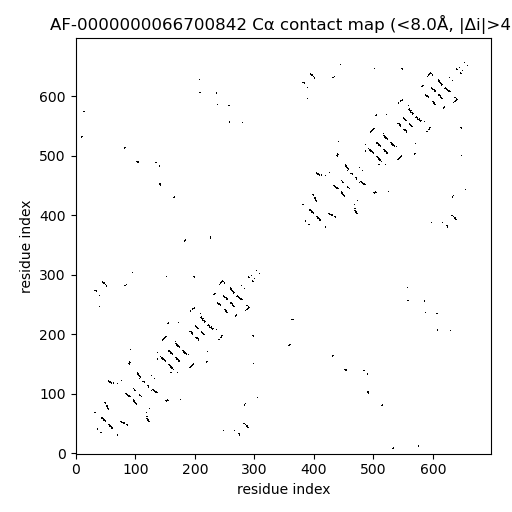 B 1 232 ? -17.406 4.777 15.898 1 82.94 232 ASN B C 1
ATOM 4657 O O . ASN B 1 232 ? -17.078 5.902 15.508 1 82.94 232 ASN B O 1
ATOM 4661 N N . LYS B 1 233 ? -18.344 3.949 15.305 1 80.06 233 LYS B N 1
ATOM 4662 C CA . LYS B 1 233 ? -19.156 4.395 14.18 1 80.06 233 LYS B CA 1
ATOM 4663 C C . LYS B 1 233 ? -18.297 4.895 13.031 1 80.06 233 LYS B C 1
ATOM 4665 O O . LYS B 1 233 ? -18.641 5.895 12.383 1 80.06 233 LYS B O 1
ATOM 4670 N N . PHE B 1 234 ? -17.172 4.395 12.977 1 80.12 234 PHE B N 1
ATOM 4671 C CA . PHE B 1 234 ? -16.328 4.699 11.828 1 80.12 234 PHE B CA 1
ATOM 4672 C C . PHE B 1 234 ? -16.688 3.816 10.641 1 80.12 234 PHE B C 1
ATOM 4674 O O . PHE B 1 234 ? -16.656 2.588 10.742 1 80.12 234 PHE B O 1
ATOM 4681 N N . THR B 1 235 ? -17.062 4.441 9.594 1 70.75 235 THR B N 1
ATOM 4682 C CA . THR B 1 235 ? -17.484 3.688 8.422 1 70.75 235 THR B CA 1
ATOM 4683 C C . THR B 1 235 ? -16.297 2.969 7.785 1 70.75 235 THR B C 1
ATOM 4685 O O . THR B 1 235 ? -15.219 3.545 7.656 1 70.75 235 THR B O 1
ATOM 4688 N N . ARG B 1 236 ? -16.609 1.807 7.461 1 69.94 236 ARG B N 1
ATOM 4689 C CA . ARG B 1 236 ? -15.57 1.019 6.793 1 69.94 236 ARG B CA 1
ATOM 4690 C C . ARG B 1 236 ? -15.469 1.393 5.32 1 69.94 236 ARG B C 1
ATOM 4692 O O . ARG B 1 236 ? -16.438 1.87 4.723 1 69.94 236 ARG B O 1
ATOM 4699 N N . GLY B 1 237 ? -14.289 1.321 4.793 1 70.12 237 GLY B N 1
ATOM 4700 C CA . GLY B 1 237 ? -14.047 1.624 3.391 1 70.12 237 GLY B CA 1
ATOM 4701 C C . GLY B 1 237 ? -12.586 1.513 3.002 1 70.12 237 GLY B C 1
ATOM 4702 O O . GLY B 1 237 ? -11.75 1.1 3.811 1 70.12 237 GLY B O 1
ATOM 4703 N N . SER B 1 238 ? -12.406 1.711 1.727 1 73.12 238 SER B N 1
ATOM 4704 C CA . SER B 1 238 ? -11.039 1.72 1.207 1 73.12 238 SER B CA 1
ATOM 4705 C C . SER B 1 238 ? -10.391 3.086 1.391 1 73.12 238 SER B C 1
ATOM 4707 O O . SER B 1 238 ? -10.57 3.982 0.563 1 73.12 238 SER B O 1
ATOM 4709 N N . TYR B 1 239 ? -9.688 3.109 2.494 1 81.19 239 TYR B N 1
ATOM 4710 C CA . TYR B 1 239 ? -9.047 4.375 2.824 1 81.19 239 TYR B CA 1
ATOM 4711 C C . TYR B 1 239 ? -7.57 4.355 2.443 1 81.19 239 TYR B C 1
ATOM 4713 O O . TYR B 1 239 ? -6.902 3.332 2.582 1 81.19 239 TYR B O 1
ATOM 4721 N N . SER B 1 240 ? -7.18 5.527 2.006 1 81.56 240 SER B N 1
ATOM 4722 C CA . SER B 1 240 ? -5.77 5.598 1.641 1 81.56 240 SER B CA 1
ATOM 4723 C C . SER B 1 240 ? -5.004 6.543 2.561 1 81.56 240 SER B C 1
ATOM 4725 O O . SER B 1 240 ? -3.781 6.441 2.689 1 81.56 240 SER B O 1
ATOM 4727 N N . THR B 1 241 ? -5.641 7.512 3.121 1 88.69 241 THR B N 1
ATOM 4728 C CA . THR B 1 241 ? -5.027 8.414 4.086 1 88.69 241 THR B CA 1
ATOM 4729 C C . THR B 1 241 ? -6.078 8.984 5.039 1 88.69 241 THR B C 1
ATOM 4731 O O . THR B 1 241 ? -7.266 9.016 4.711 1 88.69 241 THR B O 1
ATOM 4734 N N . PHE B 1 242 ? -5.621 9.328 6.203 1 93.81 242 PHE B N 1
ATOM 4735 C CA . PHE B 1 242 ? -6.523 9.984 7.141 1 93.81 242 PHE B CA 1
ATOM 4736 C C . PHE B 1 242 ? -5.75 10.883 8.094 1 93.81 242 PHE B C 1
ATOM 4738 O O . PHE B 1 242 ? -4.535 10.727 8.258 1 93.81 242 PHE B O 1
ATOM 4745 N N . SER B 1 243 ? -6.41 11.766 8.625 1 97.31 243 SER B N 1
ATOM 4746 C CA . SER B 1 243 ? -5.922 12.68 9.648 1 97.31 243 SER B CA 1
ATOM 4747 C C . SER B 1 243 ? -6.98 12.93 10.719 1 97.31 243 SER B C 1
ATOM 4749 O O . SER B 1 243 ? -8.109 13.305 10.398 1 97.31 243 SER B O 1
ATOM 4751 N N . PHE B 1 244 ? -6.574 12.703 11.938 1 97.06 244 PHE B N 1
ATOM 4752 C CA . PHE B 1 244 ? -7.465 12.938 13.07 1 97.06 244 PHE B CA 1
ATOM 4753 C C . PHE B 1 244 ? -7 14.141 13.883 1 97.06 244 PHE B C 1
ATOM 4755 O O . PHE B 1 244 ? -5.801 14.328 14.094 1 97.06 244 PHE B O 1
ATOM 4762 N N . SER B 1 245 ? -7.941 14.891 14.344 1 97 245 SER B N 1
ATOM 4763 C CA . SER B 1 245 ? -7.672 16.016 15.219 1 97 245 SER B CA 1
ATOM 4764 C C . SER B 1 245 ? -8.891 16.375 16.062 1 97 245 SER B C 1
ATOM 4766 O O . SER B 1 245 ? -9.961 16.688 15.523 1 97 245 SER B O 1
ATOM 4768 N N . ASN B 1 246 ? -8.766 16.25 17.344 1 95.19 246 ASN B N 1
ATOM 4769 C CA . ASN B 1 246 ? -9.805 16.625 18.297 1 95.19 246 ASN B CA 1
ATOM 4770 C C . ASN B 1 246 ? -11.156 16 17.922 1 95.19 246 ASN B C 1
ATOM 4772 O O . ASN B 1 246 ? -12.156 16.703 17.828 1 95.19 246 ASN B O 1
ATOM 4776 N N . SER B 1 247 ? -11.18 14.773 17.656 1 94.06 247 SER B N 1
ATOM 4777 C CA . SER B 1 247 ? -12.328 13.898 17.453 1 94.06 247 SER B CA 1
ATOM 4778 C C . SER B 1 247 ? -12.891 14.055 16.047 1 94.06 247 SER B C 1
ATOM 4780 O O . SER B 1 247 ? -13.867 13.391 15.68 1 94.06 247 SER B O 1
ATOM 4782 N N . TYR B 1 248 ? -12.344 14.953 15.297 1 96.69 248 TYR B N 1
ATOM 4783 C CA . TYR B 1 248 ? -12.719 15.102 13.891 1 96.69 248 TYR B CA 1
ATOM 4784 C C . TYR B 1 248 ? -11.672 14.469 12.984 1 96.69 248 TYR B C 1
ATOM 4786 O O . TYR B 1 248 ? -10.547 14.219 13.406 1 96.69 248 TYR B O 1
ATOM 4794 N N . TYR B 1 249 ? -12.086 14.125 11.781 1 96.81 249 TYR B N 1
ATOM 4795 C CA . TYR B 1 249 ? -11.125 13.508 10.875 1 96.81 249 TYR B CA 1
ATOM 4796 C C . TYR B 1 249 ? -11.43 13.859 9.422 1 96.81 249 TYR B C 1
ATOM 4798 O O . TYR B 1 249 ? -12.555 14.242 9.102 1 96.81 249 TYR B O 1
ATOM 4806 N N . ILE B 1 250 ? -10.43 13.812 8.609 1 97.19 250 ILE B N 1
ATOM 4807 C CA . ILE B 1 250 ? -10.562 13.727 7.16 1 97.19 250 ILE B CA 1
ATOM 4808 C C . ILE B 1 250 ? -9.961 12.414 6.664 1 97.19 250 ILE B C 1
ATOM 4810 O O . ILE B 1 250 ? -8.945 11.953 7.188 1 97.19 250 ILE B O 1
ATOM 4814 N N . ILE B 1 251 ? -10.648 11.828 5.699 1 95.06 251 ILE B N 1
ATOM 4815 C CA . ILE B 1 251 ? -10.203 10.562 5.137 1 95.06 251 ILE B CA 1
ATOM 4816 C C . ILE B 1 251 ? -10.289 10.617 3.611 1 95.06 251 ILE B C 1
ATOM 4818 O O . ILE B 1 251 ? -11.219 11.211 3.057 1 95.06 251 ILE B O 1
ATOM 4822 N N . LYS B 1 252 ? -9.289 10.086 2.992 1 92.81 252 LYS B N 1
ATOM 4823 C CA . LYS B 1 252 ? -9.336 9.867 1.549 1 92.81 252 LYS B CA 1
ATOM 4824 C C . LYS B 1 252 ? -9.859 8.477 1.219 1 92.81 252 LYS B C 1
ATOM 4826 O O . LYS B 1 252 ? -9.297 7.469 1.665 1 92.81 252 LYS B O 1
ATOM 4831 N N . LYS B 1 253 ? -10.891 8.461 0.398 1 86.5 253 LYS B N 1
ATOM 4832 C CA . LYS B 1 253 ? -11.57 7.207 0.092 1 86.5 25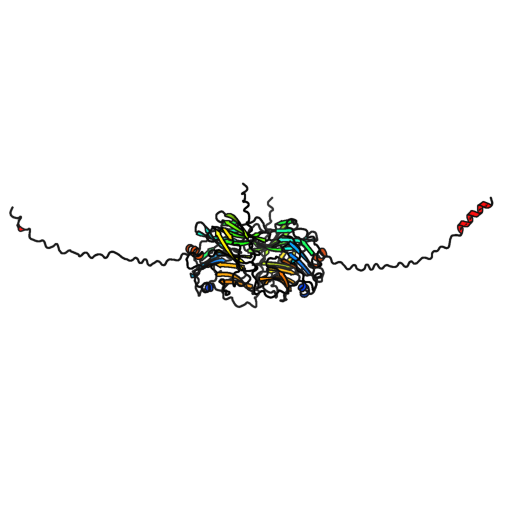3 LYS B CA 1
ATOM 4833 C C . LYS B 1 253 ? -11.664 6.984 -1.415 1 86.5 253 LYS B C 1
ATOM 4835 O O . LYS B 1 253 ? -11.836 7.938 -2.178 1 86.5 253 LYS B O 1
ATOM 4840 N N . THR B 1 254 ? -11.547 5.75 -1.768 1 81.38 254 THR B N 1
ATOM 4841 C CA . THR B 1 254 ? -11.945 5.328 -3.107 1 81.38 254 THR B CA 1
ATOM 4842 C C . THR B 1 254 ? -13.359 4.762 -3.1 1 81.38 254 THR B C 1
ATOM 4844 O O . THR B 1 254 ? -13.648 3.812 -2.369 1 81.38 254 THR B O 1
ATOM 4847 N N . LEU B 1 255 ? -14.117 5.34 -3.867 1 80.81 255 LEU B N 1
ATOM 4848 C CA . LEU B 1 255 ? -15.523 4.949 -3.924 1 80.81 255 LEU B CA 1
ATOM 4849 C C . LEU B 1 255 ? -15.719 3.754 -4.852 1 80.81 255 LEU B C 1
ATOM 4851 O O . LEU B 1 255 ? -14.812 3.395 -5.605 1 80.81 255 LEU B O 1
ATOM 4855 N N . GLY B 1 256 ? -16.859 3.121 -4.738 1 71.69 256 GLY B N 1
ATOM 4856 C CA . GLY B 1 256 ? -17.172 1.926 -5.512 1 71.69 256 GLY B CA 1
ATOM 4857 C C . GLY B 1 256 ? -17.062 2.135 -7.008 1 71.69 256 GLY B C 1
ATOM 4858 O O . GLY B 1 256 ? -16.766 1.195 -7.75 1 71.69 256 GLY B O 1
ATOM 4859 N N . ASP B 1 257 ? -17.25 3.402 -7.402 1 74.19 257 ASP B N 1
ATOM 4860 C CA . ASP B 1 257 ? -17.203 3.686 -8.836 1 74.19 257 ASP B CA 1
ATOM 4861 C C . ASP B 1 257 ? -15.797 4.125 -9.258 1 74.19 257 ASP B C 1
ATOM 4863 O O . ASP B 1 257 ? -15.594 4.539 -10.406 1 74.19 257 ASP B O 1
ATOM 4867 N N . GLY B 1 258 ? -14.898 4.066 -8.398 1 73.56 258 GLY B N 1
ATOM 4868 C CA . GLY B 1 258 ? -13.508 4.352 -8.727 1 73.56 258 GLY B CA 1
ATOM 4869 C C . GLY B 1 258 ? -13.109 5.785 -8.445 1 73.56 258 GLY B C 1
ATOM 4870 O O . GLY B 1 258 ? -11.922 6.125 -8.492 1 73.56 258 GLY B O 1
ATOM 4871 N N . ARG B 1 259 ? -14.133 6.684 -8.133 1 84.88 259 ARG B N 1
ATOM 4872 C CA . ARG B 1 259 ? -13.82 8.07 -7.805 1 84.88 259 ARG B CA 1
ATOM 4873 C C . ARG B 1 259 ? -13.102 8.164 -6.461 1 84.88 259 ARG B C 1
ATOM 4875 O O . ARG B 1 259 ? -13.297 7.32 -5.586 1 84.88 259 ARG B O 1
ATOM 4882 N N . ILE B 1 260 ? -12.219 9.062 -6.367 1 87.81 260 ILE B N 1
ATOM 4883 C CA . ILE B 1 260 ? -11.453 9.297 -5.148 1 87.81 260 ILE B CA 1
ATOM 4884 C C . ILE B 1 260 ? -11.852 10.648 -4.543 1 87.81 260 ILE B C 1
ATOM 4886 O O . ILE B 1 260 ? -11.922 11.656 -5.254 1 87.81 260 ILE B O 1
ATOM 4890 N N . ALA B 1 261 ? -12.156 10.625 -3.209 1 93.25 261 ALA B N 1
ATOM 4891 C CA . ALA B 1 261 ? -12.578 11.867 -2.574 1 93.25 261 ALA B CA 1
ATOM 4892 C C . ALA B 1 261 ? -12.148 11.914 -1.111 1 93.25 261 ALA B C 1
ATOM 4894 O O . ALA B 1 261 ? -11.891 10.867 -0.504 1 93.25 261 ALA B O 1
ATOM 4895 N N . TYR B 1 262 ? -12.008 13.086 -0.644 1 95.75 262 TYR B N 1
ATOM 4896 C CA . TYR B 1 262 ? -11.836 13.312 0.787 1 95.75 262 TYR B CA 1
ATOM 4897 C C . TYR B 1 262 ? -13.18 13.5 1.478 1 95.75 262 TYR B C 1
ATOM 4899 O O . TYR B 1 262 ? -14.008 14.297 1.026 1 95.75 262 TYR B O 1
ATOM 4907 N N . TYR B 1 263 ? -13.312 12.797 2.521 1 95.88 263 TYR B N 1
ATOM 4908 C CA . TYR B 1 263 ? -14.469 12.953 3.396 1 95.88 263 TYR B CA 1
ATOM 4909 C C . TYR B 1 263 ? -14.047 13.406 4.789 1 95.88 263 TYR B C 1
ATOM 4911 O O . TYR B 1 263 ? -12.938 13.094 5.234 1 95.88 263 TYR B O 1
ATOM 4919 N N . ALA B 1 264 ? -14.898 14.117 5.41 1 97.19 264 ALA B N 1
ATOM 4920 C CA . ALA B 1 264 ? -14.695 14.531 6.797 1 97.19 264 ALA B CA 1
ATOM 4921 C C . ALA B 1 264 ? -15.805 13.992 7.699 1 97.19 264 ALA B C 1
ATOM 4923 O O . ALA B 1 264 ? -16.938 13.805 7.254 1 97.19 264 ALA B O 1
ATOM 4924 N N . GLY B 1 265 ? -15.43 13.703 8.898 1 96.44 265 GLY B N 1
ATOM 4925 C CA . GLY B 1 265 ? -16.375 13.195 9.883 1 96.44 265 GLY B CA 1
ATOM 4926 C C . GLY B 1 265 ? -15.938 13.453 11.312 1 96.44 265 GLY B C 1
ATOM 4927 O O . GLY B 1 265 ? -14.93 14.117 11.555 1 96.44 265 GLY B O 1
ATOM 4928 N N . LYS B 1 266 ? -16.797 13.078 12.211 1 95.44 266 LYS B N 1
ATOM 4929 C CA . LYS B 1 266 ? -16.547 13.164 13.648 1 95.44 266 LYS B CA 1
ATOM 4930 C C . LYS B 1 266 ? -16.688 11.797 14.312 1 95.44 266 LYS B C 1
ATOM 4932 O O . LYS B 1 266 ? -17.547 11 13.922 1 95.44 266 LYS B O 1
ATOM 4937 N N . GLU B 1 267 ? -15.836 11.531 15.258 1 94.19 267 GLU B N 1
ATOM 4938 C CA . GLU B 1 267 ? -15.93 10.281 16 1 94.19 267 GLU B CA 1
ATOM 4939 C C . GLU B 1 267 ? -17.297 10.141 16.672 1 94.19 267 GLU B C 1
ATOM 4941 O O . GLU B 1 267 ? -17.828 11.102 17.219 1 94.19 267 GLU B O 1
ATOM 4946 N N . GLY B 1 268 ? -17.797 8.953 16.594 1 92.12 268 GLY B N 1
ATOM 4947 C CA . GLY B 1 268 ? -19.062 8.68 17.25 1 92.12 268 GLY B CA 1
ATOM 4948 C C . GLY B 1 268 ? -20.266 9.07 16.406 1 92.12 268 GLY B C 1
ATOM 4949 O O . GLY B 1 268 ? -21.406 8.805 16.781 1 92.12 268 GLY B O 1
ATOM 4950 N N . ILE B 1 269 ? -20 9.734 15.305 1 91.56 269 ILE B N 1
ATOM 4951 C CA . ILE B 1 269 ? -21.047 10.156 14.383 1 91.56 269 ILE B CA 1
ATOM 4952 C C . ILE B 1 269 ? -20.844 9.484 13.031 1 91.56 269 ILE B C 1
ATOM 4954 O O . ILE B 1 269 ? -19.781 9.609 12.422 1 91.56 269 ILE B O 1
ATOM 4958 N N . PRO B 1 270 ? -21.828 8.812 12.508 1 88.88 270 PRO B N 1
ATOM 4959 C CA . PRO B 1 270 ? -21.641 8.062 11.258 1 88.88 270 PRO B CA 1
ATOM 4960 C C . PRO B 1 270 ? -21.641 8.961 10.023 1 88.88 270 PRO B C 1
ATOM 4962 O O . PRO B 1 270 ? -21.094 8.586 8.984 1 88.88 270 PRO B O 1
ATOM 4965 N N . GLU B 1 271 ? -22.219 10.102 10.133 1 90.81 271 GLU B N 1
ATOM 4966 C CA . GLU B 1 271 ? -22.344 10.992 8.984 1 90.81 271 GLU B CA 1
ATOM 4967 C C . GLU B 1 271 ? -20.984 11.555 8.578 1 90.81 271 GLU B C 1
ATOM 4969 O O . GLU B 1 271 ? -20.188 11.938 9.438 1 90.81 271 GLU B O 1
ATOM 4974 N N . GLN B 1 272 ? -20.703 11.469 7.289 1 93.88 272 GLN B N 1
ATOM 4975 C CA . GLN B 1 272 ? -19.516 12.062 6.688 1 93.88 272 GLN B CA 1
ATOM 4976 C C . GLN B 1 272 ? -19.891 13.023 5.562 1 93.88 272 GLN B C 1
ATOM 4978 O O . GLN B 1 272 ? -20.953 12.875 4.941 1 93.88 272 GLN B O 1
ATOM 4983 N N . VAL B 1 273 ? -19.109 13.992 5.375 1 95.25 273 VAL B N 1
ATOM 4984 C CA . VAL B 1 273 ? -19.359 14.938 4.293 1 95.25 273 VAL B CA 1
ATOM 4985 C C . VAL B 1 273 ? -18.188 14.938 3.322 1 95.25 273 VAL B C 1
ATOM 4987 O O . VAL B 1 273 ? -17.016 14.875 3.742 1 95.25 273 VAL B O 1
ATOM 4990 N N . CYS B 1 274 ? -18.531 15.039 2.029 1 95.69 274 CYS B N 1
ATOM 4991 C CA . CYS B 1 274 ? -17.484 15.109 1.007 1 95.69 274 CYS B CA 1
ATOM 4992 C C . CYS B 1 274 ? -16.875 16.5 0.944 1 95.69 274 CYS B C 1
ATOM 4994 O O . CYS B 1 274 ? -17.594 17.5 0.778 1 95.69 274 CYS B O 1
ATOM 4996 N N . ILE B 1 275 ? -15.555 16.594 0.995 1 95.44 275 ILE B N 1
ATOM 4997 C CA . ILE B 1 275 ? -14.992 17.938 1.082 1 95.44 275 ILE B CA 1
ATOM 4998 C C . ILE B 1 275 ? -14.141 18.219 -0.152 1 95.44 275 ILE B C 1
ATOM 5000 O O . ILE B 1 275 ? -13.859 19.375 -0.467 1 95.44 275 ILE B O 1
ATOM 5004 N N . ALA B 1 276 ? -13.664 17.234 -0.823 1 94.56 276 ALA B N 1
ATOM 5005 C CA . ALA B 1 276 ? -12.867 17.438 -2.031 1 94.56 276 ALA B CA 1
ATOM 5006 C C . ALA B 1 276 ? -12.844 16.172 -2.889 1 94.56 276 ALA B C 1
ATOM 5008 O O . ALA B 1 276 ? -12.664 15.062 -2.371 1 94.56 276 ALA B O 1
ATOM 5009 N N . GLU B 1 277 ? -12.977 16.312 -4.113 1 92.94 277 GLU B N 1
ATOM 5010 C CA . GLU B 1 277 ? -12.781 15.219 -5.059 1 92.94 277 GLU B CA 1
ATOM 5011 C C . GLU B 1 277 ? -11.406 15.297 -5.719 1 92.94 277 GLU B C 1
ATOM 5013 O O . GLU B 1 277 ? -10.945 16.391 -6.066 1 92.94 277 GLU B O 1
ATOM 5018 N N . VAL B 1 278 ? -10.781 14.18 -5.809 1 89.12 278 VAL B N 1
ATOM 5019 C CA . VAL B 1 278 ? -9.445 14.109 -6.383 1 89.12 278 VAL B CA 1
ATOM 5020 C C . VAL B 1 278 ? -9.484 13.352 -7.707 1 89.12 278 VAL B C 1
ATOM 5022 O O . VAL B 1 278 ? -10.031 12.25 -7.781 1 89.12 278 VAL B O 1
ATOM 5025 N N . GLN B 1 279 ? -8.852 13.938 -8.648 1 82.75 279 GLN B N 1
ATOM 5026 C CA . GLN B 1 279 ? -8.758 13.211 -9.914 1 82.75 279 GLN B CA 1
ATOM 5027 C C . GLN B 1 279 ? -7.844 12 -9.789 1 82.75 279 GLN B C 1
ATOM 5029 O O . GLN B 1 279 ? -6.852 12.039 -9.055 1 82.75 279 GLN B O 1
ATOM 5034 N N . PRO B 1 280 ? -8.195 10.93 -10.492 1 73.69 280 PRO B N 1
ATOM 5035 C CA . PRO B 1 280 ? -7.461 9.672 -10.352 1 73.69 280 PRO B CA 1
ATOM 5036 C C . PRO B 1 280 ? -5.965 9.828 -10.609 1 73.69 280 PRO B C 1
ATOM 5038 O O . PRO B 1 280 ? -5.152 9.125 -10.016 1 73.69 280 PRO B O 1
ATOM 5041 N N . ASP B 1 281 ? -5.492 10.742 -11.414 1 72.81 281 ASP B N 1
ATOM 5042 C CA . ASP B 1 281 ? -4.078 10.883 -11.758 1 72.81 281 ASP B CA 1
ATOM 5043 C C . ASP B 1 281 ? -3.424 11.984 -10.93 1 72.81 281 ASP B C 1
ATOM 5045 O O . ASP B 1 281 ? -2.268 12.344 -11.164 1 72.81 281 ASP B O 1
ATOM 5049 N N . GLU B 1 282 ? -4.199 12.422 -9.906 1 80.38 282 GLU B N 1
ATOM 5050 C CA . GLU B 1 282 ? -3.666 13.5 -9.086 1 80.38 282 GLU B CA 1
ATOM 5051 C C . GLU B 1 282 ? -3.424 13.039 -7.648 1 80.38 282 GLU B C 1
ATOM 5053 O O . GLU B 1 282 ? -4.055 12.086 -7.184 1 80.38 282 GLU B O 1
ATOM 5058 N N . THR B 1 283 ? -2.385 13.656 -7.137 1 86.44 283 THR B N 1
ATOM 5059 C CA . THR B 1 283 ? -2.092 13.375 -5.734 1 86.44 283 THR B CA 1
ATOM 5060 C C . THR B 1 283 ? -2.416 14.586 -4.863 1 86.44 283 THR B C 1
ATOM 5062 O O . THR B 1 283 ? -2.107 15.719 -5.227 1 86.44 283 THR B O 1
ATOM 5065 N N . LEU B 1 284 ? -3.115 14.336 -3.811 1 93 284 LEU B N 1
ATOM 5066 C CA . LEU B 1 284 ? -3.463 15.344 -2.812 1 93 284 LEU B CA 1
ATOM 5067 C C . LEU B 1 284 ? -3.332 14.773 -1.402 1 93 284 LEU B C 1
ATOM 5069 O O . LEU B 1 284 ? -3.844 13.695 -1.112 1 93 284 LEU B O 1
ATOM 5073 N N . TYR B 1 285 ? -2.557 15.445 -0.623 1 95.62 285 TYR B N 1
ATOM 5074 C CA . TYR B 1 285 ? -2.473 15.141 0.801 1 95.62 285 TYR B CA 1
ATOM 5075 C C . TYR B 1 285 ? -3.094 16.25 1.634 1 95.62 285 TYR B C 1
ATOM 5077 O O . TYR B 1 285 ? -2.895 17.438 1.346 1 95.62 285 TYR B O 1
ATOM 5085 N N . MET B 1 286 ? -3.861 15.852 2.697 1 96.88 286 MET B N 1
ATOM 5086 C CA . MET B 1 286 ? -4.422 16.844 3.617 1 96.88 286 MET B CA 1
ATOM 5087 C C . MET B 1 286 ? -4.359 16.328 5.055 1 96.88 286 MET B C 1
ATOM 5089 O O . MET B 1 286 ? -4.652 15.172 5.324 1 96.88 286 MET B O 1
ATOM 5093 N N . SER B 1 287 ? -3.994 17.234 5.922 1 97.69 287 SER B N 1
ATOM 5094 C CA . SER B 1 287 ? -4.078 17.016 7.363 1 97.69 287 SER B CA 1
ATOM 5095 C C . SER B 1 287 ? -4.949 18.078 8.031 1 97.69 287 SER B C 1
ATOM 5097 O O . SER B 1 287 ? -4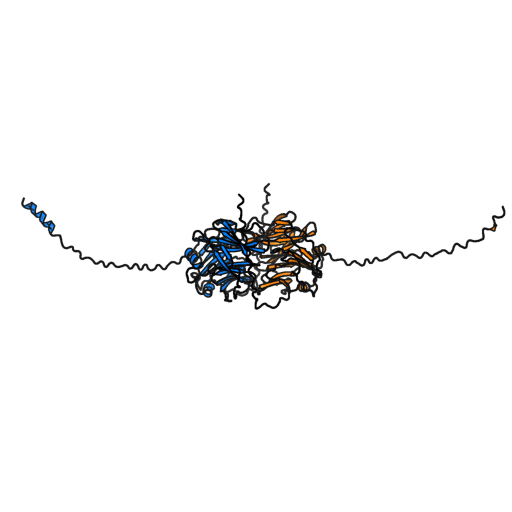.871 19.25 7.684 1 97.69 287 SER B O 1
ATOM 5099 N N . LEU B 1 288 ? -5.715 17.625 8.969 1 98.25 288 LEU B N 1
ATOM 5100 C CA . LEU B 1 288 ? -6.648 18.484 9.68 1 98.25 288 LEU B CA 1
ATOM 5101 C C . LEU B 1 288 ? -6.121 18.828 11.07 1 98.25 288 LEU B C 1
ATOM 5103 O O . LEU B 1 288 ? -5.594 17.953 11.766 1 98.25 288 LEU B O 1
ATOM 5107 N N . PHE B 1 289 ? -6.219 20.078 11.445 1 97.88 289 PHE B N 1
ATOM 5108 C CA . PHE B 1 289 ? -5.957 20.562 12.797 1 97.88 289 PHE B CA 1
ATOM 5109 C C . PHE B 1 289 ? -7.156 21.328 13.352 1 97.88 289 PHE B C 1
ATOM 5111 O O . PHE B 1 289 ? -7.5 22.391 12.844 1 97.88 289 PHE B O 1
ATOM 5118 N N . VAL B 1 290 ? -7.73 20.781 14.344 1 97.5 290 VAL B N 1
ATOM 5119 C CA . VAL B 1 290 ? -8.922 21.406 14.906 1 97.5 290 VAL B CA 1
ATOM 5120 C C . VAL B 1 290 ? -8.602 21.984 16.281 1 97.5 290 VAL B C 1
ATOM 5122 O O . VAL B 1 290 ? -8.055 21.297 17.141 1 97.5 290 VAL B O 1
ATOM 5125 N N . GLY B 1 291 ? -8.867 23.266 16.438 1 95.19 291 GLY B N 1
ATOM 5126 C CA . GLY B 1 291 ? -8.641 23.938 17.703 1 95.19 291 GLY B CA 1
ATOM 5127 C C . GLY B 1 291 ? -9.742 23.703 18.719 1 95.19 291 GLY B C 1
ATOM 5128 O O . GLY B 1 291 ? -10.844 23.297 18.344 1 95.19 291 GLY B O 1
ATOM 5129 N N . LEU B 1 292 ? -9.234 23.875 19.953 1 83.75 292 LEU B N 1
ATOM 5130 C CA . LEU B 1 292 ? -10.172 23.859 21.078 1 83.75 292 LEU B CA 1
ATOM 5131 C C . LEU B 1 292 ? -10.445 25.281 21.562 1 83.75 292 LEU B C 1
ATOM 5133 O O . LEU B 1 292 ? -9.797 26.234 21.141 1 83.75 292 LEU B O 1
ATOM 5137 N N . ASP B 1 293 ? -11.453 25.391 22.359 1 69.44 293 ASP B N 1
ATOM 5138 C CA . ASP B 1 293 ? -11.82 26.703 22.906 1 69.44 293 ASP B CA 1
ATOM 5139 C C . ASP B 1 293 ? -10.695 27.266 23.766 1 69.44 293 ASP B C 1
ATOM 5141 O O . ASP B 1 293 ? -10.5 28.484 23.812 1 69.44 293 ASP B O 1
ATOM 5145 N N . ASP B 1 294 ? -9.875 26.562 24.391 1 60.09 294 ASP B N 1
ATOM 5146 C CA . ASP B 1 294 ? -8.938 27.047 25.406 1 60.09 294 ASP B CA 1
ATOM 5147 C C . ASP B 1 294 ? -7.598 27.422 24.781 1 60.09 294 ASP B C 1
ATOM 5149 O O . ASP B 1 294 ? -6.629 27.688 25.484 1 60.09 294 ASP B O 1
ATOM 5153 N N . ARG B 1 295 ? -7.348 27.828 23.781 1 65.31 295 ARG B N 1
ATOM 5154 C CA . ARG B 1 295 ? -6.234 28.406 23.047 1 65.31 295 ARG B CA 1
ATOM 5155 C C . ARG B 1 295 ? -5 27.516 23.109 1 65.31 295 ARG B C 1
ATOM 5157 O O . ARG B 1 295 ? -3.9 27.938 22.75 1 65.31 295 ARG B O 1
ATOM 5164 N N . SER B 1 296 ? -5.078 26.422 23.562 1 83.5 296 SER B N 1
ATOM 5165 C CA . SER B 1 296 ? -3.818 25.703 23.75 1 83.5 296 SER B CA 1
ATOM 5166 C C . SER B 1 296 ? -3.656 24.578 22.719 1 83.5 296 SER B C 1
ATOM 5168 O O . SER B 1 296 ? -2.643 23.891 22.719 1 83.5 296 SER B O 1
ATOM 5170 N N . SER B 1 297 ? -4.406 24.594 21.781 1 92.38 297 SER B N 1
ATOM 5171 C CA . SER B 1 297 ? -4.352 23.469 20.844 1 92.38 297 SER B CA 1
ATOM 5172 C C . SER B 1 297 ? -3.207 23.641 19.859 1 92.38 297 SER B C 1
ATOM 5174 O O . SER B 1 297 ? -2.674 24.75 19.688 1 92.38 297 SER B O 1
ATOM 5176 N N . VAL B 1 298 ? -2.807 22.578 19.266 1 94.25 298 VAL B N 1
ATOM 5177 C CA . VAL B 1 298 ? -1.784 22.578 18.234 1 94.25 298 VAL B CA 1
ATOM 5178 C C . VAL B 1 298 ? -2.176 23.547 17.125 1 94.25 298 VAL B C 1
ATOM 5180 O O . VAL B 1 298 ? -1.341 24.312 16.641 1 94.25 298 VAL B O 1
ATOM 5183 N N . HIS B 1 299 ? -3.396 23.547 16.766 1 96.25 299 HIS B N 1
ATOM 5184 C CA . HIS B 1 299 ? -3.895 24.469 15.75 1 96.25 299 HIS B CA 1
ATOM 5185 C C . HIS B 1 299 ? -3.568 25.922 16.109 1 96.25 299 HIS B C 1
ATOM 5187 O O . HIS B 1 299 ? -3.016 26.656 15.281 1 96.25 299 HIS B O 1
ATOM 5193 N N . GLU B 1 300 ? -3.854 26.312 17.328 1 94.44 300 GLU B N 1
ATOM 5194 C CA . GLU B 1 300 ? -3.701 27.703 17.75 1 94.44 300 GLU B CA 1
ATOM 5195 C C . GLU B 1 300 ? -2.232 28.109 17.766 1 94.44 300 GLU B C 1
ATOM 5197 O O . GLU B 1 300 ? -1.888 29.234 17.375 1 94.44 300 GLU B O 1
ATOM 5202 N N . ARG B 1 301 ? -1.473 27.25 18.25 1 94.44 301 ARG B N 1
ATOM 5203 C CA . ARG B 1 301 ? -0.047 27.562 18.328 1 94.44 301 ARG B CA 1
ATOM 5204 C C . ARG B 1 301 ? 0.553 27.719 16.938 1 94.44 301 ARG B C 1
ATOM 5206 O O . ARG B 1 301 ? 1.297 28.672 16.688 1 94.44 301 ARG B O 1
ATOM 5213 N N . ILE B 1 302 ? 0.22 26.844 16.031 1 95.5 302 ILE B N 1
ATOM 5214 C CA . ILE B 1 302 ? 0.743 26.922 14.672 1 95.5 302 ILE B CA 1
ATOM 5215 C C . ILE B 1 302 ? 0.184 28.156 13.969 1 95.5 302 ILE B C 1
ATOM 5217 O O . ILE B 1 302 ? 0.927 28.922 13.336 1 95.5 302 ILE B O 1
ATOM 5221 N N . ARG B 1 303 ? -1.084 28.375 14.125 1 94.88 303 ARG B N 1
ATOM 5222 C CA . ARG B 1 303 ? -1.746 29.516 13.508 1 94.88 303 ARG B CA 1
ATOM 5223 C C . ARG B 1 303 ? -1.132 30.828 13.992 1 94.88 303 ARG B C 1
ATOM 5225 O O . ARG B 1 303 ? -0.939 31.75 13.203 1 94.88 303 ARG B O 1
ATOM 5232 N N . ALA B 1 304 ? -0.878 30.875 15.242 1 93.12 304 ALA B N 1
ATOM 5233 C CA . ALA B 1 304 ? -0.314 32.094 15.828 1 93.12 304 ALA B CA 1
ATOM 5234 C C . ALA B 1 304 ? 1.021 32.438 15.18 1 93.12 304 ALA B C 1
ATOM 5236 O O . ALA B 1 304 ? 1.366 33.625 15.055 1 93.12 304 ALA B O 1
ATOM 5237 N N . GLN B 1 305 ? 1.689 31.453 14.75 1 93.75 305 GLN B N 1
ATOM 5238 C CA . GLN B 1 305 ? 2.982 31.688 14.117 1 93.75 305 GLN B CA 1
ATOM 5239 C C . GLN B 1 305 ? 2.814 31.984 12.625 1 93.75 305 GLN B C 1
ATOM 5241 O O . GLN B 1 305 ? 3.41 32.938 12.117 1 93.75 305 GLN B O 1
ATOM 5246 N N . ILE B 1 306 ? 2.033 31.25 11.922 1 93.81 306 ILE B N 1
ATOM 5247 C CA . ILE B 1 306 ? 1.974 31.266 10.469 1 93.81 306 ILE B CA 1
ATOM 5248 C C . ILE B 1 306 ? 1.042 32.375 10 1 93.81 306 ILE B C 1
ATOM 5250 O O . ILE B 1 306 ? 1.289 33.031 8.977 1 93.81 306 ILE B O 1
ATOM 5254 N N . ALA B 1 307 ? -0.022 32.594 10.773 1 91.31 307 ALA B N 1
ATOM 5255 C CA . ALA B 1 307 ? -1.038 33.594 10.438 1 91.31 307 ALA B CA 1
ATOM 5256 C C . ALA B 1 307 ? -1.589 34.25 11.695 1 91.31 307 ALA B C 1
ATOM 5258 O O . ALA B 1 307 ? -2.756 34.062 12.047 1 91.31 307 ALA B O 1
ATOM 5259 N N . PRO B 1 308 ? -0.812 35.062 12.18 1 87.12 308 PRO B N 1
ATOM 5260 C CA . PRO B 1 308 ? -1.265 35.719 13.414 1 87.12 308 PRO B CA 1
ATOM 5261 C C . PRO B 1 308 ? -2.52 36.562 13.211 1 87.12 308 PRO B C 1
ATOM 5263 O O . PRO B 1 308 ? -2.695 37.156 12.156 1 87.12 308 PRO B O 1
ATOM 5266 N N . LYS B 1 309 ? -3.438 36.438 14.148 1 78.5 309 LYS B N 1
ATOM 5267 C CA . LYS B 1 309 ? -4.645 37.25 14.086 1 78.5 309 LYS B CA 1
ATOM 5268 C C . LYS B 1 309 ? -4.32 38.719 14.328 1 78.5 309 LYS B C 1
ATOM 5270 O O . LYS B 1 309 ? -3.461 39.062 15.148 1 78.5 309 LYS B O 1
ATOM 5275 N N . THR B 1 310 ? -4.695 39.5 13.484 1 65.62 310 THR B N 1
ATOM 5276 C CA . THR B 1 310 ? -4.512 40.906 13.703 1 65.62 310 THR B CA 1
ATOM 5277 C C . THR B 1 310 ? -5.348 41.406 14.891 1 65.62 310 THR B C 1
ATOM 5279 O O . THR B 1 310 ? -6.559 41.156 14.938 1 65.62 310 THR B O 1
ATOM 5282 N N . GLU B 1 311 ? -4.863 41.438 16.078 1 55.84 311 GLU B N 1
ATOM 5283 C CA . GLU B 1 311 ? -5.602 42.062 17.172 1 55.84 311 GLU B CA 1
ATOM 5284 C C . GLU B 1 311 ? -6.293 43.344 16.719 1 55.84 311 GLU B C 1
ATOM 5286 O O . GLU B 1 311 ? -5.711 44.125 15.977 1 55.84 311 GLU B O 1
ATOM 5291 N N . PRO B 1 312 ? -7.594 43.281 16.844 1 50.28 312 PRO B N 1
ATOM 5292 C CA . PRO B 1 312 ? -8.18 44.594 16.547 1 50.28 312 PRO B CA 1
ATOM 5293 C C . PRO B 1 312 ? -7.406 45.75 17.172 1 50.28 312 PRO B C 1
ATOM 5295 O O . PRO B 1 312 ? -6.945 45.656 18.312 1 50.28 312 PRO B O 1
ATOM 5298 N N . ASN B 1 313 ? -6.766 46.469 16.438 1 42.12 313 ASN B N 1
ATOM 5299 C CA . ASN B 1 313 ? -6.242 47.688 17.016 1 42.12 313 ASN B CA 1
ATOM 5300 C C . ASN B 1 313 ? -7.188 48.25 18.078 1 42.12 313 ASN B C 1
ATOM 5302 O O . ASN B 1 313 ? -8.328 48.594 17.766 1 42.12 313 ASN B O 1
ATOM 5306 N N . GLU B 1 314 ? -7.25 47.719 19.234 1 43.91 314 GLU B N 1
ATOM 5307 C CA . GLU B 1 314 ? -7.977 48.594 20.156 1 43.91 314 GLU B CA 1
ATOM 5308 C C . GLU B 1 314 ? -7.906 50.031 19.734 1 43.91 314 GLU B C 1
ATOM 5310 O O . GLU B 1 314 ? -6.828 50.562 19.422 1 43.91 314 GLU B O 1
ATOM 5315 N N . PRO B 1 315 ? -9.008 50.5 19.203 1 43.91 315 PRO B N 1
ATOM 5316 C CA . PRO B 1 315 ? -8.844 51.938 18.969 1 43.91 315 PRO B CA 1
ATOM 5317 C C . PRO B 1 315 ? -7.984 52.625 20.031 1 43.91 315 PRO B C 1
ATOM 5319 O O . PRO B 1 315 ? -8.109 52.312 21.219 1 43.91 315 PRO B O 1
ATOM 5322 N N . ASP B 1 316 ? -6.773 52.719 19.672 1 39.09 316 ASP B N 1
ATOM 5323 C CA . ASP B 1 316 ? -6.043 53.594 20.562 1 39.09 316 ASP B CA 1
ATOM 5324 C C . ASP B 1 316 ? -6.973 54.656 21.156 1 39.09 316 ASP B C 1
ATOM 5326 O O . ASP B 1 316 ? -7.367 55.594 20.469 1 39.09 316 ASP B O 1
ATOM 5330 N N . LEU B 1 317 ? -8 54.188 21.797 1 40.44 317 LEU B N 1
ATOM 5331 C CA . LEU B 1 317 ? -8.641 55.25 22.578 1 40.44 317 LEU B CA 1
ATOM 5332 C C . LEU B 1 317 ? -7.602 56.125 23.25 1 40.44 317 LEU B C 1
ATOM 5334 O O . LEU B 1 317 ? -7.086 55.781 24.328 1 40.44 317 LEU B O 1
ATOM 5338 N N . GLN B 1 318 ? -6.633 56.531 22.422 1 36.81 318 GLN B N 1
ATOM 5339 C CA . GLN B 1 318 ? -5.961 57.719 22.984 1 36.81 318 GLN B CA 1
ATOM 5340 C C . GLN B 1 318 ? -6.949 58.594 23.734 1 36.81 318 GLN B C 1
ATOM 5342 O O . GLN B 1 318 ? -7.785 59.281 23.109 1 36.81 318 GLN B O 1
ATOM 5347 N N . THR B 1 319 ? -7.469 58.125 24.75 1 35.53 319 THR B N 1
ATOM 5348 C CA . THR B 1 319 ? -8.07 59.062 25.703 1 35.53 319 THR B CA 1
ATOM 5349 C C . THR B 1 319 ? -7.293 60.375 25.734 1 35.53 319 THR B C 1
ATOM 5351 O O . THR B 1 319 ? -6.141 60.406 26.172 1 35.53 319 THR B O 1
ATOM 5354 N N . SER B 1 320 ? -7.379 61.156 24.609 1 34.28 320 SER B N 1
ATOM 5355 C CA . SER B 1 320 ? -7.031 62.562 24.719 1 34.28 320 SER B CA 1
ATOM 5356 C C . SER B 1 320 ? -7.422 63.125 26.078 1 34.28 320 SER B C 1
ATOM 5358 O O . SER B 1 320 ? -8.57 63.531 26.281 1 34.28 320 SER B O 1
ATOM 5360 N N . THR B 1 321 ? -7.012 62.469 27.078 1 29.25 321 THR B N 1
ATOM 5361 C CA . THR B 1 321 ? -7.25 63 28.406 1 29.25 321 THR B CA 1
ATOM 5362 C C . THR B 1 321 ? -7.051 64.5 28.406 1 29.25 321 THR B C 1
ATOM 5364 O O . THR B 1 321 ? -7.871 65.25 28.953 1 29.25 321 THR B O 1
ATOM 5367 N N . ILE B 1 322 ? -5.812 65.062 28.438 1 29.98 322 ILE B N 1
ATOM 5368 C CA . ILE B 1 322 ? -5.363 65.75 29.625 1 29.98 322 ILE B CA 1
ATOM 5369 C C . ILE B 1 322 ? -6.027 67.125 29.672 1 29.98 322 ILE B C 1
ATOM 5371 O O . ILE B 1 322 ? -6.637 67.5 30.688 1 29.98 322 ILE B O 1
ATOM 5375 N N . TYR B 1 323 ? -5.133 68.188 29.547 1 27.62 323 TYR B N 1
ATOM 5376 C CA . TYR B 1 323 ? -4.754 69.25 30.453 1 27.62 323 TYR B CA 1
ATOM 5377 C C . TYR B 1 323 ? -5.633 70.5 30.234 1 27.62 323 TYR B C 1
ATOM 5379 O O . TYR B 1 323 ? -5.559 71.125 29.188 1 27.62 323 TYR B O 1
ATOM 5387 N N . MET B 1 324 ? -6.84 70.375 30.531 1 29.34 324 MET B N 1
ATOM 5388 C CA . MET B 1 324 ? -7.742 71.5 30.453 1 29.34 324 MET B CA 1
ATOM 5389 C C . MET B 1 324 ? -7.004 72.812 30.797 1 29.34 324 MET B C 1
ATOM 5391 O O . MET B 1 324 ? -6.406 72.938 31.859 1 29.34 324 MET B O 1
ATOM 5395 N N . ALA B 1 325 ? -6.555 73.5 29.875 1 30.31 325 ALA B N 1
ATOM 5396 C CA . ALA B 1 325 ? -5.926 74.812 29.859 1 30.31 325 ALA B CA 1
ATOM 5397 C C . ALA B 1 325 ? -6.559 75.75 30.891 1 30.31 325 ALA B C 1
ATOM 5399 O O . ALA B 1 325 ? -7.715 76.188 30.75 1 30.31 325 ALA B O 1
ATOM 5400 N N . ALA B 1 326 ? -6.422 75.312 32.344 1 28.02 326 ALA B N 1
ATOM 5401 C CA . ALA B 1 326 ? -7.066 76.25 33.25 1 28.02 326 ALA B CA 1
ATOM 5402 C C . ALA B 1 326 ? -6.855 77.688 32.781 1 28.02 326 ALA B C 1
ATOM 5404 O O . ALA B 1 326 ? -5.723 78.125 32.531 1 28.02 326 ALA B O 1
ATOM 5405 N N . ALA B 1 327 ? -7.773 78.25 32.281 1 27.27 327 ALA B N 1
ATOM 5406 C CA . ALA B 1 327 ? -8.039 79.562 31.766 1 27.27 327 ALA B CA 1
ATOM 5407 C C . ALA B 1 327 ? -7.551 80.625 32.75 1 27.27 327 ALA B C 1
ATOM 5409 O O . ALA B 1 327 ? -8.203 80.875 33.781 1 27.27 327 ALA B O 1
ATOM 5410 N N . ARG B 1 328 ? -6.211 80.438 33.438 1 28.53 328 ARG B N 1
ATOM 5411 C CA . ARG B 1 328 ? -5.953 81.438 34.469 1 28.53 328 ARG B CA 1
ATOM 5412 C C . ARG B 1 328 ? -6.262 82.812 33.969 1 28.53 328 ARG B C 1
ATOM 5414 O O . ARG B 1 328 ? -5.816 83.25 32.906 1 28.53 328 ARG B O 1
ATOM 5421 N N . PRO B 1 329 ? -7.176 83.375 34.594 1 27.69 329 PRO B N 1
ATOM 5422 C CA . PRO B 1 329 ? -7.809 84.688 34.281 1 27.69 329 PRO B CA 1
ATOM 5423 C C . PRO B 1 329 ? -6.797 85.75 34.031 1 27.69 329 PRO B C 1
ATOM 5425 O O . PRO B 1 329 ? -5.68 85.75 34.562 1 27.69 329 PRO B O 1
ATOM 5428 N N . SER B 1 330 ? -6.754 86.375 32.938 1 25.97 330 SER B N 1
ATOM 5429 C CA . SER B 1 330 ? -6.039 87.562 32.406 1 25.97 330 SER B CA 1
ATOM 5430 C C . SER B 1 330 ? -6.027 88.688 33.375 1 25.97 330 SER B C 1
ATOM 5432 O O . SER B 1 330 ? -7.031 89.438 33.531 1 25.97 330 SER B O 1
ATOM 5434 N N . PHE B 1 331 ? -5.613 88.312 34.781 1 25.98 331 PHE B N 1
ATOM 5435 C CA . PHE B 1 331 ? -5.695 89.438 35.719 1 25.98 331 PHE B CA 1
ATOM 5436 C C . PHE B 1 331 ? -4.961 90.688 35.188 1 25.98 331 PHE B C 1
ATOM 5438 O O . PHE B 1 331 ? -3.74 90.75 35.344 1 25.98 331 PHE B O 1
ATOM 5445 N N . HIS B 1 332 ? -5.012 90.875 33.938 1 26.22 332 HIS B N 1
ATOM 5446 C CA . HIS B 1 332 ? -4.32 92.062 33.469 1 26.22 332 HIS B CA 1
ATOM 5447 C C . HIS B 1 332 ? -4.613 93.25 34.344 1 26.22 332 HIS B C 1
ATOM 5449 O O . HIS B 1 332 ? -3.918 94.25 34.25 1 26.22 332 HIS B O 1
ATOM 5455 N N . THR B 1 333 ? -5.871 93.188 34.875 1 26.34 333 THR B N 1
ATOM 5456 C CA . THR B 1 333 ? -6.363 94.562 34.875 1 26.34 333 THR B CA 1
ATOM 5457 C C . THR B 1 333 ? -5.734 95.375 35.969 1 26.34 333 THR B C 1
ATOM 5459 O O . THR B 1 333 ? -5.938 96.625 36.062 1 26.34 333 THR B O 1
ATOM 5462 N N . ILE B 1 334 ? -5.273 94.625 37.062 1 24.5 334 ILE B N 1
ATOM 5463 C CA . ILE B 1 334 ? -5.391 95.438 38.25 1 24.5 334 ILE B CA 1
ATOM 5464 C C . ILE B 1 334 ? -4.43 96.625 38.125 1 24.5 334 ILE B C 1
ATOM 5466 O O . ILE B 1 334 ? -4.57 97.625 38.812 1 24.5 334 ILE B O 1
ATOM 5470 N N . SER B 1 335 ? -3.221 96.375 37.625 1 24.27 335 SER B N 1
ATOM 5471 C CA . SER B 1 335 ? -2.152 97.188 38.219 1 24.27 335 SER B CA 1
ATOM 5472 C C . SER B 1 335 ? -2.332 98.688 37.906 1 24.27 335 SER B C 1
ATOM 5474 O O . SER B 1 335 ? -1.436 99.312 37.344 1 24.27 335 SER B O 1
ATOM 5476 N N . SER B 1 336 ? -3.26 99 37.375 1 25.53 336 SER B N 1
ATOM 5477 C CA . SER B 1 336 ? -3.207 100.438 36.969 1 25.53 336 SER B CA 1
ATOM 5478 C C . SER B 1 336 ? -3.281 101.312 38.188 1 25.53 336 SER B C 1
ATOM 5480 O O . SER B 1 336 ? -3.07 102.562 38.094 1 25.53 336 SER B O 1
ATOM 5482 N N . THR B 1 337 ? -3.84 101 39.25 1 24.12 337 THR B N 1
ATOM 5483 C CA . THR B 1 337 ? -4.359 102.125 40.031 1 24.12 337 THR B CA 1
ATOM 5484 C C . THR B 1 337 ? -3.254 102.75 40.875 1 24.12 337 THR B C 1
ATOM 5486 O O . THR B 1 337 ? -3.4 103.875 41.375 1 24.12 337 THR B O 1
ATOM 5489 N N . LEU B 1 338 ? -2.342 102.125 41.406 1 26.34 338 LEU B N 1
ATOM 5490 C CA . LEU B 1 338 ? -1.624 102.75 42.5 1 26.34 338 LEU B CA 1
ATOM 5491 C C . LEU B 1 338 ? -0.634 103.75 42 1 26.34 338 LEU B C 1
ATOM 5493 O O . LEU B 1 338 ? 0.304 103.438 41.281 1 26.34 338 LEU B O 1
ATOM 5497 N N . PHE B 1 339 ? -0.925 105.312 41.781 1 28.73 339 PHE B N 1
ATOM 5498 C CA . PHE B 1 339 ? -1.37 106.438 41 1 28.73 339 PHE B CA 1
ATOM 5499 C C . PHE B 1 339 ? -0.19 107.312 40.625 1 28.73 339 PHE B C 1
ATOM 5501 O O . PHE B 1 339 ? 0.965 106.938 40.719 1 28.73 339 PHE B O 1
ATOM 5508 N N . LEU B 1 340 ? -0.391 108.812 40.469 1 27.59 340 LEU B N 1
ATOM 5509 C CA . LEU B 1 340 ? -0.346 110.25 40.656 1 27.59 340 LEU B CA 1
ATOM 5510 C C . LEU B 1 340 ? 0.128 110.562 42.062 1 27.59 340 LEU B C 1
ATOM 5512 O O . LEU B 1 340 ? 0.425 111.75 42.375 1 27.59 340 LEU B O 1
ATOM 5516 N N . LEU B 1 341 ? 0.106 109.938 43.094 1 28.84 341 LEU B N 1
ATOM 5517 C CA . LEU B 1 341 ? 0.292 110.562 44.375 1 28.84 341 LEU B CA 1
ATOM 5518 C C . LEU B 1 341 ? 1.768 110.875 44.625 1 28.84 341 LEU B C 1
ATOM 5520 O O . LEU B 1 341 ? 2.107 111.625 45.531 1 28.84 341 LEU B O 1
ATOM 5524 N N . PHE B 1 342 ? 2.732 110.25 44.25 1 31.64 342 PHE B N 1
ATOM 5525 C CA . PHE B 1 342 ? 4.047 110.5 44.875 1 31.64 342 PHE B CA 1
ATOM 5526 C C . PHE B 1 342 ? 4.719 111.688 44.281 1 31.64 342 PHE B C 1
ATOM 5528 O O . PHE B 1 342 ? 5.949 111.812 44.219 1 31.64 342 PHE B O 1
ATOM 5535 N N . LEU B 1 343 ? 4.07 112.75 43.562 1 30.06 343 LEU B N 1
ATOM 5536 C CA . LEU B 1 343 ? 4.523 114.062 43.125 1 30.06 343 LEU B CA 1
ATOM 5537 C C . LEU B 1 343 ? 4.895 114.938 44.312 1 30.06 343 LEU B C 1
ATOM 5539 O O . LEU B 1 343 ? 5.566 116 44.156 1 30.06 343 LEU B O 1
ATOM 5543 N N . CYS B 1 344 ? 4.246 115.062 45.375 1 32.28 344 CYS B N 1
ATOM 5544 C CA . CYS B 1 344 ? 4.387 116.25 46.188 1 32.28 344 CYS B CA 1
ATOM 5545 C C . CYS B 1 344 ? 5.734 116.25 46.906 1 32.28 344 CYS B C 1
ATOM 5547 O O . CYS B 1 344 ? 6.23 117.312 47.312 1 32.28 344 CYS B O 1
ATOM 5549 N N . THR B 1 345 ? 6.117 115.312 47.594 1 31.77 345 THR B N 1
ATOM 5550 C CA . THR B 1 345 ? 7.016 115.688 48.688 1 31.77 345 THR B CA 1
ATOM 5551 C C . THR B 1 345 ? 8.414 116 48.156 1 31.77 345 THR B C 1
ATOM 5553 O O . THR B 1 345 ? 9.266 116.5 48.906 1 31.77 345 THR B O 1
ATOM 5556 N N . THR B 1 346 ? 8.945 115.5 47.125 1 28.78 346 THR B N 1
ATOM 5557 C CA . THR B 1 346 ? 10.391 115.688 47.031 1 28.78 346 THR B CA 1
ATOM 5558 C C . THR B 1 346 ? 10.711 117.062 46.5 1 28.78 346 THR B C 1
ATOM 5560 O O . THR B 1 346 ? 11.859 117.375 46.188 1 28.78 346 THR B O 1
ATOM 5563 N N . ILE B 1 347 ? 9.797 118 46.312 1 30.83 347 ILE B N 1
ATOM 5564 C CA . ILE B 1 347 ? 10.289 119.25 45.75 1 30.83 347 ILE B CA 1
ATOM 5565 C C . ILE B 1 347 ? 11.039 120.062 46.812 1 30.83 347 ILE B C 1
ATOM 5567 O O . ILE B 1 347 ? 11.68 121.062 46.531 1 30.83 347 ILE B O 1
ATOM 5571 N N . PHE B 1 348 ? 10.867 120 48.125 1 32.94 348 PHE B N 1
ATOM 5572 C CA . PHE B 1 348 ? 11.547 121.062 48.938 1 32.94 348 PHE B CA 1
ATOM 5573 C C . PHE B 1 348 ? 13.055 120.75 48.969 1 32.94 348 PHE B C 1
ATOM 5575 O O . PHE B 1 348 ? 13.836 121.688 49.25 1 32.94 348 PHE B O 1
ATOM 5582 N N . ARG B 1 349 ? 13.828 119.75 49 1 25.58 349 ARG B N 1
ATOM 5583 C CA . ARG B 1 349 ? 15.203 120.25 49.188 1 25.58 349 ARG B CA 1
ATOM 5584 C C . ARG B 1 349 ? 15.781 120.75 47.875 1 25.58 349 ARG B C 1
ATOM 5586 O O . ARG B 1 349 ? 15.594 120.188 46.812 1 25.58 349 ARG B O 1
#

Organism: Brugia malayi (NCBI:txid6279)

Nearest PDB structures (foldseek):
  4zov-assembly1_A  TM=4.455E-01  e=1.282E-03  Saccharomyces cerevisiae
  7mq8-assembly1_LQ  TM=3.868E-01  e=4.352E-04  Homo sapiens
  8uo4-assembly1_B  TM=4.714E-01  e=8.968E-03  Homo sapiens
  8gej-assembly1_B  TM=3.857E-01  e=3.778E-03  Homo sapiens
  8gg8-assembly1_B  TM=3.716E-01  e=2.588E-03  Homo sapiens

Sequence (698 aa):
MKALMDETEAQSTFTASTSLETEGTSGPLDCSLNKLSTLIGHNNFSILGMLQNCAIFYILGENIKSESNIDLFEIEGSLGRCQLTQPLFYRQNNEYQLLIAQKMSVYTGQCIWQNRSDVYLSCLFDRKQWQKHSVKPSTSDDTEIIGHITDVDTNILHVFYNDENGIIHDATYNASSERFIKQAVLQQKNLKKLSYDSDRQLMYMLTNEMVYQKVKSNFGIFSYEPTYAKVNKFTRGSYSTFSFSNSYYIIKKTLGDGRIAYYAGKEGIPEQVCIAEVQPDETLYMSLFVGLDDRSSVHERIRAQIAPKTEPNEPDLQTSTIYMAAARPSFHTISSTLFLLFLCTTIFRMKALMDETEAQSTFTASTSLETEGTSGPLDCSLNKLSTLIGHNNFSILGMLQNCAIFYILGENIKSESNIDLFEIEGSLGRCQLTQPLFYRQNNEYQLLIAQKMSVYTGQCIWQNRSDVYLSCLFDRKQWQKHSVKPSTSDDTEIIGHITDVDTNILHVFYNDENGIIHDATYNASSERFIKQAVLQQKNLKKLSYDSDRQLMYMLTNEMVYQKVKSNFGIFSYEPTYAKVNKFTRGSYSTFSFSNSYYIIKKTLGDGRIAYYAGKEGIPEQVCIAEVQPDETLYMSLFVGLDDRSSVHERIRAQIAPKTEPNEPDLQTSTIYMAAARPSFHTISSTLFLLFLCTTIFR

pLDDT: mean 80.24, std 24.15, range [19.84, 98.56]

Radius of gyration: 39.36 Å; Cα contacts (8 Å, |Δi|>4): 1435; chains: 2; bounding box: 64×237×85 Å

Foldseek 3Di:
DPPCPPPPDDPDPPDDPPPDPLPPDDPDAPAAQLVVCVQQVHQLKKKWKAWQLQKTKIFGSVLDDNPDGDDPVPDDHHPHGDDQWDWDWADDPNAIAIWIDHWQKIWGDHFDWDPPDSGITIGGDDPVHTDIAGNHPDPDPQKGWQDWDFLNHAQKIWTWIQDPVQWIKTFIARNVVSDTDDMDTDPDGQWRAWEAANVQQWIWTDHVAIKIWHWDDDRGDTDTDPDIGGFPLEDDAAWRYKADYPQKMKTWGQDPSRWIFIWIHGTPDNDIGTHGTDDPVIDMDMYMYGDDPPCPGPSNSNCCRNPNDDPPPPPCCPVPPVPPCPVPPPPPPDDPPPPPPPPPPPPVD/DPPPPDPPDDPDPPDDPPPPPLPPDDPDAPAAQLVVCVQQVHQLKKKWKAWQLQKTKIFGSVLDDNPDGDDPVPDDHHPHGDPQWDWDWADDPNAIAIWIDHWQKIWGDHFDWDPPDSGITIGGDDPVHTDIAGNHPDPDPQKGWQDWDFLNHAQKIWTWIQDPVQWIKTFIARNVVRDTDDMDTDPDGQWRAWEAANVQQWIWTDHVAIKIWHWDQDRGDTDTDPDIGGQPLEDDAAWDYKADYPQKMKTWGQDPSRWIFIWIHGTPDNDIGTHGTDDPPIDMDMYMYGDDPPQPGPSNSNCCRPPNDDPPPPPCCPVPDDDPPPPPDCVVPDPPVPDPPPPPDPPPD